Protein AF-W2Z400-F1 (afdb_monomer_lite)

Radius of gyration: 35.28 Å; chains: 1; bounding box: 108×139×96 Å

Foldseek 3Di:
DDDPLEAELEEAAALELLSLLLCLLCLFLVNNVCQLAVPVPHDCVLCVLSVVVNHDYFHYEYFHQAALLCGQHHCQLQFQAFDLAQLVLLCCLRADFAVVAFVGTHNPPHLCVVLCPDVLNVVSVVSPRHTHGSNSVSVSSSSSRVSVQVCCVVPRVVGYYYHHSKHFFFWAQEQSQKIWTWIFRNPPPRDIDIHIYQAYEYAPFFADDDDDDPDPVLVVQEAALSQCRGPNSVVVLLVLLVVDDLQQSFEEEEALALSSLRSVLCLFPVRFDVVLVVVVVVPDDDDDDDDDDDDDDYDDDDDDDDDDDDDDDDDDDDDDDDDDDDDDDDDDDDDDDDDDDDDDDDDDDDDDDDDCDGDRSFDFQRYEYEYADDAAAKAQAPVVCVVVVHDQPFADPRRIACPARHHHDSSNVSVVCVVVCNRRRYDYDHDHPPPCVVVVVVSSVSHSHYYYDHFTAAPDHWYYYPVRHTWDFDDDPRAFDADQLQATHTDDDDNHDDHNYGYIAHSSWHFDPTPSPVDTRTHHDSSCSSQVRSLSSVCSSRNCCSLRVDRDSVVSVVVRVVSVVVVVVVVVVVVVVVVVVVVPPDDDDDDDDDDDDDDDDDDDDDDDDDDDDDDDDDDDDDDDDDDDDDDDDDDDDPDPDDDDDDDDDDDDDDDDDDDDDDDDDDDDDDDDDDDDDD

pLDDT: mean 75.66, std 28.9, range [19.23, 98.88]

Structure (mmCIF, N/CA/C/O backbone):
data_AF-W2Z400-F1
#
_entry.id   AF-W2Z400-F1
#
loop_
_atom_site.group_PDB
_atom_site.id
_atom_site.type_symbol
_atom_site.label_atom_id
_atom_site.label_alt_id
_atom_site.label_comp_id
_atom_site.label_asym_id
_atom_site.label_entity_id
_atom_site.label_seq_id
_atom_site.pdbx_PDB_ins_code
_atom_site.Cartn_x
_atom_site.Cartn_y
_atom_site.Cartn_z
_atom_site.occupancy
_atom_site.B_iso_or_equiv
_atom_site.auth_seq_id
_atom_site.auth_comp_id
_atom_site.auth_asym_id
_atom_site.auth_atom_id
_atom_site.pdbx_PDB_model_num
ATOM 1 N N . MET A 1 1 ? -21.297 -25.000 18.483 1.00 39.84 1 MET A N 1
ATOM 2 C CA . MET A 1 1 ? -20.105 -24.656 19.294 1.00 39.84 1 MET A CA 1
ATOM 3 C C . MET A 1 1 ? -20.447 -23.420 20.100 1.00 39.84 1 MET A C 1
ATOM 5 O O . MET A 1 1 ? -21.149 -22.577 19.553 1.00 39.84 1 MET A O 1
ATOM 9 N N . ALA A 1 2 ? -19.995 -23.307 21.350 1.00 41.03 2 ALA A N 1
ATOM 10 C CA . ALA A 1 2 ? -20.105 -22.039 22.068 1.00 41.03 2 ALA A CA 1
ATOM 11 C C . ALA A 1 2 ? -19.306 -20.960 21.317 1.00 41.03 2 ALA A C 1
ATOM 13 O O . ALA A 1 2 ? -18.220 -21.235 20.801 1.00 41.03 2 ALA A O 1
ATOM 14 N N . ILE A 1 3 ? -19.862 -19.755 21.223 1.00 54.03 3 ILE A N 1
ATOM 15 C CA . ILE A 1 3 ? -19.099 -18.576 20.811 1.00 54.03 3 ILE A CA 1
ATOM 16 C C . ILE A 1 3 ? -18.229 -18.208 22.020 1.00 54.03 3 ILE A C 1
ATOM 18 O O . ILE A 1 3 ? -18.732 -18.228 23.141 1.00 54.03 3 ILE A O 1
ATOM 22 N N . ASN A 1 4 ? -16.937 -17.918 21.818 1.00 61.91 4 ASN A N 1
ATOM 23 C CA . ASN A 1 4 ? -16.107 -17.376 22.901 1.00 61.91 4 ASN A CA 1
ATOM 24 C C . ASN A 1 4 ? -16.801 -16.139 23.480 1.00 61.91 4 ASN A C 1
ATOM 26 O O . ASN A 1 4 ? -17.269 -15.300 22.716 1.00 61.91 4 ASN A O 1
ATOM 30 N N . GLU A 1 5 ? -16.774 -15.972 24.798 1.00 84.19 5 GLU A N 1
ATOM 31 C CA . GLU A 1 5 ? -17.396 -14.835 25.499 1.00 84.19 5 GLU A CA 1
ATOM 32 C C . GLU A 1 5 ? -16.766 -13.467 25.144 1.00 84.19 5 GLU A C 1
ATOM 34 O O . GLU A 1 5 ? -17.169 -12.439 25.676 1.00 84.19 5 GLU A O 1
ATOM 39 N N . GLU A 1 6 ? -15.790 -13.440 24.232 1.00 94.62 6 GLU A N 1
ATOM 40 C CA . GLU A 1 6 ? -14.961 -12.304 23.842 1.00 94.62 6 GLU A CA 1
ATOM 41 C C . GLU A 1 6 ? -15.170 -11.921 22.364 1.00 94.62 6 GLU A C 1
ATOM 43 O O . GLU A 1 6 ? -14.931 -12.729 21.458 1.00 94.62 6 GLU A O 1
ATOM 48 N N . VAL A 1 7 ? -15.532 -10.658 22.111 1.00 97.12 7 VAL A N 1
ATOM 49 C CA . VAL A 1 7 ? -15.642 -10.069 20.763 1.00 97.12 7 VAL A CA 1
ATOM 50 C C . VAL A 1 7 ? -14.639 -8.930 20.609 1.00 97.12 7 VAL A C 1
ATOM 52 O O . VAL A 1 7 ? -14.633 -7.978 21.382 1.00 97.12 7 VAL A O 1
ATOM 55 N N . TYR A 1 8 ? -13.796 -8.996 19.580 1.00 98.44 8 TYR A N 1
ATOM 56 C CA . TYR A 1 8 ? -12.835 -7.939 19.262 1.00 98.44 8 TYR A CA 1
ATOM 57 C C . TYR A 1 8 ? -13.493 -6.783 18.515 1.00 98.44 8 TYR A C 1
ATOM 59 O O . TYR A 1 8 ? -14.222 -7.003 17.546 1.00 98.44 8 TYR A O 1
ATOM 67 N N . LYS A 1 9 ? -13.172 -5.539 18.881 1.00 98.44 9 LYS A N 1
ATOM 68 C CA . LYS A 1 9 ? -13.613 -4.361 18.127 1.00 98.44 9 LYS A CA 1
ATOM 69 C C . LYS A 1 9 ? -13.119 -4.443 16.689 1.00 98.44 9 LYS A C 1
ATOM 71 O O . LYS A 1 9 ? -13.889 -4.184 15.774 1.00 98.44 9 LYS A O 1
ATOM 76 N N . ALA A 1 10 ? -11.884 -4.901 16.471 1.00 98.75 10 ALA A N 1
ATOM 77 C CA . ALA A 1 10 ? -11.403 -5.193 15.124 1.00 98.75 10 ALA A CA 1
ATOM 78 C C . ALA A 1 10 ? -10.470 -6.409 15.016 1.00 98.75 10 ALA A C 1
ATOM 80 O O . ALA A 1 10 ? -9.695 -6.716 15.923 1.00 98.75 10 ALA A O 1
ATOM 81 N N . VAL A 1 11 ? -10.470 -7.038 13.838 1.00 98.88 11 VAL A N 1
ATOM 82 C CA . VAL A 1 11 ? -9.413 -7.958 13.390 1.00 98.88 11 VAL A CA 1
ATOM 83 C C . VAL A 1 11 ? -8.748 -7.379 12.144 1.00 98.88 11 VAL A C 1
ATOM 85 O O . VAL A 1 11 ? -9.384 -7.210 11.105 1.00 98.88 11 VAL A O 1
ATOM 88 N N . VAL A 1 12 ? -7.450 -7.088 12.244 1.00 98.88 12 VAL A N 1
ATOM 89 C CA . VAL A 1 12 ? -6.612 -6.595 11.143 1.00 98.88 12 VAL A CA 1
ATOM 90 C C . VAL A 1 12 ? -5.879 -7.770 10.507 1.00 98.88 12 VAL A C 1
ATOM 92 O O . VAL A 1 12 ? -4.995 -8.365 11.120 1.00 98.88 12 VAL A O 1
ATOM 95 N N . VAL A 1 13 ? -6.213 -8.097 9.261 1.00 98.62 13 VAL A N 1
ATOM 96 C CA . VAL A 1 13 ? -5.570 -9.175 8.502 1.00 98.62 13 VAL A CA 1
ATOM 97 C C . VAL A 1 13 ? -4.459 -8.598 7.631 1.00 98.62 13 VAL A C 1
ATOM 99 O O . VAL A 1 13 ? -4.729 -8.015 6.583 1.00 98.62 13 VAL A O 1
ATOM 102 N N . GLY A 1 14 ? -3.206 -8.779 8.050 1.00 97.81 14 GLY A N 1
ATOM 103 C CA . GLY A 1 14 ? -2.016 -8.305 7.344 1.00 97.81 14 GLY A CA 1
ATOM 104 C C . GLY A 1 14 ? -1.283 -7.201 8.105 1.00 97.81 14 GLY A C 1
ATOM 105 O O . GLY A 1 14 ? -1.497 -6.013 7.866 1.00 97.81 14 GLY A O 1
ATOM 106 N N . GLY A 1 15 ? -0.341 -7.592 8.966 1.00 97.06 15 GLY A N 1
ATOM 107 C CA . GLY A 1 15 ? 0.552 -6.699 9.721 1.00 97.06 15 GLY A CA 1
ATOM 108 C C . GLY A 1 15 ? 1.591 -5.927 8.891 1.00 97.06 15 GLY A C 1
ATOM 109 O O . GLY A 1 15 ? 2.656 -5.603 9.404 1.00 97.06 15 GLY A O 1
ATOM 110 N N . GLY A 1 16 ? 1.329 -5.650 7.610 1.00 97.44 16 GLY A N 1
ATOM 111 C CA . GLY A 1 16 ? 2.193 -4.839 6.744 1.00 97.44 16 GLY A CA 1
ATOM 112 C C . GLY A 1 16 ? 1.982 -3.323 6.913 1.00 97.44 16 GLY A C 1
ATOM 113 O O . GLY A 1 16 ? 1.225 -2.897 7.791 1.00 97.44 16 GLY A O 1
ATOM 114 N N . PRO A 1 17 ? 2.570 -2.486 6.030 1.00 97.25 17 PRO A N 1
ATOM 115 C CA . PRO A 1 17 ? 2.527 -1.023 6.147 1.00 97.25 17 PRO A CA 1
ATOM 116 C C . PRO A 1 17 ? 1.113 -0.440 6.195 1.00 97.25 17 PRO A C 1
ATOM 118 O O . PRO A 1 17 ? 0.901 0.609 6.794 1.00 97.25 17 PRO A O 1
ATOM 121 N N . ALA A 1 18 ? 0.152 -1.118 5.564 1.00 97.31 18 ALA A N 1
ATOM 122 C CA . ALA A 1 18 ? -1.261 -0.773 5.604 1.00 97.31 18 ALA A CA 1
ATOM 123 C C . ALA A 1 18 ? -1.891 -1.061 6.980 1.00 97.31 18 ALA A C 1
ATOM 125 O O . ALA A 1 18 ? -2.442 -0.148 7.592 1.00 97.31 18 ALA A O 1
ATOM 126 N N . GLY A 1 19 ? -1.746 -2.288 7.498 1.00 97.94 19 GLY A N 1
ATOM 127 C CA . GLY A 1 19 ? -2.321 -2.710 8.780 1.00 97.94 19 GLY A CA 1
ATOM 128 C C . GLY A 1 19 ? -1.792 -1.910 9.971 1.00 97.94 19 GLY A C 1
ATOM 129 O O . GLY A 1 19 ? -2.583 -1.397 10.761 1.00 97.94 19 GLY A O 1
ATOM 130 N N . ILE A 1 20 ? -0.471 -1.685 10.056 1.00 98.38 20 ILE A N 1
ATOM 131 C CA . ILE A 1 20 ? 0.093 -0.821 11.112 1.00 98.38 20 ILE A CA 1
ATOM 132 C C . ILE A 1 20 ? -0.326 0.652 10.969 1.00 98.38 20 ILE A C 1
ATOM 134 O O . ILE A 1 20 ? -0.271 1.404 11.940 1.00 98.38 20 ILE A O 1
ATOM 138 N N . GLY A 1 21 ? -0.792 1.071 9.787 1.00 98.19 21 GLY A N 1
ATOM 139 C CA . GLY A 1 21 ? -1.273 2.428 9.530 1.00 98.19 21 GLY A CA 1
ATOM 140 C C . GLY A 1 21 ? -2.466 2.829 10.396 1.00 98.19 21 GLY A C 1
ATOM 141 O O . GLY A 1 21 ? -2.548 3.988 10.800 1.00 98.19 21 GLY A O 1
ATOM 142 N N . VAL A 1 22 ? -3.342 1.875 10.739 1.00 98.56 22 VAL A N 1
ATOM 143 C CA . VAL A 1 22 ? -4.477 2.089 11.657 1.00 98.56 22 VAL A CA 1
ATOM 144 C C . VAL A 1 22 ? -3.969 2.526 13.033 1.00 98.56 22 VAL A C 1
ATOM 146 O O . VAL A 1 22 ? -4.407 3.543 13.564 1.00 98.56 22 VAL A O 1
ATOM 149 N N . PHE A 1 23 ? -2.968 1.822 13.562 1.00 98.75 23 PHE A N 1
ATOM 150 C CA . PHE A 1 23 ? -2.354 2.104 14.860 1.00 98.75 23 PHE A CA 1
ATOM 151 C C . PHE A 1 23 ? -1.518 3.385 14.853 1.00 98.75 23 PHE A C 1
ATOM 153 O O . PHE A 1 23 ? -1.585 4.157 15.805 1.00 98.75 23 PHE A O 1
ATOM 160 N N . VAL A 1 24 ? -0.782 3.661 13.768 1.00 98.56 24 VAL A N 1
ATOM 161 C CA . VAL A 1 24 ? -0.071 4.940 13.586 1.00 98.56 24 VAL A CA 1
ATOM 162 C C . VAL A 1 24 ? -1.060 6.108 13.603 1.00 98.56 24 VAL A C 1
ATOM 164 O O . VAL A 1 24 ? -0.820 7.095 14.296 1.00 98.56 24 VAL A O 1
ATOM 167 N N . ARG A 1 25 ? -2.194 6.009 12.897 1.00 98.06 25 ARG A N 1
ATOM 168 C CA . ARG A 1 25 ? -3.229 7.056 12.904 1.00 98.06 25 ARG A CA 1
ATOM 169 C C . ARG A 1 25 ? -3.903 7.182 14.272 1.00 98.06 25 ARG A C 1
ATOM 171 O O . ARG A 1 25 ? -4.083 8.306 14.733 1.00 98.06 25 ARG A O 1
ATOM 178 N N . ALA A 1 26 ? -4.224 6.063 14.922 1.00 98.44 26 ALA A N 1
ATOM 179 C CA . ALA A 1 26 ? -4.849 6.048 16.242 1.00 98.44 26 ALA A CA 1
ATOM 180 C C . ALA A 1 26 ? -3.938 6.669 17.312 1.00 98.44 26 ALA A C 1
ATOM 182 O O . ALA A 1 26 ? -4.395 7.512 18.076 1.00 98.44 26 ALA A O 1
ATOM 183 N N . ALA A 1 27 ? -2.645 6.329 17.320 1.00 98.25 27 ALA A N 1
ATOM 184 C CA . ALA A 1 27 ? -1.650 6.943 18.201 1.00 98.25 27 ALA A CA 1
ATOM 185 C C . ALA A 1 27 ? -1.571 8.454 17.969 1.00 98.25 27 ALA A C 1
ATOM 187 O O . ALA A 1 27 ? -1.742 9.235 18.901 1.00 98.25 27 ALA A O 1
ATOM 188 N N . ARG A 1 28 ? -1.400 8.864 16.703 1.00 97.50 28 ARG A N 1
ATOM 189 C CA . ARG A 1 28 ? -1.283 10.277 16.325 1.00 97.50 28 ARG A CA 1
ATOM 190 C C . ARG A 1 28 ? -2.499 11.115 16.716 1.00 97.50 28 ARG A C 1
ATOM 192 O O . ARG A 1 28 ? -2.320 12.280 17.040 1.00 97.50 28 ARG A O 1
ATOM 199 N N . GLY A 1 29 ? -3.704 10.547 16.653 1.00 96.25 29 GLY A N 1
ATOM 200 C CA . GLY A 1 29 ? -4.964 11.215 17.001 1.00 96.25 29 GLY A CA 1
ATOM 201 C C . GLY A 1 29 ? -5.458 10.977 18.433 1.00 96.25 29 GLY A C 1
ATOM 202 O O . GLY A 1 29 ? -6.613 11.276 18.709 1.00 96.25 29 GLY A O 1
ATOM 203 N N . GLY A 1 30 ? -4.653 10.385 19.326 1.00 96.44 30 GLY A N 1
ATOM 204 C CA . GLY A 1 30 ? -5.046 10.111 20.719 1.00 96.44 30 GLY A CA 1
ATOM 205 C C . GLY A 1 30 ? -6.044 8.957 20.924 1.00 96.44 30 GLY A C 1
ATOM 206 O O . GLY A 1 30 ? -6.423 8.670 22.055 1.00 96.44 30 GLY A O 1
ATOM 207 N N . LEU A 1 31 ? -6.440 8.256 19.858 1.00 97.56 31 LEU A N 1
ATOM 208 C CA . LEU A 1 31 ? -7.427 7.167 19.863 1.00 97.56 31 LEU A CA 1
ATOM 209 C C . LEU A 1 31 ? -6.833 5.788 20.208 1.00 97.56 31 LEU A C 1
ATOM 211 O O . LEU A 1 31 ? -7.581 4.822 20.342 1.00 97.56 31 LEU A O 1
ATOM 215 N N . LEU A 1 32 ? -5.506 5.653 20.336 1.00 98.31 32 LEU A N 1
ATOM 216 C CA . LEU A 1 32 ? -4.870 4.350 20.576 1.00 98.31 32 LEU A CA 1
ATOM 217 C C . LEU A 1 32 ? -5.364 3.640 21.855 1.00 98.31 32 LEU A C 1
ATOM 219 O O . LEU A 1 32 ? -5.680 2.458 21.743 1.00 98.31 32 LEU A O 1
ATOM 223 N N . PRO A 1 33 ? -5.514 4.290 23.030 1.00 97.88 33 PRO A N 1
ATOM 224 C CA . PRO A 1 33 ? -6.030 3.611 24.224 1.00 97.88 33 PRO A CA 1
ATOM 225 C C . PRO A 1 33 ? -7.443 3.045 24.019 1.00 97.88 33 PRO A C 1
ATOM 227 O O . PRO A 1 33 ? -7.706 1.910 24.406 1.00 97.88 33 PRO A O 1
ATOM 230 N N . ARG A 1 34 ? -8.315 3.794 23.326 1.00 97.56 34 ARG A N 1
ATOM 231 C CA . ARG A 1 34 ? -9.681 3.391 22.942 1.00 97.56 34 ARG A CA 1
ATOM 232 C C . ARG A 1 34 ? -9.706 2.242 21.929 1.00 97.56 34 ARG A C 1
ATOM 234 O O . ARG A 1 34 ? -10.611 1.420 21.970 1.00 97.56 34 ARG A O 1
ATOM 241 N N . LEU A 1 35 ? -8.706 2.150 21.050 1.00 98.44 35 LEU A N 1
ATOM 242 C CA . LEU A 1 35 ? -8.539 1.025 20.122 1.00 98.44 35 LEU A CA 1
ATOM 243 C C . LEU A 1 35 ? -8.012 -0.242 20.807 1.00 98.44 35 LEU A C 1
ATOM 245 O O . LEU A 1 35 ? -8.422 -1.343 20.442 1.00 98.44 35 LEU A O 1
ATOM 249 N N . LEU A 1 36 ? -7.106 -0.097 21.776 1.00 98.56 36 LEU A N 1
ATOM 250 C CA . LEU A 1 36 ? -6.505 -1.238 22.465 1.00 98.56 36 LEU A CA 1
ATOM 251 C C . LEU A 1 36 ? -7.397 -1.803 23.581 1.00 98.56 36 LEU A C 1
ATOM 253 O O . LEU A 1 36 ? -7.411 -3.017 23.772 1.00 98.56 36 LEU A O 1
ATOM 257 N N . ASN A 1 37 ? -8.164 -0.953 24.270 1.00 97.94 37 ASN A N 1
ATOM 258 C CA . ASN A 1 37 ? -9.140 -1.351 25.284 1.00 97.94 37 ASN A CA 1
ATOM 259 C C . ASN A 1 37 ? -10.389 -0.429 25.223 1.00 97.94 37 ASN A C 1
ATOM 261 O O . ASN A 1 37 ? -10.442 0.592 25.917 1.00 97.94 37 ASN A O 1
ATOM 265 N N . PRO A 1 38 ? -11.392 -0.760 24.379 1.00 97.00 38 PRO A N 1
ATOM 266 C CA . PRO A 1 38 ? -12.605 0.045 24.206 1.00 97.00 38 PRO A CA 1
ATOM 267 C C . PRO A 1 38 ? -13.519 0.052 25.436 1.00 97.00 38 PRO A C 1
ATOM 269 O O . PRO A 1 38 ? -14.234 1.023 25.643 1.00 97.00 38 PRO A O 1
ATOM 272 N N . ASP A 1 39 ? -13.478 -0.996 26.259 1.00 94.88 39 ASP A N 1
ATOM 273 C CA . ASP A 1 39 ? -14.250 -1.100 27.504 1.00 94.88 39 ASP A CA 1
ATOM 274 C C . ASP A 1 39 ? -13.805 -0.037 28.529 1.00 94.88 39 ASP A C 1
ATOM 276 O O . ASP A 1 39 ? -14.611 0.710 29.078 1.00 94.88 39 ASP A O 1
ATOM 280 N N . LYS A 1 40 ? -12.486 0.117 28.698 1.00 96.62 40 LYS A N 1
ATOM 281 C CA . LYS A 1 40 ? -11.867 1.056 29.647 1.00 96.62 40 LYS A CA 1
ATOM 282 C C . LYS A 1 40 ? -11.729 2.493 29.129 1.00 96.62 40 LYS A C 1
ATOM 284 O O . LYS A 1 40 ? -11.629 3.426 29.927 1.00 96.62 40 LYS A O 1
ATOM 289 N N . HIS A 1 41 ? -11.626 2.679 27.811 1.00 96.81 41 HIS A N 1
ATOM 290 C CA . HIS A 1 41 ? -11.253 3.963 27.193 1.00 96.81 41 HIS A CA 1
ATOM 291 C C . HIS A 1 41 ? -12.189 4.432 26.067 1.00 96.81 41 HIS A C 1
ATOM 293 O O . HIS A 1 41 ? -11.906 5.444 25.421 1.00 96.81 41 HIS A O 1
ATOM 299 N N . GLY A 1 42 ? -13.273 3.706 25.805 1.00 95.12 42 GLY A N 1
ATOM 300 C CA . GLY A 1 42 ? -14.288 4.071 24.827 1.00 95.12 42 GLY A CA 1
ATOM 301 C C . GLY A 1 42 ? -15.506 4.770 25.422 1.00 95.12 42 GLY A C 1
ATOM 302 O O . GLY A 1 42 ? -15.507 5.313 26.525 1.00 95.12 42 GLY A O 1
ATOM 303 N N . THR A 1 43 ? -16.552 4.764 24.615 1.00 96.12 43 THR A N 1
ATOM 304 C CA . THR A 1 43 ? -17.896 5.271 24.866 1.00 96.12 43 THR A CA 1
ATOM 305 C C . THR A 1 43 ? -18.876 4.099 24.869 1.00 96.12 43 THR A C 1
ATOM 307 O O . THR A 1 43 ? -18.581 3.032 24.332 1.00 96.12 43 THR A O 1
ATOM 310 N N . THR A 1 44 ? -20.095 4.303 25.371 1.00 94.81 44 THR A N 1
ATOM 311 C CA . THR A 1 44 ? -21.154 3.275 25.336 1.00 94.81 44 THR A CA 1
ATOM 312 C C . THR A 1 44 ? -21.511 2.790 23.925 1.00 94.81 44 THR A C 1
ATOM 314 O O . THR A 1 44 ? -22.013 1.683 23.784 1.00 94.81 44 THR A O 1
ATOM 317 N N . LYS A 1 45 ? -21.220 3.575 22.876 1.00 95.19 45 LYS A N 1
ATOM 318 C CA . LYS A 1 45 ? -21.383 3.168 21.467 1.00 95.19 45 LYS A CA 1
ATOM 319 C C . LYS A 1 45 ? -20.301 2.196 20.996 1.00 95.19 45 LYS A C 1
ATOM 321 O O . LYS A 1 45 ? -20.516 1.438 20.055 1.00 95.19 45 LYS A O 1
ATOM 326 N N . ASP A 1 46 ? -19.124 2.223 21.618 1.00 95.94 46 ASP A N 1
ATOM 327 C CA . ASP A 1 46 ? -18.011 1.363 21.214 1.00 95.94 46 ASP A CA 1
ATOM 328 C C . ASP A 1 46 ? -18.190 -0.074 21.709 1.00 95.94 46 ASP A C 1
ATOM 330 O O . ASP A 1 46 ? -17.633 -0.977 21.090 1.00 95.94 46 ASP A O 1
ATOM 334 N N . THR A 1 47 ? -18.980 -0.267 22.771 1.00 96.12 47 THR A N 1
ATOM 335 C CA . THR A 1 47 ? -19.326 -1.561 23.384 1.00 96.12 47 THR A CA 1
ATOM 336 C C . THR A 1 47 ? -20.790 -1.971 23.138 1.00 96.12 47 THR A C 1
ATOM 338 O O . THR A 1 47 ? -21.232 -3.001 23.645 1.00 96.12 47 THR A O 1
ATOM 341 N N . GLU A 1 48 ? -21.575 -1.180 22.394 1.00 95.31 48 GLU A N 1
ATOM 342 C CA . GLU A 1 48 ? -23.039 -1.333 22.278 1.00 95.31 48 GLU A CA 1
ATOM 343 C C . GLU A 1 48 ? -23.450 -2.715 21.747 1.00 95.31 48 GLU A C 1
ATOM 345 O O . GLU A 1 48 ? -24.308 -3.377 22.330 1.00 95.31 48 GLU A O 1
ATOM 350 N N . LEU A 1 49 ? -22.808 -3.178 20.669 1.00 93.31 49 LEU A N 1
ATOM 351 C CA . LEU A 1 49 ? -23.147 -4.441 20.014 1.00 93.31 49 LEU A CA 1
ATOM 352 C C . LEU A 1 49 ? -22.684 -5.658 20.825 1.00 93.31 49 LEU A C 1
ATOM 354 O O . LEU A 1 49 ? -23.447 -6.615 20.954 1.00 93.31 49 LEU A O 1
ATOM 358 N N . SER A 1 50 ? -21.479 -5.633 21.403 1.00 94.38 50 SER A N 1
ATOM 359 C CA . SER A 1 50 ? -21.027 -6.706 22.294 1.00 94.38 50 SER A CA 1
ATOM 360 C C . SER A 1 50 ? -21.919 -6.801 23.539 1.00 94.38 50 SER A C 1
ATOM 362 O O . SER A 1 50 ? -22.385 -7.889 23.866 1.00 94.38 50 SER A O 1
ATOM 364 N N . THR A 1 51 ? -22.260 -5.664 24.159 1.00 94.88 51 THR A N 1
ATOM 365 C CA . THR A 1 51 ? -23.159 -5.586 25.325 1.00 94.88 51 THR A CA 1
ATOM 366 C C . THR A 1 51 ? -24.553 -6.118 24.989 1.00 94.88 51 THR A C 1
ATOM 368 O O . THR A 1 51 ? -25.084 -6.942 25.730 1.00 94.88 51 THR A O 1
ATOM 371 N N . GLN A 1 52 ? -25.133 -5.714 23.850 1.00 95.06 52 GLN A N 1
ATOM 372 C CA . GLN A 1 52 ? -26.439 -6.198 23.385 1.00 95.06 52 GLN A CA 1
ATOM 373 C C . GLN A 1 52 ? -26.464 -7.722 23.175 1.00 95.06 52 GLN A C 1
ATOM 375 O O . GLN A 1 52 ? -27.496 -8.357 23.385 1.00 95.06 52 GLN A O 1
ATOM 380 N N . LEU A 1 53 ? -25.342 -8.305 22.744 1.00 93.75 53 LEU A N 1
ATOM 381 C CA . LEU A 1 53 ? -25.208 -9.733 22.453 1.00 93.75 53 LEU A CA 1
ATOM 382 C C . LEU A 1 53 ? -24.670 -10.564 23.635 1.00 93.75 53 LEU A C 1
ATOM 384 O O . LEU A 1 53 ? -24.530 -11.776 23.495 1.00 93.75 53 LEU A O 1
ATOM 388 N N . GLY A 1 54 ? -24.384 -9.945 24.786 1.00 94.31 54 GLY A N 1
ATOM 389 C CA . GLY A 1 54 ? -23.860 -10.630 25.974 1.00 94.31 54 GLY A CA 1
ATOM 390 C C . GLY A 1 54 ? -22.373 -11.005 25.908 1.00 94.31 54 GLY A C 1
ATOM 391 O O . GLY A 1 54 ? -21.942 -11.891 26.640 1.00 94.31 54 GLY A O 1
ATOM 392 N N . PHE A 1 55 ? -21.584 -10.349 25.051 1.00 95.19 55 PHE A N 1
ATOM 393 C CA . PHE A 1 55 ? -20.141 -10.571 24.914 1.00 95.19 55 PHE A CA 1
ATOM 394 C C . PHE A 1 55 ? -19.310 -9.478 25.598 1.00 95.19 55 PHE A C 1
ATOM 396 O O . PHE A 1 55 ? -19.609 -8.284 25.511 1.00 95.19 55 PHE A O 1
ATOM 403 N N . LYS A 1 56 ? -18.186 -9.885 26.194 1.00 95.69 56 LYS A N 1
ATOM 404 C CA . LYS A 1 56 ? -17.117 -9.003 26.668 1.00 95.69 56 LYS A CA 1
ATOM 405 C C . LYS A 1 56 ? -16.456 -8.303 25.477 1.00 95.69 56 LYS A C 1
ATOM 407 O O . LYS A 1 56 ? -15.985 -8.962 24.542 1.00 95.69 56 LYS A O 1
ATOM 412 N N . GLN A 1 57 ? -16.375 -6.973 25.531 1.00 97.19 57 GLN A N 1
ATOM 413 C CA . GLN A 1 57 ? -15.664 -6.195 24.521 1.00 97.19 57 GLN A CA 1
ATOM 414 C C . GLN A 1 57 ? -14.149 -6.353 24.683 1.00 97.19 57 GLN A C 1
ATOM 416 O O . GLN A 1 57 ? -13.584 -6.124 25.750 1.00 97.19 57 GLN A O 1
ATOM 421 N N . MET A 1 58 ? -13.479 -6.670 23.581 1.00 98.12 58 MET A N 1
ATOM 422 C CA . MET A 1 58 ? -12.024 -6.682 23.456 1.00 98.12 58 MET A CA 1
ATOM 423 C C . MET A 1 58 ? -11.573 -5.610 22.458 1.00 98.12 58 MET A C 1
ATOM 425 O O . MET A 1 58 ? -12.370 -5.126 21.651 1.00 98.12 58 MET A O 1
ATOM 429 N N . GLY A 1 59 ? -10.291 -5.250 22.476 1.00 98.44 59 GLY A N 1
ATOM 430 C CA . GLY A 1 59 ? -9.698 -4.298 21.538 1.00 98.44 59 GLY A CA 1
ATOM 431 C C . GLY A 1 59 ? -9.484 -4.896 20.154 1.00 98.44 59 GLY A C 1
ATOM 432 O O . GLY A 1 59 ? -10.432 -5.127 19.403 1.00 98.44 59 GLY A O 1
ATOM 433 N N . VAL A 1 60 ? -8.229 -5.141 19.785 1.00 98.62 60 VAL A N 1
ATOM 434 C CA . VAL A 1 60 ? -7.860 -5.490 18.409 1.00 98.62 60 VAL A CA 1
ATOM 435 C C . VAL A 1 60 ? -6.893 -6.668 18.332 1.00 98.62 60 VAL A C 1
ATOM 437 O O . VAL A 1 60 ? -5.916 -6.751 19.080 1.00 98.62 60 VAL A O 1
ATOM 440 N N . VAL A 1 61 ? -7.137 -7.569 17.375 1.00 98.69 61 VAL A N 1
ATOM 441 C CA . VAL A 1 61 ? -6.159 -8.590 16.968 1.00 98.69 61 VAL A CA 1
ATOM 442 C C . VAL A 1 61 ? -5.543 -8.222 15.627 1.00 98.69 61 VAL A C 1
ATOM 444 O O . VAL A 1 61 ? -6.260 -7.941 14.669 1.00 98.69 61 VAL A O 1
ATOM 447 N N . VAL A 1 62 ? -4.216 -8.288 15.525 1.00 98.75 62 VAL A N 1
ATOM 448 C CA . VAL A 1 62 ? -3.508 -8.239 14.239 1.00 98.75 62 VAL A CA 1
ATOM 449 C C . VAL A 1 62 ? -3.041 -9.640 13.867 1.00 98.75 62 VAL A C 1
ATOM 451 O O . VAL A 1 62 ? -2.267 -10.248 14.603 1.00 98.75 62 VAL A O 1
ATOM 454 N N . LEU A 1 63 ? -3.487 -10.144 12.718 1.00 98.56 63 LEU A N 1
ATOM 455 C CA . LEU A 1 63 ? -3.016 -11.393 12.123 1.00 98.56 63 LEU A CA 1
ATOM 456 C C . LEU A 1 63 ? -1.889 -11.089 11.129 1.00 98.56 63 LEU A C 1
ATOM 458 O O . LEU A 1 63 ? -2.069 -10.293 10.201 1.00 98.56 63 LEU A O 1
ATOM 462 N N . HIS A 1 64 ? -0.732 -11.727 11.298 1.00 97.62 64 HIS A N 1
ATOM 463 C CA . HIS A 1 64 ? 0.407 -11.593 10.390 1.00 97.62 64 HIS A CA 1
ATOM 464 C C . HIS A 1 64 ? 1.026 -12.962 10.106 1.00 97.62 64 HIS A C 1
ATOM 466 O O . HIS A 1 64 ? 1.411 -13.685 11.019 1.00 97.62 64 HIS A O 1
ATOM 472 N N . SER A 1 65 ? 1.127 -13.328 8.827 1.00 95.56 65 SER A N 1
ATOM 473 C CA . SER A 1 65 ? 1.575 -14.658 8.391 1.00 95.56 65 SER A CA 1
ATOM 474 C C . SER A 1 65 ? 3.088 -14.882 8.502 1.00 95.56 65 SER A C 1
ATOM 476 O O . SER A 1 65 ? 3.520 -16.036 8.527 1.00 95.56 65 SER A O 1
ATOM 478 N N . GLY A 1 66 ? 3.876 -13.804 8.571 1.00 94.56 66 GLY A N 1
ATOM 479 C CA . GLY A 1 66 ? 5.317 -13.821 8.844 1.00 94.56 66 GLY A CA 1
ATOM 480 C C . GLY A 1 66 ? 5.647 -13.586 10.323 1.00 94.56 66 GLY A C 1
ATOM 481 O O . GLY A 1 66 ? 4.748 -13.529 11.166 1.00 94.56 66 GLY A O 1
ATOM 482 N N . GLY A 1 67 ? 6.933 -13.451 10.645 1.00 95.50 67 GLY A N 1
ATOM 483 C CA . GLY A 1 67 ? 7.401 -13.166 12.000 1.00 95.50 67 GLY A CA 1
ATOM 484 C C . GLY A 1 67 ? 7.506 -11.671 12.314 1.00 95.50 67 GLY A C 1
ATOM 485 O O . GLY A 1 67 ? 6.970 -10.808 11.610 1.00 95.50 67 GLY A O 1
ATOM 486 N N . ALA A 1 68 ? 8.198 -11.353 13.409 1.00 95.88 68 ALA A N 1
ATOM 487 C CA . ALA A 1 68 ? 8.388 -9.978 13.875 1.00 95.88 68 ALA A CA 1
ATOM 488 C C . ALA A 1 68 ? 9.264 -9.153 12.912 1.00 95.88 68 ALA A C 1
ATOM 490 O O . ALA A 1 68 ? 9.059 -7.953 12.750 1.00 95.88 68 ALA A O 1
ATOM 491 N N . GLU A 1 69 ? 10.203 -9.807 12.226 1.00 94.38 69 GLU A N 1
ATOM 492 C CA . GLU A 1 69 ? 11.107 -9.225 11.229 1.00 94.38 69 GLU A CA 1
ATOM 493 C C . GLU A 1 69 ? 10.387 -8.707 9.974 1.00 94.38 69 GLU A C 1
ATOM 495 O O . GLU A 1 69 ? 10.840 -7.751 9.346 1.00 94.38 69 GLU A O 1
ATOM 500 N N . THR A 1 70 ? 9.244 -9.296 9.615 1.00 95.25 70 THR A N 1
ATOM 501 C CA . THR A 1 70 ? 8.404 -8.844 8.495 1.00 95.25 70 THR A CA 1
ATOM 502 C C . THR A 1 70 ? 7.263 -7.924 8.933 1.00 95.25 70 THR A C 1
ATOM 504 O O . THR A 1 70 ? 6.687 -7.239 8.085 1.00 95.25 70 THR A O 1
ATOM 507 N N . PHE A 1 71 ? 6.943 -7.857 10.227 1.00 97.94 71 PHE A N 1
ATOM 508 C CA . PHE A 1 71 ? 5.873 -7.010 10.756 1.00 97.94 71 PHE A CA 1
ATOM 509 C C . PHE A 1 71 ? 6.168 -5.511 10.543 1.00 97.94 71 PHE A C 1
ATOM 511 O O . PHE A 1 71 ? 7.313 -5.060 10.537 1.00 97.94 71 PHE A O 1
ATOM 518 N N . GLY A 1 72 ? 5.125 -4.722 10.291 1.00 97.56 72 GLY A N 1
ATOM 519 C CA . GLY A 1 72 ? 5.185 -3.299 9.947 1.00 97.56 72 GLY A CA 1
ATOM 520 C C . GLY A 1 72 ? 5.712 -2.989 8.541 1.00 97.56 72 GLY A C 1
ATOM 521 O O . GLY A 1 72 ? 5.086 -2.223 7.810 1.00 97.56 72 GLY A O 1
ATOM 522 N N . GLY A 1 73 ? 6.830 -3.589 8.124 1.00 94.50 73 GLY A N 1
ATOM 523 C CA . GLY A 1 73 ? 7.423 -3.369 6.798 1.00 94.50 73 GLY A CA 1
ATOM 524 C C . GLY A 1 73 ? 6.804 -4.203 5.670 1.00 94.50 73 GLY A C 1
ATOM 525 O O . GLY A 1 73 ? 6.742 -3.744 4.528 1.00 94.50 73 GLY A O 1
ATOM 526 N N . GLY A 1 74 ? 6.344 -5.423 5.962 1.00 92.12 74 GLY A N 1
ATOM 527 C CA . GLY A 1 74 ? 5.984 -6.416 4.945 1.00 92.12 74 GLY A CA 1
ATOM 528 C C . GLY A 1 74 ? 7.112 -6.624 3.925 1.00 92.12 74 GLY A C 1
ATOM 529 O O . GLY A 1 74 ? 8.295 -6.486 4.251 1.00 92.12 74 GLY A O 1
ATOM 530 N N . ASN A 1 75 ? 6.736 -6.867 2.667 1.00 91.69 75 ASN A N 1
ATOM 531 C CA . ASN A 1 75 ? 7.672 -6.998 1.543 1.00 91.69 75 ASN A CA 1
ATOM 532 C C . ASN A 1 75 ? 8.298 -5.658 1.105 1.00 91.69 75 ASN A C 1
ATOM 534 O O . ASN A 1 75 ? 9.170 -5.657 0.242 1.00 91.69 75 ASN A O 1
ATOM 538 N N . LEU A 1 76 ? 7.874 -4.507 1.654 1.00 91.75 76 LEU A N 1
ATOM 539 C CA . LEU A 1 76 ? 8.307 -3.197 1.150 1.00 91.75 76 LEU A CA 1
ATOM 540 C C . LEU A 1 76 ? 9.820 -2.976 1.306 1.00 91.75 76 LEU A C 1
ATOM 542 O O . LEU A 1 76 ? 10.412 -2.302 0.472 1.00 91.75 76 LEU A O 1
ATOM 546 N N . GLY A 1 77 ? 10.440 -3.578 2.326 1.00 91.88 77 GLY A N 1
ATOM 547 C CA . GLY A 1 77 ? 11.890 -3.527 2.535 1.00 91.88 77 GLY A CA 1
ATOM 548 C C . GLY A 1 77 ? 12.725 -4.339 1.540 1.00 91.88 77 GLY A C 1
ATOM 549 O O . GLY A 1 77 ? 13.925 -4.102 1.427 1.00 91.88 77 GLY A O 1
ATOM 550 N N . GLU A 1 78 ? 12.105 -5.265 0.809 1.00 94.50 78 GLU A N 1
ATOM 551 C CA . GLU A 1 78 ? 12.815 -6.240 -0.029 1.00 94.50 78 GLU A CA 1
ATOM 552 C C . GLU A 1 78 ? 13.055 -5.733 -1.457 1.00 94.50 78 GLU A C 1
ATOM 554 O O . GLU A 1 78 ? 13.833 -6.322 -2.208 1.00 94.50 78 GLU A O 1
ATOM 559 N N . TYR A 1 79 ? 12.399 -4.636 -1.849 1.00 95.44 79 TYR A N 1
ATOM 560 C CA . TYR A 1 79 ? 12.558 -4.051 -3.176 1.00 95.44 79 TYR A CA 1
ATOM 561 C C . TYR A 1 79 ? 13.851 -3.230 -3.273 1.00 95.44 79 TYR A C 1
ATOM 563 O O . TYR A 1 79 ? 13.999 -2.201 -2.616 1.00 95.44 79 TYR A O 1
ATOM 571 N N . ILE A 1 80 ? 14.758 -3.618 -4.170 1.00 95.69 80 ILE A N 1
ATOM 572 C CA . ILE A 1 80 ? 16.097 -3.020 -4.332 1.00 95.69 80 ILE A CA 1
ATOM 573 C C . ILE A 1 80 ? 16.100 -1.706 -5.145 1.00 95.69 80 ILE A C 1
ATOM 575 O O . ILE A 1 80 ? 17.034 -1.417 -5.899 1.00 95.69 80 ILE A O 1
ATOM 579 N N . ILE A 1 81 ? 15.047 -0.895 -4.999 1.00 94.56 81 ILE A N 1
ATOM 580 C CA . ILE A 1 81 ? 14.815 0.353 -5.745 1.00 94.56 81 ILE A CA 1
ATOM 581 C C . ILE A 1 81 ? 14.504 1.540 -4.825 1.00 94.56 81 ILE A C 1
ATOM 583 O O . ILE A 1 81 ? 14.232 1.398 -3.632 1.00 94.56 81 ILE A O 1
ATOM 587 N N . ASN A 1 82 ? 14.529 2.740 -5.403 1.00 92.75 82 ASN A N 1
ATOM 588 C CA . ASN A 1 82 ? 14.130 3.963 -4.718 1.00 92.75 82 ASN A CA 1
ATOM 589 C C . ASN A 1 82 ? 12.604 4.110 -4.673 1.00 92.75 82 ASN A C 1
ATOM 591 O O . ASN A 1 82 ? 11.891 3.747 -5.611 1.00 92.75 82 ASN A O 1
ATOM 595 N N . SER A 1 83 ? 12.113 4.677 -3.575 1.00 88.88 83 SER A N 1
ATOM 596 C CA . SER A 1 83 ? 10.702 4.977 -3.358 1.00 88.88 83 SER A CA 1
ATOM 597 C C . SER A 1 83 ? 10.161 5.985 -4.371 1.00 88.88 83 SER A C 1
ATOM 599 O O . SER A 1 83 ? 10.863 6.882 -4.837 1.00 88.88 83 SER A O 1
ATOM 601 N N . ASN A 1 84 ? 8.859 5.899 -4.640 1.00 85.75 84 ASN A N 1
ATOM 602 C CA . ASN A 1 84 ? 8.117 6.937 -5.353 1.00 85.75 84 ASN A CA 1
ATOM 603 C C . ASN A 1 84 ? 7.779 8.155 -4.453 1.00 85.75 84 ASN A C 1
ATOM 605 O O . ASN A 1 84 ? 7.158 9.107 -4.917 1.00 85.75 84 ASN A O 1
ATOM 609 N N . THR A 1 85 ? 8.166 8.126 -3.175 1.00 83.06 85 THR A N 1
ATOM 610 C CA . THR A 1 85 ? 7.870 9.137 -2.149 1.00 83.06 85 THR A CA 1
ATOM 611 C C . THR A 1 85 ? 9.158 9.550 -1.428 1.00 83.06 85 THR A C 1
ATOM 613 O O . THR A 1 85 ? 9.981 8.696 -1.096 1.00 83.06 85 THR A O 1
ATOM 616 N N . PHE A 1 86 ? 9.337 10.849 -1.164 1.00 87.44 86 PHE A N 1
ATOM 617 C CA . PHE A 1 86 ? 10.507 11.366 -0.439 1.00 87.44 86 PHE A CA 1
ATOM 618 C C . PHE A 1 86 ? 10.569 10.847 1.005 1.00 87.44 86 PHE A C 1
ATOM 620 O O . PHE A 1 86 ? 9.530 10.643 1.639 1.00 87.44 86 PHE A O 1
ATOM 627 N N . ALA A 1 87 ? 11.781 10.669 1.536 1.00 89.31 87 ALA A N 1
ATOM 628 C CA . ALA A 1 87 ? 12.004 10.096 2.864 1.00 89.31 87 ALA A CA 1
ATOM 629 C C . ALA A 1 87 ? 11.338 10.927 3.978 1.00 89.31 87 ALA A C 1
ATOM 631 O O . ALA A 1 87 ? 10.577 10.383 4.785 1.00 89.31 87 ALA A O 1
ATOM 632 N N . CYS A 1 88 ? 11.497 12.255 3.945 1.00 88.62 88 CYS A N 1
ATOM 633 C CA . CYS A 1 88 ? 10.807 13.168 4.859 1.00 88.62 88 CYS A CA 1
ATOM 634 C C . CYS A 1 88 ? 9.275 13.094 4.740 1.00 88.62 88 CYS A C 1
ATOM 636 O O . CYS A 1 88 ? 8.577 13.236 5.738 1.00 88.62 88 CYS A O 1
ATOM 638 N N . GLY A 1 89 ? 8.734 12.814 3.548 1.00 88.56 89 GLY A N 1
ATOM 639 C CA . GLY A 1 89 ? 7.292 12.689 3.318 1.00 88.56 89 GLY A CA 1
ATOM 640 C C . GLY A 1 89 ? 6.675 11.462 3.994 1.00 88.56 89 GLY A C 1
ATOM 641 O O . GLY A 1 89 ? 5.531 11.527 4.448 1.00 88.56 89 GLY A O 1
ATOM 642 N N . LEU A 1 90 ? 7.438 10.367 4.107 1.00 90.88 90 LEU A N 1
ATOM 643 C CA . LEU A 1 90 ? 7.046 9.193 4.890 1.00 90.88 90 LEU A CA 1
ATOM 644 C C . LEU A 1 90 ? 7.192 9.450 6.396 1.00 90.88 90 LEU A C 1
ATOM 646 O O . LEU A 1 90 ? 6.267 9.165 7.156 1.00 90.88 90 LEU A O 1
ATOM 650 N N . LEU A 1 91 ? 8.319 10.023 6.836 1.00 93.62 91 LEU A N 1
ATOM 651 C CA . LEU A 1 91 ? 8.502 10.398 8.244 1.00 93.62 91 LEU A CA 1
ATOM 652 C C . LEU A 1 91 ? 7.366 11.317 8.719 1.00 93.62 91 LEU A C 1
ATOM 654 O O . LEU A 1 91 ? 6.761 11.056 9.756 1.00 93.62 91 LEU A O 1
ATOM 658 N N . ALA A 1 92 ? 6.978 12.301 7.907 1.00 91.88 92 ALA A N 1
ATOM 659 C CA . ALA A 1 92 ? 5.893 13.241 8.181 1.00 91.88 92 ALA A CA 1
ATOM 660 C C . ALA A 1 92 ? 4.476 12.625 8.212 1.00 91.88 92 ALA A C 1
ATOM 662 O O . ALA A 1 92 ? 3.512 13.266 8.661 1.00 91.88 92 ALA A O 1
ATOM 663 N N . SER A 1 93 ? 4.287 11.393 7.719 1.00 91.94 93 SER A N 1
ATOM 664 C CA . SER A 1 93 ? 3.043 10.637 7.938 1.00 91.94 93 SER A CA 1
ATOM 665 C C . SER A 1 93 ? 3.038 9.831 9.238 1.00 91.94 93 SER A C 1
ATOM 667 O O . SER A 1 93 ? 1.953 9.490 9.696 1.00 91.94 93 SER A O 1
ATOM 669 N N . VAL A 1 94 ? 4.201 9.583 9.853 1.00 96.69 94 VAL A N 1
ATOM 670 C CA . VAL A 1 94 ? 4.335 8.759 11.068 1.00 96.69 94 VAL A CA 1
ATOM 671 C C . VAL A 1 94 ? 4.685 9.590 12.309 1.00 96.69 94 VAL A C 1
ATOM 673 O O . VAL A 1 94 ? 4.004 9.466 13.323 1.00 96.69 94 VAL A O 1
ATOM 676 N N . LEU A 1 95 ? 5.689 10.472 12.249 1.00 96.81 95 LEU A N 1
ATOM 677 C CA . LEU A 1 95 ? 6.342 11.066 13.429 1.00 96.81 95 LEU A CA 1
ATOM 678 C C . LEU A 1 95 ? 6.100 12.566 13.674 1.00 96.81 95 LEU A C 1
ATOM 680 O O . LEU A 1 95 ? 6.421 13.040 14.761 1.00 96.81 95 LEU A O 1
ATOM 684 N N . ASP A 1 96 ? 5.586 13.333 12.710 1.00 94.56 96 ASP A N 1
ATOM 685 C CA . ASP A 1 96 ? 5.412 14.793 12.867 1.00 94.56 96 ASP A CA 1
ATOM 686 C C . ASP A 1 96 ? 4.469 15.170 14.016 1.00 94.56 96 ASP A C 1
ATOM 688 O O . ASP A 1 96 ? 3.379 14.612 14.119 1.00 94.56 96 ASP A O 1
ATOM 692 N N . GLU A 1 97 ? 4.818 16.192 14.793 1.00 95.25 97 GLU A N 1
ATOM 693 C CA . GLU A 1 97 ? 3.871 16.915 15.652 1.00 95.25 97 GLU A CA 1
ATOM 694 C C . GLU A 1 97 ? 3.054 17.897 14.797 1.00 95.25 97 GLU A C 1
ATOM 696 O O . GLU A 1 97 ? 3.624 18.634 13.992 1.00 95.25 97 GLU A O 1
ATOM 701 N N . LYS A 1 98 ? 1.728 17.933 14.966 1.00 94.62 98 LYS A N 1
ATOM 702 C CA . LYS A 1 98 ? 0.832 18.922 14.342 1.00 94.62 98 LYS A CA 1
ATOM 703 C C . LYS A 1 98 ? -0.292 19.352 15.316 1.00 94.62 98 LYS A C 1
ATOM 705 O O . LYS A 1 98 ? -1.466 19.085 15.048 1.00 94.62 98 LYS A O 1
ATOM 710 N N . PRO A 1 99 ? 0.037 20.024 16.437 1.00 94.56 99 PRO A N 1
ATOM 711 C CA . PRO A 1 99 ? -0.953 20.479 17.422 1.00 94.56 99 PRO A CA 1
ATOM 712 C C . PRO A 1 99 ? -1.899 21.564 16.882 1.00 94.56 99 PRO A C 1
ATOM 714 O O . PRO A 1 99 ? -2.976 21.760 17.430 1.00 94.56 99 PRO A O 1
ATOM 717 N N . ASP A 1 100 ? -1.524 22.249 15.796 1.00 92.62 100 ASP A N 1
ATOM 718 C CA . ASP A 1 100 ? -2.347 23.284 15.157 1.00 92.62 100 ASP A CA 1
ATOM 719 C C . ASP A 1 100 ? -3.537 22.725 14.350 1.00 92.62 100 ASP A C 1
ATOM 721 O O . ASP A 1 100 ? -4.361 23.511 13.871 1.00 92.62 100 ASP A O 1
ATOM 725 N N . LEU A 1 101 ? -3.628 21.406 14.142 1.00 93.69 101 LEU A N 1
ATOM 726 C CA . LEU A 1 101 ? -4.718 20.791 13.378 1.00 93.69 101 LEU A CA 1
ATOM 727 C C . LEU A 1 101 ? -5.985 20.580 14.215 1.00 93.69 101 LEU A C 1
ATOM 729 O O . LEU A 1 101 ? -5.950 20.566 15.441 1.00 93.69 101 LEU A O 1
ATOM 733 N N . ASP A 1 102 ? -7.099 20.372 13.518 1.00 94.00 102 ASP A N 1
ATOM 734 C CA . ASP A 1 102 ? -8.316 19.772 14.066 1.00 94.00 102 ASP A CA 1
ATOM 735 C C . ASP A 1 102 ? -8.589 18.418 13.369 1.00 94.00 102 ASP A C 1
ATOM 737 O O . ASP A 1 102 ? -8.752 18.413 12.143 1.00 94.00 102 ASP A O 1
ATOM 741 N N . PRO A 1 103 ? -8.594 17.276 14.087 1.00 94.75 103 PRO A N 1
ATOM 742 C CA . PRO A 1 103 ? -8.109 17.116 15.458 1.00 94.75 103 PRO A CA 1
ATOM 743 C C . PRO A 1 103 ? -6.572 17.273 15.514 1.00 94.75 103 PRO A C 1
ATOM 745 O O . PRO A 1 103 ? -5.894 17.045 14.504 1.00 94.75 103 PRO A O 1
ATOM 748 N N . PRO A 1 104 ? -5.992 17.647 16.668 1.00 95.50 104 PRO A N 1
ATOM 749 C CA . PRO A 1 104 ? -4.545 17.808 16.807 1.00 95.50 104 PRO A CA 1
ATOM 750 C C . PRO A 1 104 ? -3.819 16.464 16.649 1.00 95.50 104 PRO A C 1
ATOM 752 O O . PRO A 1 104 ? -4.274 15.442 17.159 1.00 95.50 104 PRO A O 1
ATOM 755 N N . GLU A 1 105 ? -2.663 16.459 15.974 1.00 95.69 105 GLU A N 1
ATOM 756 C CA . GLU A 1 105 ? -1.822 15.258 15.847 1.00 95.69 105 GLU A CA 1
ATOM 757 C C . GLU A 1 105 ? -0.561 15.365 16.724 1.00 95.69 105 GLU A C 1
ATOM 759 O O . GLU A 1 105 ? 0.181 16.341 16.610 1.00 95.69 105 GLU A O 1
ATOM 764 N N . SER A 1 106 ? -0.255 14.354 17.542 1.00 96.31 106 SER A N 1
ATOM 765 C CA . SER A 1 106 ? 0.967 14.294 18.369 1.00 96.31 106 SER A CA 1
ATOM 766 C C . SER A 1 106 ? 1.452 12.852 18.546 1.00 96.31 106 SER A C 1
ATOM 768 O O . SER A 1 106 ? 0.654 11.922 18.482 1.00 96.31 106 SER A O 1
ATOM 770 N N . ILE A 1 107 ? 2.752 12.642 18.760 1.00 96.88 107 ILE A N 1
ATOM 771 C CA . ILE A 1 107 ? 3.321 11.337 19.132 1.00 96.88 107 ILE A CA 1
ATOM 772 C C . ILE A 1 107 ? 3.637 11.213 20.629 1.00 96.88 107 ILE A C 1
ATOM 774 O O . ILE A 1 107 ? 4.041 10.136 21.058 1.00 96.88 107 ILE A O 1
ATOM 778 N N . LYS A 1 108 ? 3.455 12.274 21.424 1.00 95.31 108 LYS A N 1
ATOM 779 C CA . LYS A 1 108 ? 3.810 12.303 22.853 1.00 95.31 108 LYS A CA 1
ATOM 780 C C . LYS A 1 108 ? 3.086 11.228 23.666 1.00 95.31 108 LYS A C 1
ATOM 782 O O . LYS A 1 108 ? 1.876 11.061 23.533 1.00 95.31 108 LYS A O 1
ATOM 787 N N . ASN A 1 109 ? 3.819 10.556 24.552 1.00 93.44 109 ASN A N 1
ATOM 788 C CA . ASN A 1 109 ? 3.382 9.424 25.377 1.00 93.44 109 ASN A CA 1
ATOM 789 C C . ASN A 1 109 ? 2.956 8.164 24.584 1.00 93.44 109 ASN A C 1
ATOM 791 O O . ASN A 1 109 ? 2.412 7.224 25.169 1.00 93.44 109 ASN A O 1
ATOM 795 N N . MET A 1 110 ? 3.216 8.113 23.271 1.00 96.38 110 MET A N 1
ATOM 796 C CA . MET A 1 110 ? 2.899 6.975 22.397 1.00 96.38 110 MET A CA 1
ATOM 797 C C . MET A 1 110 ? 4.167 6.199 22.018 1.00 96.38 110 MET A C 1
ATOM 799 O O . MET A 1 110 ? 5.269 6.747 21.965 1.00 96.38 110 MET A O 1
ATOM 803 N N . PHE A 1 111 ? 4.010 4.934 21.616 1.00 97.06 111 PHE A N 1
ATOM 804 C CA . PHE A 1 111 ? 5.110 4.080 21.131 1.00 97.06 111 PHE A CA 1
ATOM 805 C C . PHE A 1 111 ? 5.966 4.685 19.999 1.00 97.06 111 PHE A C 1
ATOM 807 O O . PHE A 1 111 ? 7.102 4.268 19.770 1.00 97.06 111 PHE A O 1
ATOM 814 N N . LEU A 1 112 ? 5.438 5.683 19.288 1.00 98.00 112 LEU A N 1
ATOM 815 C CA . LEU A 1 112 ? 6.115 6.402 18.212 1.00 98.00 112 LEU A CA 1
ATOM 816 C C . LEU A 1 112 ? 7.306 7.258 18.697 1.00 98.00 112 LEU A C 1
ATOM 818 O O . LEU A 1 112 ? 8.210 7.525 17.904 1.00 98.00 112 LEU A O 1
ATOM 822 N N . GLU A 1 113 ? 7.398 7.613 19.984 1.00 96.75 113 GLU A N 1
ATOM 823 C CA . GLU A 1 113 ? 8.592 8.282 20.538 1.00 96.75 113 GLU A CA 1
ATOM 824 C C . GLU A 1 113 ? 9.815 7.351 20.529 1.00 96.75 113 GLU A C 1
ATOM 826 O O . GLU A 1 113 ? 10.891 7.752 20.074 1.00 96.75 113 GLU A O 1
ATOM 831 N N . LYS A 1 114 ? 9.626 6.066 20.886 1.00 96.12 114 LYS A N 1
ATOM 832 C CA . LYS A 1 114 ? 10.648 5.003 20.756 1.00 96.12 114 LYS A CA 1
ATOM 833 C C . LYS A 1 114 ? 11.131 4.832 19.304 1.00 96.12 114 LYS A C 1
ATOM 835 O O . LYS A 1 114 ? 12.237 4.340 19.075 1.00 96.12 114 LYS A O 1
ATOM 840 N N . VAL A 1 115 ? 10.309 5.211 18.317 1.00 97.50 115 VAL A N 1
ATOM 841 C CA . VAL A 1 115 ? 10.660 5.177 16.886 1.00 97.50 115 VAL A CA 1
ATOM 842 C C . VAL A 1 115 ? 11.449 6.425 16.480 1.00 97.50 115 VAL A C 1
ATOM 844 O O . VAL A 1 115 ? 12.455 6.291 15.785 1.00 97.50 115 VAL A O 1
ATOM 847 N N . ARG A 1 116 ? 11.047 7.629 16.922 1.00 96.69 116 ARG A N 1
ATOM 848 C CA . ARG A 1 116 ? 11.698 8.903 16.547 1.00 96.69 116 ARG A CA 1
ATOM 849 C C . ARG A 1 116 ? 13.191 8.945 16.888 1.00 96.69 116 ARG A C 1
ATOM 851 O O . ARG A 1 116 ? 13.964 9.528 16.136 1.00 96.69 116 ARG A O 1
ATOM 858 N N . VAL A 1 117 ? 13.613 8.314 17.984 1.00 95.69 117 VAL A N 1
ATOM 859 C CA . VAL A 1 117 ? 15.027 8.290 18.408 1.00 95.69 117 VAL A CA 1
ATOM 860 C C . VAL A 1 117 ? 15.884 7.209 17.724 1.00 95.69 117 VAL A C 1
ATOM 862 O O . VAL A 1 117 ? 17.113 7.236 17.852 1.00 95.69 117 VAL A O 1
ATOM 865 N N . HIS A 1 118 ? 15.271 6.273 16.992 1.00 97.62 118 HIS A N 1
ATOM 866 C CA . HIS A 1 118 ? 15.941 5.118 16.383 1.00 97.62 118 HIS A CA 1
ATOM 867 C C . HIS A 1 118 ? 16.755 5.491 15.128 1.00 97.62 118 HIS A C 1
ATOM 869 O O . HIS A 1 118 ? 16.390 6.413 14.397 1.00 97.62 118 HIS A O 1
ATOM 875 N N . GLU A 1 119 ? 17.836 4.754 14.830 1.00 97.06 119 GLU A N 1
ATOM 876 C CA . GLU A 1 119 ? 18.716 5.071 13.688 1.00 97.06 119 GLU A CA 1
ATOM 877 C C . GLU A 1 119 ? 17.949 5.096 12.358 1.00 97.06 119 GLU A C 1
ATOM 879 O O . GLU A 1 119 ? 18.097 6.032 11.581 1.00 97.06 119 GLU A O 1
ATOM 884 N N . SER A 1 120 ? 17.045 4.140 12.120 1.00 95.75 120 SER A N 1
ATOM 885 C CA . SER A 1 120 ? 16.252 4.092 10.880 1.00 95.75 120 SER A CA 1
ATOM 886 C C . SER A 1 120 ? 15.361 5.322 10.652 1.00 95.75 120 SER A C 1
ATOM 888 O O . SER A 1 120 ? 15.008 5.602 9.511 1.00 95.75 120 SER A O 1
ATOM 890 N N . ALA A 1 121 ? 14.971 6.048 11.707 1.00 96.75 121 ALA A N 1
ATOM 891 C CA . ALA A 1 121 ? 14.267 7.322 11.562 1.00 96.75 121 ALA A CA 1
ATOM 892 C C . ALA A 1 121 ? 15.255 8.432 11.168 1.00 96.75 121 ALA A C 1
ATOM 894 O O . ALA A 1 121 ? 15.034 9.121 10.174 1.00 96.75 121 ALA A O 1
ATOM 895 N N . LYS A 1 122 ? 16.391 8.517 11.875 1.00 95.94 122 LYS A N 1
ATOM 896 C CA . LYS A 1 122 ? 17.484 9.464 11.597 1.00 95.94 122 LYS A CA 1
ATOM 897 C C . LYS A 1 122 ? 18.026 9.325 10.170 1.00 95.94 122 LYS A C 1
ATOM 899 O O . LYS A 1 122 ? 18.182 10.331 9.494 1.00 95.94 122 LYS A O 1
ATOM 904 N N . ARG A 1 123 ? 18.197 8.103 9.645 1.00 94.31 123 ARG A N 1
ATOM 905 C CA . ARG A 1 123 ? 18.610 7.871 8.244 1.00 94.31 123 ARG A CA 1
ATOM 906 C C . ARG A 1 123 ? 17.628 8.429 7.219 1.00 94.31 123 ARG A C 1
ATOM 908 O O . ARG A 1 123 ? 18.045 8.993 6.215 1.00 94.31 123 ARG A O 1
ATOM 915 N N . LEU A 1 124 ? 16.323 8.303 7.453 1.00 94.69 124 LEU A N 1
ATOM 916 C CA . LEU A 1 124 ? 15.325 8.902 6.562 1.00 94.69 124 LEU A CA 1
ATOM 917 C C . LEU A 1 124 ? 15.262 10.436 6.712 1.00 94.69 124 LEU A C 1
ATOM 919 O O . LEU A 1 124 ? 14.878 11.122 5.766 1.00 94.69 124 LEU A O 1
ATOM 923 N N . GLU A 1 125 ? 15.663 10.977 7.865 1.00 94.69 125 GLU A N 1
ATOM 924 C CA . GLU A 1 125 ? 15.752 12.419 8.129 1.00 94.69 125 GLU A CA 1
ATOM 925 C C . GLU A 1 125 ? 17.000 13.027 7.457 1.00 94.69 125 GLU A C 1
ATOM 927 O O . GLU A 1 125 ? 16.884 14.047 6.781 1.00 94.69 125 GLU A O 1
ATOM 932 N N . GLU A 1 126 ? 18.144 12.329 7.508 1.00 94.75 126 GLU A N 1
ATOM 933 C CA . GLU A 1 126 ? 19.380 12.613 6.753 1.00 94.75 126 GLU A CA 1
ATOM 934 C C . GLU A 1 126 ? 19.142 12.652 5.229 1.00 94.75 126 GLU A C 1
ATOM 936 O O . GLU A 1 126 ? 19.673 13.521 4.538 1.00 94.75 126 GLU A O 1
ATOM 941 N N . ILE A 1 127 ? 18.321 11.738 4.693 1.00 93.38 127 ILE A N 1
ATOM 942 C CA . ILE A 1 127 ? 17.928 11.716 3.267 1.00 93.38 127 ILE A CA 1
ATOM 943 C C . ILE A 1 127 ? 16.966 12.872 2.930 1.00 93.38 127 ILE A C 1
ATOM 945 O O . ILE A 1 127 ? 16.957 13.379 1.803 1.00 93.38 127 ILE A O 1
ATOM 949 N N . GLY A 1 128 ? 16.155 13.311 3.895 1.00 91.75 128 GLY A N 1
ATOM 950 C CA . GLY A 1 128 ? 15.319 14.504 3.792 1.00 91.75 128 GLY A CA 1
ATOM 951 C C . GLY A 1 128 ? 14.384 14.500 2.577 1.00 91.75 128 GLY A C 1
ATOM 952 O O . GLY A 1 128 ? 13.562 13.599 2.397 1.00 91.75 128 GLY A O 1
ATOM 953 N N . ALA A 1 129 ? 14.495 15.538 1.744 1.00 89.56 129 ALA A N 1
ATOM 954 C CA . ALA A 1 129 ? 13.657 15.747 0.559 1.00 89.56 129 ALA A CA 1
ATOM 955 C C . ALA A 1 129 ? 14.037 14.879 -0.661 1.00 89.56 129 ALA A C 1
ATOM 957 O O . ALA A 1 129 ? 13.458 15.054 -1.732 1.00 89.56 129 ALA A O 1
ATOM 958 N N . ALA A 1 130 ? 14.992 13.954 -0.527 1.00 88.56 130 ALA A N 1
ATOM 959 C CA . ALA A 1 130 ? 15.322 12.989 -1.570 1.00 88.56 130 ALA A CA 1
ATOM 960 C C . ALA A 1 130 ? 14.460 11.705 -1.469 1.00 88.56 130 ALA A C 1
ATOM 962 O O . ALA A 1 130 ? 13.834 11.435 -0.436 1.00 88.56 130 ALA A O 1
ATOM 963 N N . PRO A 1 131 ? 14.402 10.881 -2.532 1.00 85.62 131 PRO A N 1
ATOM 964 C CA . PRO A 1 131 ? 13.725 9.587 -2.499 1.00 85.62 131 PRO A CA 1
ATOM 965 C C . PRO A 1 131 ? 14.456 8.623 -1.559 1.00 85.62 131 PRO A C 1
ATOM 967 O O . PRO A 1 131 ? 15.634 8.333 -1.757 1.00 85.62 131 PRO A O 1
ATOM 970 N N . GLY A 1 132 ? 13.759 8.101 -0.548 1.00 87.19 132 GLY A N 1
ATOM 971 C CA . GLY A 1 132 ? 14.315 7.050 0.306 1.00 87.19 132 GLY A CA 1
ATOM 972 C C . GLY A 1 132 ? 14.435 5.732 -0.459 1.00 87.19 132 GLY A C 1
ATOM 973 O O . GLY A 1 132 ? 13.539 5.380 -1.229 1.00 87.19 132 GLY A O 1
ATOM 974 N N . ASN A 1 133 ? 15.511 4.978 -0.242 1.00 92.00 133 ASN A N 1
ATOM 975 C CA . ASN A 1 133 ? 15.579 3.599 -0.720 1.00 92.00 133 ASN A CA 1
ATOM 976 C C . ASN A 1 133 ? 14.519 2.745 0.006 1.00 92.00 133 ASN A C 1
ATOM 978 O O . ASN A 1 133 ? 14.298 2.923 1.209 1.00 92.00 133 ASN A O 1
ATOM 982 N N . LEU A 1 134 ? 13.846 1.837 -0.710 1.00 94.88 134 LEU A N 1
ATOM 983 C CA . LEU A 1 134 ? 12.742 1.068 -0.131 1.00 94.88 134 LEU A CA 1
ATOM 984 C C . LEU A 1 134 ? 13.187 0.130 1.004 1.00 94.88 134 LEU A C 1
ATOM 986 O O . LEU A 1 134 ? 12.418 -0.060 1.944 1.00 94.88 134 LEU A O 1
ATOM 990 N N . THR A 1 135 ? 14.438 -0.342 1.019 1.00 94.44 135 THR A N 1
ATOM 991 C CA . THR A 1 135 ? 14.992 -1.110 2.145 1.00 94.44 135 THR A CA 1
ATOM 992 C C . THR A 1 135 ? 15.127 -0.277 3.423 1.00 94.44 135 THR A C 1
ATOM 994 O O . THR A 1 135 ? 14.756 -0.758 4.493 1.00 94.44 135 THR A O 1
ATOM 997 N N . GLU A 1 136 ? 15.559 0.988 3.346 1.00 94.50 136 GLU A N 1
ATOM 998 C CA . GLU A 1 136 ? 15.612 1.876 4.527 1.00 94.50 136 GLU A CA 1
ATOM 999 C C . GLU A 1 136 ? 14.209 2.190 5.061 1.00 94.50 136 GLU A C 1
ATOM 1001 O O . GLU A 1 136 ? 13.953 2.145 6.266 1.00 94.50 136 GLU A O 1
ATOM 1006 N N . ILE A 1 137 ? 13.266 2.424 4.146 1.00 95.44 137 ILE A N 1
ATOM 1007 C CA . ILE A 1 137 ? 11.841 2.594 4.453 1.00 95.44 137 ILE A CA 1
ATOM 1008 C C . ILE A 1 137 ? 11.265 1.332 5.113 1.00 95.44 137 ILE A C 1
ATOM 1010 O O . ILE A 1 137 ? 10.526 1.431 6.093 1.00 95.44 137 ILE A O 1
ATOM 1014 N N . GLY A 1 138 ? 11.648 0.146 4.636 1.00 96.12 138 GLY A N 1
ATOM 1015 C CA . GLY A 1 138 ? 11.299 -1.136 5.240 1.00 96.12 138 GLY A CA 1
ATOM 1016 C C . GLY A 1 138 ? 11.837 -1.286 6.662 1.00 96.12 138 GLY A C 1
ATOM 1017 O O . GLY A 1 138 ? 11.070 -1.635 7.555 1.00 96.12 138 GLY A O 1
ATOM 1018 N N . ARG A 1 139 ? 13.116 -0.963 6.908 1.00 96.19 139 ARG A N 1
ATOM 1019 C CA . ARG A 1 139 ? 13.717 -0.972 8.260 1.00 96.19 139 ARG A CA 1
ATOM 1020 C C . ARG A 1 139 ? 13.006 -0.007 9.209 1.00 96.19 139 ARG A C 1
ATOM 1022 O O . ARG A 1 139 ? 12.712 -0.372 10.345 1.00 96.19 139 ARG A O 1
ATOM 1029 N N . PHE A 1 140 ? 12.676 1.197 8.742 1.00 97.88 140 PHE A N 1
ATOM 1030 C CA . PHE A 1 140 ? 11.907 2.169 9.518 1.00 97.88 140 PHE A CA 1
ATOM 1031 C C . PHE A 1 140 ? 10.515 1.642 9.893 1.00 97.88 140 PHE A C 1
ATOM 1033 O O . PHE A 1 140 ? 10.151 1.656 11.068 1.00 97.88 140 PHE A O 1
ATOM 1040 N N . LEU A 1 141 ? 9.761 1.109 8.928 1.00 98.12 141 LEU A N 1
ATOM 1041 C CA . LEU A 1 141 ? 8.427 0.553 9.176 1.00 98.12 141 LEU A CA 1
ATOM 1042 C C . LEU A 1 141 ? 8.469 -0.727 10.028 1.00 98.12 141 LEU A C 1
ATOM 1044 O O . LEU A 1 141 ? 7.556 -0.949 10.820 1.00 98.12 141 LEU A O 1
ATOM 1048 N N . ARG A 1 142 ? 9.549 -1.517 9.953 1.00 98.12 142 ARG A N 1
ATOM 1049 C CA . ARG A 1 142 ? 9.827 -2.634 10.874 1.00 98.12 142 ARG A CA 1
ATOM 1050 C C . ARG A 1 142 ? 10.049 -2.150 12.308 1.00 98.12 142 ARG A C 1
ATOM 1052 O O . ARG A 1 142 ? 9.492 -2.748 13.221 1.00 98.12 142 ARG A O 1
ATOM 1059 N N . ARG A 1 143 ? 10.749 -1.027 12.538 1.00 98.25 143 ARG A N 1
ATOM 1060 C CA . ARG A 1 143 ? 10.841 -0.438 13.892 1.00 98.25 143 ARG A CA 1
ATOM 1061 C C . ARG A 1 143 ? 9.489 0.079 14.394 1.00 98.25 143 ARG A C 1
ATOM 1063 O O . ARG A 1 143 ? 9.186 -0.129 15.563 1.00 98.25 143 ARG A O 1
ATOM 1070 N N . VAL A 1 144 ? 8.663 0.688 13.533 1.00 98.62 144 VAL A N 1
ATOM 1071 C CA . VAL A 1 144 ? 7.273 1.057 13.888 1.00 98.62 144 VAL A CA 1
ATOM 1072 C C . VAL A 1 144 ? 6.474 -0.185 14.298 1.00 98.62 144 VAL A C 1
ATOM 1074 O O . VAL A 1 144 ? 5.793 -0.157 15.319 1.00 98.62 144 VAL A O 1
ATOM 1077 N N . GLY A 1 145 ? 6.599 -1.281 13.543 1.00 98.50 145 GLY A N 1
ATOM 1078 C CA . GLY A 1 145 ? 5.981 -2.568 13.860 1.00 98.50 145 GLY A CA 1
ATOM 1079 C C . GLY A 1 145 ? 6.458 -3.159 15.191 1.00 98.50 145 GLY A C 1
ATOM 1080 O O . GLY A 1 145 ? 5.632 -3.537 16.013 1.00 98.50 145 GLY A O 1
ATOM 1081 N N . ALA A 1 146 ? 7.769 -3.188 15.438 1.00 98.44 146 ALA A N 1
ATOM 1082 C CA . ALA A 1 146 ? 8.343 -3.687 16.688 1.00 98.44 146 ALA A CA 1
ATOM 1083 C C . ALA A 1 146 ? 7.847 -2.891 17.908 1.00 98.44 146 ALA A C 1
ATOM 1085 O O . ALA A 1 146 ? 7.339 -3.484 18.854 1.00 98.44 146 ALA A O 1
ATOM 1086 N N . CYS A 1 147 ? 7.884 -1.554 17.851 1.00 98.56 147 CYS A N 1
ATOM 1087 C CA . CYS A 1 147 ? 7.354 -0.708 18.925 1.00 98.56 147 CYS A CA 1
ATOM 1088 C C . CYS A 1 147 ? 5.840 -0.882 19.142 1.00 98.56 147 CYS A C 1
ATOM 1090 O O . CYS A 1 147 ? 5.368 -0.652 20.249 1.00 98.56 147 CYS A O 1
ATOM 1092 N N . LEU A 1 148 ? 5.075 -1.278 18.117 1.00 98.69 148 LEU A N 1
ATOM 1093 C CA . LEU A 1 148 ? 3.651 -1.596 18.255 1.00 98.69 148 LEU A CA 1
ATOM 1094 C C . LEU A 1 148 ? 3.418 -2.965 18.922 1.00 98.69 148 LEU A C 1
ATOM 1096 O O . LEU A 1 148 ? 2.465 -3.111 19.683 1.00 98.69 148 LEU A O 1
ATOM 1100 N N . ILE A 1 149 ? 4.281 -3.954 18.665 1.00 98.62 149 ILE A N 1
ATOM 1101 C CA . ILE A 1 149 ? 4.256 -5.239 19.384 1.00 98.62 149 ILE A CA 1
ATOM 1102 C C . ILE A 1 149 ? 4.583 -5.010 20.866 1.00 98.62 149 ILE A C 1
ATOM 1104 O O . ILE A 1 149 ? 3.849 -5.512 21.716 1.00 98.62 149 ILE A O 1
ATOM 1108 N N . GLU A 1 150 ? 5.626 -4.221 21.165 1.00 98.19 150 GLU A N 1
ATOM 1109 C CA . GLU A 1 150 ? 5.940 -3.748 22.526 1.00 98.19 150 GLU A CA 1
ATOM 1110 C C . GLU A 1 150 ? 4.700 -3.091 23.169 1.00 98.19 150 GLU A C 1
ATOM 1112 O O . GLU A 1 150 ? 4.209 -3.566 24.183 1.00 98.19 150 GLU A O 1
ATOM 1117 N N . GLU A 1 151 ? 4.117 -2.065 22.537 1.00 98.00 151 GLU A N 1
ATOM 1118 C CA . GLU A 1 151 ? 2.970 -1.305 23.068 1.00 98.00 151 GLU A CA 1
ATOM 1119 C C . GLU A 1 151 ? 1.746 -2.172 23.408 1.00 98.00 151 GLU A C 1
ATOM 1121 O O . GLU A 1 151 ? 1.126 -1.981 24.455 1.00 98.00 151 GLU A O 1
ATOM 1126 N N . ILE A 1 152 ? 1.389 -3.124 22.538 1.00 98.44 152 ILE A N 1
ATOM 1127 C CA . ILE A 1 152 ? 0.252 -4.027 22.767 1.00 98.44 152 ILE A CA 1
ATOM 1128 C C . ILE A 1 152 ? 0.571 -5.012 23.895 1.00 98.44 152 ILE A C 1
ATOM 1130 O O . ILE A 1 152 ? -0.279 -5.249 24.750 1.00 98.44 152 ILE A O 1
ATOM 1134 N N . SER A 1 153 ? 1.793 -5.550 23.930 1.00 97.25 153 SER A N 1
ATOM 1135 C CA . SER A 1 153 ? 2.209 -6.529 24.943 1.00 97.25 153 SER A CA 1
ATOM 1136 C C . SER A 1 153 ? 2.312 -5.899 26.338 1.00 97.25 153 SER A C 1
ATOM 1138 O O . SER A 1 153 ? 1.818 -6.478 27.305 1.00 97.25 153 SER A O 1
ATOM 1140 N N . ASP A 1 154 ? 2.895 -4.699 26.419 1.00 96.06 154 ASP A N 1
ATOM 1141 C CA . ASP A 1 154 ? 3.169 -3.963 27.657 1.00 96.06 154 ASP A CA 1
ATOM 1142 C C . ASP A 1 154 ? 1.897 -3.359 28.285 1.00 96.06 154 ASP A C 1
ATOM 1144 O O . ASP A 1 154 ? 1.804 -3.266 29.509 1.00 96.06 154 ASP A O 1
ATOM 1148 N N . LYS A 1 155 ? 0.932 -2.897 27.468 1.00 95.25 155 LYS A N 1
ATOM 1149 C CA . LYS A 1 155 ? -0.195 -2.059 27.939 1.00 95.25 155 LYS A CA 1
ATOM 1150 C C . LYS A 1 155 ? -1.595 -2.649 27.751 1.00 95.25 155 LYS A C 1
ATOM 1152 O O . LYS A 1 155 ? -2.535 -2.102 28.326 1.00 95.25 155 LYS A O 1
ATOM 1157 N N . ALA A 1 156 ? -1.761 -3.683 26.924 1.00 96.62 156 ALA A N 1
ATOM 1158 C CA . ALA A 1 156 ? -3.082 -4.188 26.531 1.00 96.62 156 ALA A CA 1
ATOM 1159 C C . ALA A 1 156 ? -3.098 -5.690 26.186 1.00 96.62 156 ALA A C 1
ATOM 1161 O O . ALA A 1 156 ? -3.930 -6.129 25.397 1.00 96.62 156 ALA A O 1
ATOM 1162 N N . SER A 1 157 ? -2.189 -6.495 26.740 1.00 96.19 157 SER A N 1
ATOM 1163 C CA . SER A 1 157 ? -2.080 -7.935 26.443 1.00 96.19 157 SER A CA 1
ATOM 1164 C C . SER A 1 157 ? -3.282 -8.764 26.925 1.00 96.19 157 SER A C 1
ATOM 1166 O O . SER A 1 157 ? -3.510 -9.876 26.442 1.00 96.19 157 SER A O 1
ATOM 1168 N N . ASP A 1 158 ? -4.087 -8.198 27.825 1.00 96.31 158 ASP A N 1
ATOM 1169 C CA . ASP A 1 158 ? -5.388 -8.700 28.266 1.00 96.31 158 ASP A CA 1
ATOM 1170 C C . ASP A 1 158 ? -6.486 -8.555 27.194 1.00 96.31 158 ASP A C 1
ATOM 1172 O O . ASP A 1 158 ? -7.371 -9.404 27.098 1.00 96.31 158 ASP A O 1
ATOM 1176 N N . THR A 1 159 ? -6.423 -7.502 26.375 1.00 97.81 159 THR A N 1
ATOM 1177 C CA . THR A 1 159 ? -7.530 -7.010 25.535 1.00 97.81 159 THR A CA 1
ATOM 1178 C C . THR A 1 159 ? -7.206 -6.925 24.043 1.00 97.81 159 THR A C 1
ATOM 1180 O O . THR A 1 159 ? -8.123 -6.950 23.223 1.00 97.81 159 THR A O 1
ATOM 1183 N N . SER A 1 160 ? -5.930 -6.896 23.661 1.00 98.62 160 SER A N 1
ATOM 1184 C CA . SER A 1 160 ? -5.424 -6.778 22.288 1.00 98.62 160 SER A CA 1
ATOM 1185 C C . SER A 1 160 ? -4.217 -7.694 22.057 1.00 98.62 160 SER A C 1
ATOM 1187 O O . SER A 1 160 ? -3.449 -7.974 22.973 1.00 98.62 160 SER A O 1
ATOM 1189 N N . LYS A 1 161 ? -4.049 -8.217 20.833 1.00 98.19 161 LYS A N 1
ATOM 1190 C CA . LYS A 1 161 ? -3.053 -9.272 20.534 1.00 98.19 161 LYS A CA 1
ATOM 1191 C C . LYS A 1 161 ? -2.427 -9.094 19.145 1.00 98.19 161 LYS A C 1
ATOM 1193 O O . LYS A 1 161 ? -3.123 -8.795 18.178 1.00 98.19 161 LYS A O 1
ATOM 1198 N N . VAL A 1 162 ? -1.125 -9.353 19.006 1.00 98.50 162 VAL A N 1
ATOM 1199 C CA . VAL A 1 162 ? -0.471 -9.524 17.693 1.00 98.50 162 VAL A CA 1
ATOM 1200 C C . VAL A 1 162 ? -0.138 -10.999 17.508 1.00 98.50 162 VAL A C 1
ATOM 1202 O O . VAL A 1 162 ? 0.711 -11.545 18.208 1.00 98.50 162 VAL A O 1
ATOM 1205 N N . LEU A 1 163 ? -0.813 -11.655 16.566 1.00 97.62 163 LEU A N 1
ATOM 1206 C CA . LEU A 1 163 ? -0.590 -13.057 16.230 1.00 97.62 163 LEU A CA 1
ATOM 1207 C C . LEU A 1 163 ? 0.326 -13.134 15.005 1.00 97.62 163 LEU A C 1
ATOM 1209 O O . LEU A 1 163 ? -0.121 -13.102 13.856 1.00 97.62 163 LEU A O 1
ATOM 1213 N N . LEU A 1 164 ? 1.627 -13.205 15.286 1.00 97.25 164 LEU A N 1
ATOM 1214 C CA . LEU A 1 164 ? 2.671 -13.529 14.313 1.00 97.25 164 LEU A CA 1
ATOM 1215 C C . LEU A 1 164 ? 2.570 -15.001 13.885 1.00 97.25 164 LEU A C 1
ATOM 1217 O O . LEU A 1 164 ? 1.941 -15.815 14.567 1.00 97.25 164 LEU A O 1
ATOM 1221 N N . HIS A 1 165 ? 3.188 -15.339 12.753 1.00 96.69 165 HIS A N 1
ATOM 1222 C CA . HIS A 1 165 ? 3.105 -16.656 12.116 1.00 96.69 165 HIS A CA 1
ATOM 1223 C C . HIS A 1 165 ? 1.670 -17.211 12.089 1.00 96.69 165 HIS A C 1
ATOM 1225 O O . HIS A 1 165 ? 1.432 -18.371 12.423 1.00 96.69 165 HIS A O 1
ATOM 1231 N N . THR A 1 166 ? 0.694 -16.360 11.767 1.00 97.38 166 THR A N 1
ATOM 1232 C CA . THR A 1 166 ? -0.734 -16.690 11.788 1.00 97.38 166 THR A CA 1
ATOM 1233 C C . THR A 1 166 ? -1.432 -16.048 10.589 1.00 97.38 166 THR A C 1
ATOM 1235 O O . THR A 1 166 ? -1.550 -14.827 10.494 1.00 97.38 166 THR A O 1
ATOM 1238 N N . ALA A 1 167 ? -1.900 -16.870 9.649 1.00 96.62 167 ALA A N 1
ATOM 1239 C CA . ALA A 1 167 ? -2.607 -16.426 8.450 1.00 96.62 167 ALA A CA 1
ATOM 1240 C C . ALA A 1 167 ? -4.123 -16.580 8.625 1.00 96.62 167 ALA A C 1
ATOM 1242 O O . ALA A 1 167 ? -4.585 -17.624 9.079 1.00 96.62 167 ALA A O 1
ATOM 1243 N N . ALA A 1 168 ? -4.916 -15.582 8.227 1.00 97.81 168 ALA A N 1
ATOM 1244 C CA . ALA A 1 168 ? -6.352 -15.792 8.050 1.00 97.81 168 ALA A CA 1
ATOM 1245 C C . ALA A 1 168 ? -6.592 -16.715 6.843 1.00 97.81 168 ALA A C 1
ATOM 1247 O O . ALA A 1 168 ? -5.960 -16.544 5.802 1.00 97.81 168 ALA A O 1
ATOM 1248 N N . VAL A 1 169 ? -7.504 -17.677 6.989 1.00 97.06 169 VAL A N 1
ATOM 1249 C CA . VAL A 1 169 ? -7.828 -18.691 5.968 1.00 97.06 169 VAL A CA 1
ATOM 1250 C C . VAL A 1 169 ? -9.192 -18.417 5.335 1.00 97.06 169 VAL A C 1
ATOM 1252 O O . VAL A 1 169 ? -9.334 -18.505 4.120 1.00 97.06 169 VAL A O 1
ATOM 1255 N N . LYS A 1 170 ? -10.190 -18.056 6.151 1.00 97.88 170 LYS A N 1
ATOM 1256 C CA . LYS A 1 170 ? -11.491 -17.545 5.697 1.00 97.88 170 LYS A CA 1
ATOM 1257 C C . LYS A 1 170 ? -12.165 -16.700 6.779 1.00 97.88 170 LYS A C 1
ATOM 1259 O O . LYS A 1 170 ? -11.756 -16.744 7.941 1.00 97.88 170 LYS A O 1
ATOM 1264 N N . TYR A 1 171 ? -13.235 -16.002 6.421 1.00 98.19 171 TYR A N 1
ATOM 1265 C CA . TYR A 1 171 ? -14.197 -15.452 7.375 1.00 98.19 171 TYR A CA 1
ATOM 1266 C C . TYR A 1 171 ? -15.635 -15.859 7.031 1.00 98.19 171 TYR A C 1
ATOM 1268 O O . TYR A 1 171 ? -15.914 -16.408 5.966 1.00 98.19 171 TYR A O 1
ATOM 1276 N N . GLU A 1 172 ? -16.530 -15.606 7.971 1.00 97.69 172 GLU A N 1
ATOM 1277 C CA . GLU A 1 172 ? -17.947 -15.942 7.948 1.00 97.69 172 GLU A CA 1
ATOM 1278 C C . GLU A 1 172 ? -18.695 -14.753 8.569 1.00 97.69 172 GLU A C 1
ATOM 1280 O O . GLU A 1 172 ? -18.372 -14.326 9.681 1.00 97.69 172 GLU A O 1
ATOM 1285 N N . ALA A 1 173 ? -19.614 -14.149 7.823 1.00 96.44 173 ALA A N 1
ATOM 1286 C CA . ALA A 1 173 ? -20.416 -13.016 8.267 1.00 96.44 173 ALA A CA 1
ATOM 1287 C C . ALA A 1 173 ? -21.704 -13.524 8.922 1.00 96.44 173 ALA A C 1
ATOM 1289 O O . ALA A 1 173 ? -22.469 -14.250 8.290 1.00 96.44 173 ALA A O 1
ATOM 1290 N N . LEU A 1 174 ? -21.918 -13.136 10.178 1.00 94.94 174 LEU A N 1
ATOM 1291 C CA . LEU A 1 174 ? -23.008 -13.621 11.016 1.00 94.94 174 LEU A CA 1
ATOM 1292 C C . LEU A 1 174 ? -24.244 -12.712 10.898 1.00 94.94 174 LEU A C 1
ATOM 1294 O O . LEU A 1 174 ? -24.108 -11.502 10.708 1.00 94.94 174 LEU A O 1
ATOM 1298 N N . GLU A 1 175 ? -25.455 -13.257 11.042 1.00 92.19 175 GLU A N 1
ATOM 1299 C CA . GLU A 1 175 ? -26.710 -12.498 10.868 1.00 92.19 175 GLU A CA 1
ATOM 1300 C C . GLU A 1 175 ? -26.871 -11.384 11.915 1.00 92.19 175 GLU A C 1
ATOM 1302 O O . GLU A 1 175 ? -27.431 -10.319 11.628 1.00 92.19 175 GLU A O 1
ATOM 1307 N N . ASN A 1 176 ? -26.303 -11.593 13.110 1.00 91.56 176 ASN A N 1
ATOM 1308 C CA . ASN A 1 176 ? -26.207 -10.595 14.182 1.00 91.56 176 ASN A CA 1
ATOM 1309 C C . ASN A 1 176 ? -25.236 -9.429 13.865 1.00 91.56 176 ASN A C 1
ATOM 1311 O O . ASN A 1 176 ? -25.167 -8.451 14.612 1.00 91.56 176 ASN A O 1
ATOM 1315 N N . GLY A 1 177 ? -24.513 -9.501 12.742 1.00 92.62 177 GLY A N 1
ATOM 1316 C CA . GLY A 1 177 ? -23.580 -8.487 12.254 1.00 92.62 177 GLY A CA 1
ATOM 1317 C C . GLY A 1 177 ? -22.153 -8.604 12.786 1.00 92.62 177 GLY A C 1
ATOM 1318 O O . GLY A 1 177 ? -21.337 -7.738 12.469 1.00 92.62 177 GLY A O 1
ATOM 1319 N N . LEU A 1 178 ? -21.838 -9.640 13.568 1.00 96.19 178 LEU A N 1
ATOM 1320 C CA . LEU A 1 178 ? -20.457 -10.013 13.874 1.00 96.19 178 LEU A CA 1
ATOM 1321 C C . LEU A 1 178 ? -19.818 -10.756 12.691 1.00 96.19 178 LEU A C 1
ATOM 1323 O O . LEU A 1 178 ? -20.483 -11.239 11.776 1.00 96.19 178 LEU A O 1
ATOM 1327 N N . ILE A 1 179 ? -18.496 -10.874 12.717 1.00 97.75 179 ILE A N 1
ATOM 1328 C CA . ILE A 1 179 ? -17.704 -11.595 11.724 1.00 97.75 179 ILE A CA 1
ATOM 1329 C C . ILE A 1 179 ? -16.840 -12.620 12.455 1.00 97.75 179 ILE A C 1
ATOM 1331 O O . ILE A 1 179 ? -16.035 -12.262 13.318 1.00 97.75 179 ILE A O 1
ATOM 1335 N N . ARG A 1 180 ? -16.981 -13.898 12.099 1.00 97.81 180 ARG A N 1
ATOM 1336 C CA . ARG A 1 180 ? -16.124 -14.985 12.580 1.00 97.81 180 ARG A CA 1
ATOM 1337 C C . ARG A 1 180 ? -14.956 -15.166 11.613 1.00 97.81 180 ARG A C 1
ATOM 1339 O O . ARG A 1 180 ? -15.147 -15.506 10.450 1.00 97.81 180 ARG A O 1
ATOM 1346 N N . VAL A 1 181 ? -13.731 -14.957 12.082 1.00 98.44 181 VAL A N 1
ATOM 1347 C CA . VAL A 1 181 ? -12.498 -15.140 11.303 1.00 98.44 181 VAL A CA 1
ATOM 1348 C C . VAL A 1 181 ? -11.843 -16.456 11.713 1.00 98.44 181 VAL A C 1
ATOM 1350 O O . VAL A 1 181 ? -11.529 -16.649 12.888 1.00 98.44 181 VAL A O 1
ATOM 1353 N N . LYS A 1 182 ? -11.596 -17.351 10.747 1.00 97.81 182 LYS A N 1
ATOM 1354 C CA . LYS A 1 182 ? -10.746 -18.533 10.937 1.00 97.81 182 LYS A CA 1
ATOM 1355 C C . LYS A 1 182 ? -9.331 -18.223 10.465 1.00 97.81 182 LYS A C 1
ATOM 1357 O O . LYS A 1 182 ? -9.115 -17.915 9.292 1.00 97.81 182 LYS A O 1
ATOM 1362 N N . ALA A 1 183 ? -8.368 -18.383 11.362 1.00 97.50 183 ALA A N 1
ATOM 1363 C CA . ALA A 1 183 ? -6.944 -18.264 11.090 1.00 97.50 183 ALA A CA 1
ATOM 1364 C C . ALA A 1 183 ? -6.193 -19.556 11.442 1.00 97.50 183 ALA A C 1
ATOM 1366 O O . ALA A 1 183 ? -6.715 -20.410 12.161 1.00 97.50 183 ALA A O 1
ATOM 1367 N N . GLN A 1 184 ? -4.977 -19.704 10.921 1.00 96.56 184 GLN A N 1
ATOM 1368 C CA . GLN A 1 184 ? -4.124 -20.868 11.132 1.00 96.56 184 GLN A CA 1
ATOM 1369 C C . GLN A 1 184 ? -2.666 -20.466 11.378 1.00 96.56 184 GLN A C 1
ATOM 1371 O O . GLN A 1 184 ? -2.139 -19.568 10.713 1.00 96.56 184 GLN A O 1
ATOM 1376 N N . ARG A 1 185 ? -2.009 -21.155 12.316 1.00 93.81 185 ARG A N 1
ATOM 1377 C CA . ARG A 1 185 ? -0.567 -21.052 12.572 1.00 93.81 185 ARG A CA 1
ATOM 1378 C C . ARG A 1 185 ? 0.256 -21.511 11.358 1.00 93.81 185 ARG A C 1
ATOM 1380 O O . ARG A 1 185 ? 0.137 -22.650 10.914 1.00 93.81 185 ARG A O 1
ATOM 1387 N N . THR A 1 186 ? 1.126 -20.637 10.849 1.00 87.50 186 THR A N 1
ATOM 1388 C CA . THR A 1 186 ? 2.035 -20.884 9.712 1.00 87.50 186 THR A CA 1
ATOM 1389 C C . THR A 1 186 ? 3.406 -21.424 10.132 1.00 87.50 186 THR A C 1
ATOM 1391 O O . THR A 1 186 ? 4.185 -21.825 9.273 1.00 87.50 186 THR A O 1
ATOM 1394 N N . ASN A 1 187 ? 3.706 -21.502 11.434 1.00 78.75 187 ASN A N 1
ATOM 1395 C CA . ASN A 1 187 ? 4.952 -22.068 11.976 1.00 78.75 187 ASN A CA 1
ATOM 1396 C C . ASN A 1 187 ? 4.978 -23.614 12.022 1.00 78.75 187 ASN A C 1
ATOM 1398 O O . ASN A 1 187 ? 5.779 -24.186 12.755 1.00 78.75 187 ASN A O 1
ATOM 1402 N N . GLY A 1 188 ? 4.094 -24.289 11.281 1.00 72.81 188 GLY A N 1
ATOM 1403 C CA . GLY A 1 188 ? 4.076 -25.749 11.133 1.00 72.81 188 GLY A CA 1
ATOM 1404 C C . GLY A 1 188 ? 3.179 -26.527 12.102 1.00 72.81 188 GLY A C 1
ATOM 1405 O O . GLY A 1 188 ? 2.885 -27.679 11.809 1.00 72.81 188 GLY A O 1
ATOM 1406 N N . SER A 1 189 ? 2.679 -25.934 13.196 1.00 75.88 189 SER A N 1
ATOM 1407 C CA . SER A 1 189 ? 1.744 -26.639 14.098 1.00 75.88 189 SER A CA 1
ATOM 1408 C C . SER A 1 189 ? 0.348 -26.826 13.495 1.00 75.88 189 SER A C 1
ATOM 1410 O O . SER A 1 189 ? -0.362 -27.761 13.847 1.00 75.88 189 SER A O 1
ATOM 1412 N N . GLY A 1 190 ? -0.063 -25.941 12.580 1.00 78.06 190 GLY A N 1
ATOM 1413 C CA . GLY A 1 190 ? -1.375 -26.002 11.935 1.00 78.06 190 GLY A CA 1
ATOM 1414 C C . GLY A 1 190 ? -2.554 -25.626 12.841 1.00 78.06 190 GLY A C 1
ATOM 1415 O O . GLY A 1 190 ? -3.699 -25.738 12.392 1.00 78.06 190 GLY A O 1
ATOM 1416 N N . ASP A 1 191 ? -2.300 -25.150 14.067 1.00 90.81 191 ASP A N 1
ATOM 1417 C CA . ASP A 1 191 ? -3.328 -24.760 15.040 1.00 90.81 191 ASP A CA 1
ATOM 1418 C C . ASP A 1 191 ? -4.328 -23.774 14.430 1.00 90.81 191 ASP A C 1
ATOM 1420 O O . ASP A 1 191 ? -3.945 -22.765 13.829 1.00 90.81 191 ASP A O 1
ATOM 1424 N N . THR A 1 192 ? -5.621 -24.043 14.612 1.00 94.00 192 THR A N 1
ATOM 1425 C CA . THR A 1 192 ? -6.695 -23.132 14.202 1.00 94.00 192 THR A CA 1
ATOM 1426 C C . THR A 1 192 ? -7.013 -22.147 15.323 1.00 94.00 192 THR A C 1
ATOM 1428 O O . THR A 1 192 ? -7.320 -22.553 16.439 1.00 94.00 192 THR A O 1
ATOM 1431 N N . VAL A 1 193 ? -7.038 -20.855 14.996 1.00 94.50 193 VAL A N 1
ATOM 1432 C CA . VAL A 1 193 ? -7.568 -19.793 15.861 1.00 94.50 193 VAL A CA 1
ATOM 1433 C C . VAL A 1 193 ? -8.894 -19.311 15.275 1.00 94.50 193 VAL A C 1
ATOM 1435 O O . VAL A 1 193 ? -8.969 -19.003 14.084 1.00 94.50 193 VAL A O 1
ATOM 1438 N N . ILE A 1 194 ? -9.935 -19.233 16.104 1.00 96.50 194 ILE A N 1
ATOM 1439 C CA . ILE A 1 194 ? -11.223 -18.623 15.753 1.00 96.50 194 ILE A CA 1
ATOM 1440 C C . ILE A 1 194 ? -11.358 -17.313 16.528 1.00 96.50 194 ILE A C 1
ATOM 1442 O O . ILE A 1 194 ? -11.197 -17.296 17.746 1.00 96.50 194 ILE A O 1
ATOM 1446 N N . LEU A 1 195 ? -11.658 -16.224 15.824 1.00 97.50 195 LEU A N 1
ATOM 1447 C CA . LEU A 1 195 ? -11.891 -14.896 16.398 1.00 97.50 195 LEU A CA 1
ATOM 1448 C C . LEU A 1 195 ? -13.284 -14.411 15.996 1.00 97.50 195 LEU A C 1
ATOM 1450 O O . LEU A 1 195 ? -13.694 -14.634 14.860 1.00 97.50 195 LEU A O 1
ATOM 1454 N N . HIS A 1 196 ? -13.982 -13.713 16.889 1.00 97.81 196 HIS A N 1
ATOM 1455 C CA . HIS A 1 196 ? -15.216 -12.992 16.567 1.00 97.81 196 HIS A CA 1
ATOM 1456 C C . HIS A 1 196 ? -14.948 -11.488 16.655 1.00 97.81 196 HIS A C 1
ATOM 1458 O O . HIS A 1 196 ? -14.221 -11.041 17.546 1.00 97.81 196 HIS A O 1
ATOM 1464 N N . THR A 1 197 ? -15.479 -10.707 15.714 1.00 98.38 197 THR A N 1
ATOM 1465 C CA . THR A 1 197 ? -15.225 -9.263 15.652 1.00 98.38 197 THR A CA 1
ATOM 1466 C C . THR A 1 197 ? -16.372 -8.463 15.052 1.00 98.38 197 THR A C 1
ATOM 1468 O O . THR A 1 197 ? -17.144 -8.989 14.257 1.00 98.38 197 THR A O 1
ATOM 1471 N N . GLU A 1 198 ? -16.460 -7.181 15.399 1.00 97.81 198 GLU A N 1
ATOM 1472 C CA . GLU A 1 198 ? -17.382 -6.233 14.762 1.00 97.81 198 GLU A CA 1
ATOM 1473 C C . GLU A 1 198 ? -16.860 -5.733 13.402 1.00 97.81 198 GLU A C 1
ATOM 1475 O O . GLU A 1 198 ? -17.638 -5.537 12.466 1.00 97.81 198 GLU A O 1
ATOM 1480 N N . HIS A 1 199 ? -15.538 -5.542 13.281 1.00 98.62 199 HIS A N 1
ATOM 1481 C CA . HIS A 1 199 ? -14.897 -4.917 12.123 1.00 98.62 199 HIS A CA 1
ATOM 1482 C C . HIS A 1 199 ? -13.730 -5.757 11.578 1.00 98.62 199 HIS A C 1
ATOM 1484 O O . HIS A 1 199 ? -12.685 -5.906 12.215 1.00 98.62 199 HIS A O 1
ATOM 1490 N N . LEU A 1 200 ? -13.866 -6.258 10.348 1.00 98.81 200 LEU A N 1
ATOM 1491 C CA . LEU A 1 200 ? -12.806 -6.983 9.644 1.00 98.81 200 LEU A CA 1
ATOM 1492 C C . LEU A 1 200 ? -12.037 -6.030 8.722 1.00 98.81 200 LEU A C 1
ATOM 1494 O O . LEU A 1 200 ? -12.588 -5.530 7.744 1.00 98.81 200 LEU A O 1
ATOM 1498 N N . ILE A 1 201 ? -10.754 -5.802 9.005 1.00 98.81 201 ILE A N 1
ATOM 1499 C CA . ILE A 1 201 ? -9.879 -4.910 8.231 1.00 98.81 201 ILE A CA 1
ATOM 1500 C C . ILE A 1 201 ? -8.917 -5.757 7.392 1.00 98.81 201 ILE A C 1
ATOM 1502 O O . ILE A 1 201 ? -7.977 -6.359 7.910 1.00 98.81 201 ILE A O 1
ATOM 1506 N N . LEU A 1 202 ? -9.132 -5.790 6.079 1.00 98.56 202 LEU A N 1
ATOM 1507 C CA . LEU A 1 202 ? -8.307 -6.519 5.120 1.00 98.56 202 LEU A CA 1
ATOM 1508 C C . LEU A 1 202 ? -7.149 -5.635 4.632 1.00 98.56 202 LEU A C 1
ATOM 1510 O O . LEU A 1 202 ? -7.324 -4.737 3.808 1.00 98.56 202 LEU A O 1
ATOM 1514 N N . ALA A 1 203 ? -5.950 -5.923 5.140 1.00 97.56 203 ALA A N 1
ATOM 1515 C CA . ALA A 1 203 ? -4.685 -5.261 4.816 1.00 97.56 203 ALA A CA 1
ATOM 1516 C C . ALA A 1 203 ? -3.673 -6.219 4.146 1.00 97.56 203 ALA A C 1
ATOM 1518 O O . ALA A 1 203 ? -2.455 -6.060 4.256 1.00 97.56 203 ALA A O 1
ATOM 1519 N N . MET A 1 204 ? -4.191 -7.225 3.434 1.00 94.88 204 MET A N 1
ATOM 1520 C CA . MET A 1 204 ? -3.459 -8.391 2.907 1.00 94.88 204 MET A CA 1
ATOM 1521 C C . MET A 1 204 ? -2.545 -8.117 1.701 1.00 94.88 204 MET A C 1
ATOM 1523 O O . MET A 1 204 ? -1.867 -9.032 1.224 1.00 94.88 204 MET A O 1
ATOM 1527 N N . GLY A 1 205 ? -2.514 -6.877 1.212 1.00 93.50 205 GLY A N 1
ATOM 1528 C CA . GLY A 1 205 ? -1.732 -6.476 0.047 1.00 93.50 205 GLY A CA 1
ATOM 1529 C C . GLY A 1 205 ? -2.306 -6.966 -1.287 1.00 93.50 205 GLY A C 1
ATOM 1530 O O . GLY A 1 205 ? -3.419 -7.492 -1.378 1.00 93.50 205 GLY A O 1
ATOM 1531 N N . GLY A 1 206 ? -1.520 -6.765 -2.343 1.00 92.62 206 GLY A N 1
ATOM 1532 C CA . GLY A 1 206 ? -1.829 -7.251 -3.681 1.00 92.62 206 GLY A CA 1
ATOM 1533 C C . GLY A 1 206 ? -0.845 -8.326 -4.127 1.00 92.62 206 GLY A C 1
ATOM 1534 O O . GLY A 1 206 ? 0.314 -8.309 -3.721 1.00 92.62 206 GLY A O 1
ATOM 1535 N N . THR A 1 207 ? -1.299 -9.231 -4.990 1.00 91.81 207 THR A N 1
ATOM 1536 C CA . THR A 1 207 ? -0.463 -10.253 -5.638 1.00 91.81 207 THR A CA 1
ATOM 1537 C C . THR A 1 207 ? -0.332 -9.973 -7.134 1.00 91.81 207 THR A C 1
ATOM 1539 O O . THR A 1 207 ? -1.254 -9.429 -7.748 1.00 91.81 207 THR A O 1
ATOM 1542 N N . GLN A 1 208 ? 0.807 -10.315 -7.737 1.00 91.25 208 GLN A N 1
ATOM 1543 C CA . GLN A 1 208 ? 1.001 -10.240 -9.184 1.00 91.25 208 GLN A CA 1
ATOM 1544 C C . GLN A 1 208 ? 0.959 -11.645 -9.787 1.00 91.25 208 GLN A C 1
ATOM 1546 O O . GLN A 1 208 ? 1.946 -12.375 -9.772 1.00 91.25 208 GLN A O 1
ATOM 1551 N N . GLU A 1 209 ? -0.188 -12.001 -10.360 1.00 89.06 209 GLU A N 1
ATOM 1552 C CA . GLU A 1 209 ? -0.311 -13.205 -11.179 1.00 89.06 209 GLU A CA 1
ATOM 1553 C C . GLU A 1 209 ? 0.411 -13.042 -12.523 1.00 89.06 209 GLU A C 1
ATOM 1555 O O . GLU A 1 209 ? 0.357 -11.983 -13.161 1.00 89.06 209 GLU A O 1
ATOM 1560 N N . LEU A 1 210 ? 1.045 -14.125 -12.972 1.00 92.38 210 LEU A N 1
ATOM 1561 C CA . LEU A 1 210 ? 1.518 -14.260 -14.344 1.00 92.38 210 LEU A CA 1
ATOM 1562 C C . LEU A 1 210 ? 0.348 -14.648 -15.262 1.00 92.38 210 LEU A C 1
ATOM 1564 O O . LEU A 1 210 ? -0.505 -15.440 -14.858 1.00 92.38 210 LEU A O 1
ATOM 1568 N N . PRO A 1 211 ? 0.288 -14.123 -16.496 1.00 91.06 211 PRO A N 1
ATOM 1569 C CA . PRO A 1 211 ? -0.694 -14.559 -17.475 1.00 91.06 211 PRO A CA 1
ATOM 1570 C C . PRO A 1 211 ? -0.373 -15.982 -17.939 1.00 91.06 211 PRO A C 1
ATOM 1572 O O . PRO A 1 211 ? 0.796 -16.341 -18.091 1.00 91.06 211 PRO A O 1
ATOM 1575 N N . SER A 1 212 ? -1.410 -16.748 -18.272 1.00 89.94 212 SER A N 1
ATOM 1576 C CA . SER A 1 212 ? -1.234 -17.823 -19.245 1.00 89.94 212 SER A CA 1
ATOM 1577 C C . SER A 1 212 ? -1.067 -17.186 -20.628 1.00 89.94 212 SER A C 1
ATOM 1579 O O . SER A 1 212 ? -1.829 -16.285 -20.984 1.00 89.94 212 SER A O 1
ATOM 1581 N N . LEU A 1 213 ? -0.037 -17.596 -21.368 1.00 88.81 213 LEU A N 1
ATOM 1582 C CA . LEU A 1 213 ? 0.273 -17.100 -22.713 1.00 88.81 213 LEU A CA 1
ATOM 1583 C C . LEU A 1 213 ? -0.001 -18.187 -23.758 1.00 88.81 213 LEU A C 1
ATOM 1585 O O . LEU A 1 213 ? 0.333 -19.349 -23.532 1.00 88.81 213 LEU A O 1
ATOM 1589 N N . ASP A 1 214 ? -0.528 -17.798 -24.924 1.00 86.69 214 ASP A N 1
ATOM 1590 C CA . ASP A 1 214 ? -0.981 -18.724 -25.982 1.00 86.69 214 ASP A CA 1
ATOM 1591 C C . ASP A 1 214 ? 0.105 -19.698 -26.477 1.00 86.69 214 ASP A C 1
ATOM 1593 O O . ASP A 1 214 ? -0.199 -20.779 -26.974 1.00 86.69 214 ASP A O 1
ATOM 1597 N N . ASN A 1 215 ? 1.383 -19.330 -26.322 1.00 88.75 215 ASN A N 1
ATOM 1598 C CA . ASN A 1 215 ? 2.519 -20.221 -26.528 1.00 88.75 215 ASN A CA 1
ATOM 1599 C C . ASN A 1 215 ? 3.081 -20.698 -25.169 1.00 88.75 215 ASN A C 1
ATOM 1601 O O . ASN A 1 215 ? 3.728 -19.906 -24.469 1.00 88.75 215 ASN A O 1
ATOM 1605 N N . PRO A 1 216 ? 2.932 -21.991 -24.812 1.00 89.25 216 PRO A N 1
ATOM 1606 C CA . PRO A 1 216 ? 3.491 -22.562 -23.589 1.00 89.25 216 PRO A CA 1
ATOM 1607 C C . PRO A 1 216 ? 4.991 -22.295 -23.398 1.00 89.25 216 PRO A C 1
ATOM 1609 O O . PRO A 1 216 ? 5.412 -22.017 -22.275 1.00 89.25 216 PRO A O 1
ATOM 1612 N N . ALA A 1 217 ? 5.781 -22.265 -24.477 1.00 89.44 217 ALA A N 1
ATOM 1613 C CA . ALA A 1 217 ? 7.229 -22.040 -24.433 1.00 89.44 217 ALA A CA 1
ATOM 1614 C C . ALA A 1 217 ? 7.644 -20.624 -23.976 1.00 89.44 217 ALA A C 1
ATOM 1616 O O . ALA A 1 217 ? 8.831 -20.354 -23.808 1.00 89.44 217 ALA A O 1
ATOM 1617 N N . TYR A 1 218 ? 6.698 -19.701 -23.766 1.00 93.81 218 TYR A N 1
ATOM 1618 C CA . TYR A 1 218 ? 6.990 -18.395 -23.172 1.00 93.81 218 TYR A CA 1
ATOM 1619 C C . TYR A 1 218 ? 7.020 -18.422 -21.635 1.00 93.81 218 TYR A C 1
ATOM 1621 O O . TYR A 1 218 ? 7.666 -17.559 -21.043 1.00 93.81 218 TYR A O 1
ATOM 1629 N N . HIS A 1 219 ? 6.396 -19.407 -20.976 1.00 92.12 219 HIS A N 1
ATOM 1630 C CA . HIS A 1 219 ? 6.314 -19.455 -19.507 1.00 92.12 219 HIS A CA 1
ATOM 1631 C C . HIS A 1 219 ? 7.674 -19.735 -18.844 1.00 92.12 219 HIS A C 1
ATOM 1633 O O . HIS A 1 219 ? 7.957 -19.184 -17.785 1.00 92.12 219 HIS A O 1
ATOM 1639 N N . SER A 1 220 ? 8.558 -20.504 -19.491 1.00 93.81 220 SER A N 1
ATOM 1640 C CA . SER A 1 220 ? 9.929 -20.776 -19.014 1.00 93.81 220 SER A CA 1
ATOM 1641 C C . SER A 1 220 ? 10.840 -19.541 -18.982 1.00 93.81 220 SER A C 1
ATOM 1643 O O . SER A 1 220 ? 11.922 -19.590 -18.406 1.00 93.81 220 SER A O 1
ATOM 1645 N N . LYS A 1 221 ? 10.409 -18.432 -19.593 1.00 95.75 221 LYS A N 1
ATOM 1646 C CA . LYS A 1 221 ? 11.109 -17.142 -19.608 1.00 95.75 221 LYS A CA 1
ATOM 1647 C C . LYS A 1 221 ? 10.247 -15.989 -19.086 1.00 95.75 221 LYS A C 1
ATOM 1649 O O . LYS A 1 221 ? 10.547 -14.831 -19.376 1.00 95.75 221 LYS A O 1
ATOM 1654 N N . LEU A 1 222 ? 9.171 -16.291 -18.355 1.00 97.19 222 LEU A N 1
ATOM 1655 C CA . LEU A 1 222 ? 8.191 -15.326 -17.859 1.00 97.19 222 LEU A CA 1
ATOM 1656 C C . LEU A 1 222 ? 8.404 -15.043 -16.365 1.00 97.19 222 LEU A C 1
ATOM 1658 O O . LEU A 1 222 ? 8.319 -15.939 -15.531 1.00 97.19 222 LEU A O 1
ATOM 1662 N N . PHE A 1 223 ? 8.635 -13.777 -16.024 1.00 98.00 223 PHE A N 1
ATOM 1663 C CA . PHE A 1 223 ? 8.919 -13.321 -14.664 1.00 98.00 223 PHE A CA 1
ATOM 1664 C C . PHE A 1 223 ? 7.924 -12.241 -14.220 1.00 98.00 223 PHE A C 1
ATOM 1666 O O . PHE A 1 223 ? 7.471 -11.436 -15.033 1.00 98.00 223 PHE A O 1
ATOM 1673 N N . ALA A 1 224 ? 7.609 -12.168 -12.925 1.00 97.38 224 ALA A N 1
ATOM 1674 C CA . ALA A 1 224 ? 6.791 -11.088 -12.369 1.00 97.38 224 ALA A CA 1
ATOM 1675 C C . ALA A 1 224 ? 7.661 -9.860 -12.056 1.00 97.38 224 ALA A C 1
ATOM 1677 O O . ALA A 1 224 ? 8.748 -10.000 -11.497 1.00 97.38 224 ALA A O 1
ATOM 1678 N N . SER A 1 225 ? 7.181 -8.648 -12.347 1.00 97.19 225 SER A N 1
ATOM 1679 C CA . SER A 1 225 ? 7.869 -7.408 -11.961 1.00 97.19 225 SER A CA 1
ATOM 1680 C C . SER A 1 225 ? 8.059 -7.296 -10.445 1.00 97.19 225 SER A C 1
ATOM 1682 O O . SER A 1 225 ? 9.123 -6.877 -10.012 1.00 97.19 225 SER A O 1
ATOM 1684 N N . ASP A 1 226 ? 7.085 -7.745 -9.646 1.00 95.25 226 ASP A N 1
ATOM 1685 C CA . ASP A 1 226 ? 7.187 -7.851 -8.180 1.00 95.25 226 ASP A CA 1
ATOM 1686 C C . ASP A 1 226 ? 8.425 -8.652 -7.733 1.00 95.25 226 ASP A C 1
ATOM 1688 O O . ASP A 1 226 ? 9.145 -8.257 -6.815 1.00 95.25 226 ASP A O 1
ATOM 1692 N N . PHE A 1 227 ? 8.699 -9.754 -8.432 1.00 96.50 227 PHE A N 1
ATOM 1693 C CA . PHE A 1 227 ? 9.824 -10.641 -8.164 1.00 96.50 227 PHE A CA 1
ATOM 1694 C C . PHE A 1 227 ? 11.142 -10.033 -8.665 1.00 96.50 227 PHE A C 1
ATOM 1696 O O . PHE A 1 227 ? 12.107 -9.933 -7.915 1.00 96.50 227 PHE A O 1
ATOM 1703 N N . CYS A 1 228 ? 11.175 -9.531 -9.904 1.00 97.56 228 CYS A N 1
ATOM 1704 C CA . CYS A 1 228 ? 12.362 -8.907 -10.504 1.00 97.56 228 CYS A CA 1
ATOM 1705 C C . CYS A 1 228 ? 12.807 -7.589 -9.847 1.00 97.56 228 CYS A C 1
ATOM 1707 O O . CYS A 1 228 ? 13.864 -7.071 -10.206 1.00 97.56 228 CYS A O 1
ATOM 1709 N N . LEU A 1 229 ? 12.012 -7.028 -8.932 1.00 97.12 229 LEU A N 1
ATOM 1710 C CA . LEU A 1 229 ? 12.364 -5.852 -8.135 1.00 97.12 229 LEU A CA 1
ATOM 1711 C C . LEU A 1 229 ? 12.982 -6.194 -6.772 1.00 97.12 229 LEU A C 1
ATOM 1713 O O . LEU A 1 229 ? 13.393 -5.272 -6.070 1.00 97.12 229 LEU A O 1
ATOM 1717 N N . ARG A 1 230 ? 13.063 -7.477 -6.401 1.00 96.62 230 ARG A N 1
ATOM 1718 C CA . ARG A 1 230 ? 13.709 -7.985 -5.178 1.00 96.62 230 ARG A CA 1
ATOM 1719 C C . ARG A 1 230 ? 15.051 -8.636 -5.528 1.00 96.62 230 ARG A C 1
ATOM 1721 O O . ARG A 1 230 ? 15.246 -9.038 -6.674 1.00 96.62 230 ARG A O 1
ATOM 1728 N N . GLU A 1 231 ? 16.004 -8.712 -4.594 1.00 94.75 231 GLU A N 1
ATOM 1729 C CA . GLU A 1 231 ? 17.363 -9.189 -4.930 1.00 94.75 231 GLU A CA 1
ATOM 1730 C C . GLU A 1 231 ? 17.371 -10.646 -5.420 1.00 94.75 231 GLU A C 1
ATOM 1732 O O . GLU A 1 231 ? 18.098 -10.962 -6.356 1.00 94.75 231 GLU A O 1
ATOM 1737 N N . ASP A 1 232 ? 16.521 -11.516 -4.867 1.00 95.62 232 ASP A N 1
ATOM 1738 C CA . ASP A 1 232 ? 16.410 -12.925 -5.260 1.00 95.62 232 ASP A CA 1
ATOM 1739 C C . ASP A 1 232 ? 15.846 -13.099 -6.682 1.00 95.62 232 ASP A C 1
ATOM 1741 O O . ASP A 1 232 ? 16.416 -13.818 -7.507 1.00 95.62 232 ASP A O 1
ATOM 1745 N N . GLY A 1 233 ? 14.758 -12.400 -7.011 1.00 96.94 233 GLY A N 1
ATOM 1746 C CA . GLY A 1 233 ? 14.169 -12.449 -8.347 1.00 96.94 233 GLY A CA 1
ATOM 1747 C C . GLY A 1 233 ? 14.967 -11.675 -9.393 1.00 96.94 233 GLY A C 1
ATOM 1748 O O . GLY A 1 233 ? 15.012 -12.080 -10.558 1.00 96.94 233 GLY A O 1
ATOM 1749 N N . PHE A 1 234 ? 15.673 -10.612 -8.997 1.00 97.56 234 PHE A N 1
ATOM 1750 C CA . PHE A 1 234 ? 16.648 -9.957 -9.864 1.00 97.56 234 PHE A CA 1
ATOM 1751 C C . PHE A 1 234 ? 17.893 -10.833 -10.073 1.00 97.56 234 PHE A C 1
ATOM 1753 O O . PHE A 1 234 ? 18.430 -10.854 -11.179 1.00 97.56 234 PHE A O 1
ATOM 1760 N N . ALA A 1 235 ? 18.337 -11.605 -9.073 1.00 96.56 235 ALA A N 1
ATOM 1761 C CA . ALA A 1 235 ? 19.398 -12.603 -9.225 1.00 96.56 235 ALA A CA 1
ATOM 1762 C C . ALA A 1 235 ? 19.036 -13.667 -10.265 1.00 96.56 235 ALA A C 1
ATOM 1764 O O . ALA A 1 235 ? 19.789 -13.831 -11.225 1.00 96.56 235 ALA A O 1
ATOM 1765 N N . LYS A 1 236 ? 17.852 -14.284 -10.163 1.00 97.38 236 LYS A N 1
ATOM 1766 C CA . LYS A 1 236 ? 17.391 -15.272 -11.155 1.00 97.38 236 LYS A CA 1
ATOM 1767 C C . LYS A 1 236 ? 17.202 -14.674 -12.553 1.00 97.38 236 LYS A C 1
ATOM 1769 O O . LYS A 1 236 ? 17.522 -15.328 -13.540 1.00 97.38 236 LYS A O 1
ATOM 1774 N N . LEU A 1 237 ? 16.755 -13.417 -12.669 1.00 97.31 237 LEU A N 1
ATOM 1775 C CA . LEU A 1 237 ? 16.682 -12.730 -13.967 1.00 97.31 237 LEU A CA 1
ATOM 1776 C C . LEU A 1 237 ? 18.079 -12.472 -14.569 1.00 97.31 237 LEU A C 1
ATOM 1778 O O . LEU A 1 237 ? 18.266 -12.665 -15.770 1.00 97.31 237 LEU A O 1
ATOM 1782 N N . LYS A 1 238 ? 19.066 -12.066 -13.752 1.00 95.94 238 LYS A N 1
ATOM 1783 C CA . LYS A 1 238 ? 20.476 -11.919 -14.171 1.00 95.94 238 LYS A CA 1
ATOM 1784 C C . LYS A 1 238 ? 21.045 -13.265 -14.641 1.00 95.94 238 LYS A C 1
ATOM 1786 O O . LYS A 1 238 ? 21.647 -13.323 -15.707 1.00 95.94 238 LYS A O 1
ATOM 1791 N N . GLU A 1 239 ? 20.833 -14.332 -13.874 1.00 95.88 239 GLU A N 1
ATOM 1792 C CA . GLU A 1 239 ? 21.272 -15.704 -14.169 1.00 95.88 239 GLU A CA 1
ATOM 1793 C C . GLU A 1 239 ? 20.695 -16.217 -15.498 1.00 95.88 239 GLU A C 1
ATOM 1795 O O . GLU A 1 239 ? 21.453 -16.555 -16.409 1.00 95.88 239 GLU A O 1
ATOM 1800 N N . HIS A 1 240 ? 19.368 -16.157 -15.655 1.00 96.62 240 HIS A N 1
ATOM 1801 C CA . HIS A 1 240 ? 18.654 -16.535 -16.879 1.00 96.62 240 HIS A CA 1
ATOM 1802 C C . HIS A 1 240 ? 19.174 -15.783 -18.111 1.00 96.62 240 HIS A C 1
ATOM 1804 O O . HIS A 1 240 ? 19.420 -16.381 -19.154 1.00 96.62 240 HIS A O 1
ATOM 1810 N N . LEU A 1 241 ? 19.403 -14.469 -17.996 1.00 95.94 241 LEU A N 1
ATOM 1811 C CA . LEU A 1 241 ? 19.945 -13.665 -19.096 1.00 95.94 241 LEU A CA 1
ATOM 1812 C C . LEU A 1 241 ? 21.435 -13.929 -19.371 1.00 95.94 241 LEU A C 1
ATOM 1814 O O . LEU A 1 241 ? 21.868 -13.747 -20.507 1.00 95.94 241 LEU A O 1
ATOM 1818 N N . LEU A 1 242 ? 22.230 -14.353 -18.383 1.00 94.38 242 LEU A N 1
ATOM 1819 C CA . LEU A 1 242 ? 23.635 -14.727 -18.590 1.00 94.38 242 LEU A CA 1
ATOM 1820 C C . LEU A 1 242 ? 23.788 -16.100 -19.254 1.00 94.38 242 LEU A C 1
ATOM 1822 O O . LEU A 1 242 ? 24.716 -16.267 -20.046 1.00 94.38 242 LEU A O 1
ATOM 1826 N N . ALA A 1 243 ? 22.877 -17.040 -18.984 1.00 94.56 243 ALA A N 1
ATOM 1827 C CA . ALA A 1 243 ? 22.839 -18.349 -19.639 1.00 94.56 243 ALA A CA 1
ATOM 1828 C C . ALA A 1 243 ? 22.577 -18.256 -21.157 1.00 94.56 243 ALA A C 1
ATOM 1830 O O . ALA A 1 243 ? 23.011 -19.122 -21.914 1.00 94.56 243 ALA A O 1
ATOM 1831 N N . LEU A 1 244 ? 21.912 -17.190 -21.617 1.00 93.81 244 LEU A N 1
ATOM 1832 C CA . LEU A 1 244 ? 21.655 -16.949 -23.038 1.00 93.81 244 LEU A CA 1
ATOM 1833 C C . LEU A 1 244 ? 22.896 -16.422 -23.791 1.00 93.81 244 LEU A C 1
ATOM 1835 O O . LEU A 1 244 ? 23.674 -15.636 -23.224 1.00 93.81 244 LEU A O 1
ATOM 1839 N N . PRO A 1 245 ? 23.050 -16.756 -25.091 1.00 91.56 245 PRO A N 1
ATOM 1840 C CA . PRO A 1 245 ? 24.045 -16.148 -25.975 1.00 91.56 245 PRO A CA 1
ATOM 1841 C C . PRO A 1 245 ? 23.951 -14.618 -25.989 1.00 91.56 245 PRO A C 1
ATOM 1843 O O . PRO A 1 245 ? 22.864 -14.048 -25.927 1.00 91.56 245 PRO A O 1
ATOM 1846 N N . THR A 1 246 ? 25.085 -13.921 -26.118 1.00 84.81 246 THR A N 1
ATOM 1847 C CA . THR A 1 246 ? 25.158 -12.451 -25.978 1.00 84.81 246 THR A CA 1
ATOM 1848 C C . THR A 1 246 ? 24.190 -11.686 -26.895 1.00 84.81 246 THR A C 1
ATOM 1850 O O . THR A 1 246 ? 23.659 -10.658 -26.488 1.00 84.81 246 THR A O 1
ATOM 1853 N N . GLY A 1 247 ? 23.914 -12.192 -28.103 1.00 84.69 247 GLY A N 1
ATOM 1854 C CA . GLY A 1 247 ? 22.965 -11.588 -29.051 1.00 84.69 247 GLY A CA 1
ATOM 1855 C C . GLY A 1 247 ? 21.479 -11.840 -28.749 1.00 84.69 247 GLY A C 1
ATOM 1856 O O . GLY A 1 247 ? 20.618 -11.275 -29.425 1.00 84.69 247 GLY A O 1
ATOM 1857 N N . GLU A 1 248 ? 21.157 -12.667 -27.754 1.00 91.62 248 GLU A N 1
ATOM 1858 C CA . GLU A 1 248 ? 19.797 -13.113 -27.405 1.00 91.62 248 GLU A CA 1
ATOM 1859 C C . GLU A 1 248 ? 19.307 -12.557 -26.058 1.00 91.62 248 GLU A C 1
ATOM 1861 O O . GLU A 1 248 ? 18.165 -12.789 -25.660 1.00 91.62 248 GLU A O 1
ATOM 1866 N N . ARG A 1 249 ? 20.136 -11.753 -25.376 1.00 94.19 249 ARG A N 1
ATOM 1867 C CA . ARG A 1 249 ? 19.872 -11.141 -24.058 1.00 94.19 249 ARG A CA 1
ATOM 1868 C C . ARG A 1 249 ? 18.880 -9.973 -24.128 1.00 94.19 249 ARG A C 1
ATOM 1870 O O . ARG A 1 249 ? 19.142 -8.877 -23.648 1.00 94.19 249 ARG A O 1
ATOM 1877 N N . LYS A 1 250 ? 17.733 -10.205 -24.762 1.00 96.88 250 LYS A N 1
ATOM 1878 C CA . LYS A 1 250 ? 16.666 -9.229 -25.011 1.00 96.88 250 LYS A CA 1
ATOM 1879 C C . LYS A 1 250 ? 15.563 -9.362 -23.971 1.00 96.88 250 LYS A C 1
ATOM 1881 O O . LYS A 1 250 ? 15.222 -10.476 -23.576 1.00 96.88 250 LYS A O 1
ATOM 1886 N N . VAL A 1 251 ? 14.981 -8.243 -23.547 1.00 98.25 251 VAL A N 1
ATOM 1887 C CA . VAL A 1 251 ? 13.956 -8.230 -22.491 1.00 98.25 251 VAL A CA 1
ATOM 1888 C C . VAL A 1 251 ? 12.694 -7.527 -22.970 1.00 98.25 251 VAL A C 1
ATOM 1890 O O . VAL A 1 251 ? 12.745 -6.365 -23.367 1.00 98.25 251 VAL A O 1
ATOM 1893 N N . CYS A 1 252 ? 11.553 -8.210 -22.886 1.00 98.25 252 CYS A N 1
ATOM 1894 C CA . CYS A 1 252 ? 10.236 -7.632 -23.143 1.00 98.25 252 CYS A CA 1
ATOM 1895 C C . CYS A 1 252 ? 9.494 -7.404 -21.819 1.00 98.25 252 CYS A C 1
ATOM 1897 O O . CYS A 1 252 ? 9.035 -8.348 -21.184 1.00 98.25 252 CYS A O 1
ATOM 1899 N N . ILE A 1 253 ? 9.351 -6.150 -21.404 1.00 98.44 253 ILE A N 1
ATOM 1900 C CA . ILE A 1 253 ? 8.608 -5.754 -20.205 1.00 98.44 253 ILE A CA 1
ATOM 1901 C C . ILE A 1 253 ? 7.185 -5.364 -20.619 1.00 98.44 253 ILE A C 1
ATOM 1903 O O . ILE A 1 253 ? 7.005 -4.572 -21.543 1.00 98.44 253 ILE A O 1
ATOM 1907 N N . VAL A 1 254 ? 6.166 -5.893 -19.943 1.00 95.94 254 VAL A N 1
ATOM 1908 C CA . VAL A 1 254 ? 4.753 -5.644 -20.274 1.00 95.94 254 VAL A CA 1
ATOM 1909 C C . VAL A 1 254 ? 4.088 -4.820 -19.177 1.00 95.94 254 VAL A C 1
ATOM 1911 O O . VAL A 1 254 ? 3.609 -5.351 -18.178 1.00 95.94 254 VAL A O 1
ATOM 1914 N N . GLY A 1 255 ? 4.061 -3.505 -19.366 1.00 94.12 255 GLY A N 1
ATOM 1915 C CA . GLY A 1 255 ? 3.452 -2.544 -18.454 1.00 94.12 255 GLY A CA 1
ATOM 1916 C C . GLY A 1 255 ? 4.002 -1.129 -18.650 1.00 94.12 255 GLY A C 1
ATOM 1917 O O . GLY A 1 255 ? 5.166 -0.927 -18.980 1.00 94.12 255 GLY A O 1
ATOM 1918 N N . GLY A 1 256 ? 3.148 -0.123 -18.441 1.00 93.06 256 GLY A N 1
ATOM 1919 C CA . GLY A 1 256 ? 3.533 1.299 -18.437 1.00 93.06 256 GLY A CA 1
ATOM 1920 C C . GLY A 1 256 ? 3.729 1.873 -17.028 1.00 93.06 256 GLY A C 1
ATOM 1921 O O . GLY A 1 256 ? 3.665 3.087 -16.854 1.00 93.06 256 GLY A O 1
ATOM 1922 N N . SER A 1 257 ? 3.859 1.006 -16.022 1.00 91.88 257 SER A N 1
ATOM 1923 C CA . SER A 1 257 ? 3.785 1.326 -14.593 1.00 91.88 257 SER A CA 1
ATOM 1924 C C . SER A 1 257 ? 5.158 1.636 -13.982 1.00 91.88 257 SER A C 1
ATOM 1926 O O . SER A 1 257 ? 6.206 1.376 -14.579 1.00 91.88 257 SER A O 1
ATOM 1928 N N . HIS A 1 258 ? 5.165 2.165 -12.752 1.00 93.00 258 HIS A N 1
ATOM 1929 C CA . HIS A 1 258 ? 6.409 2.453 -12.025 1.00 93.00 258 HIS A CA 1
ATOM 1930 C C . HIS A 1 258 ? 7.262 1.192 -11.801 1.00 93.00 258 HIS A C 1
ATOM 1932 O O . HIS A 1 258 ? 8.479 1.260 -11.968 1.00 93.00 258 HIS A O 1
ATOM 1938 N N . SER A 1 259 ? 6.646 0.023 -11.565 1.00 93.94 259 SER A N 1
ATOM 1939 C CA . SER A 1 259 ? 7.381 -1.247 -11.465 1.00 93.94 259 SER A CA 1
ATOM 1940 C C . SER A 1 259 ? 8.046 -1.645 -12.787 1.00 93.94 259 SER A C 1
ATOM 1942 O O . SER A 1 259 ? 9.214 -2.026 -12.789 1.00 93.94 259 SER A O 1
ATOM 1944 N N . SER A 1 260 ? 7.358 -1.483 -13.926 1.00 96.75 260 SER A N 1
ATOM 1945 C CA . SER A 1 260 ? 7.905 -1.800 -15.256 1.00 96.75 260 SER A CA 1
ATOM 1946 C C . SER A 1 260 ? 9.145 -0.965 -15.594 1.00 96.75 260 SER A C 1
ATOM 1948 O O . SER A 1 260 ? 10.168 -1.505 -16.015 1.00 96.75 260 SER A O 1
ATOM 1950 N N . PHE A 1 261 ? 9.089 0.348 -15.350 1.00 97.56 261 PHE A N 1
ATOM 1951 C CA . PHE A 1 261 ? 10.244 1.231 -15.547 1.00 97.56 261 PHE A CA 1
ATOM 1952 C C . PHE A 1 261 ? 11.345 1.014 -14.501 1.00 97.56 261 PHE A C 1
ATOM 1954 O O . PHE A 1 261 ? 12.519 1.194 -14.818 1.00 97.56 261 PHE A O 1
ATOM 1961 N N . SER A 1 262 ? 11.001 0.580 -13.288 1.00 96.88 262 SER A N 1
ATOM 1962 C CA . SER A 1 262 ? 11.986 0.243 -12.254 1.00 96.88 262 SER A CA 1
ATOM 1963 C C . SER A 1 262 ? 12.771 -1.034 -12.583 1.00 96.88 262 SER A C 1
ATOM 1965 O O . SER A 1 262 ? 13.987 -1.044 -12.409 1.00 96.88 262 SER A O 1
ATOM 1967 N N . VAL A 1 263 ? 12.143 -2.069 -13.162 1.00 97.94 263 VAL A N 1
ATOM 1968 C CA . VAL A 1 263 ? 12.880 -3.247 -13.670 1.00 97.94 263 VAL A CA 1
ATOM 1969 C C . VAL A 1 263 ? 13.799 -2.853 -14.829 1.00 97.94 263 VAL A C 1
ATOM 1971 O O . VAL A 1 263 ? 14.964 -3.248 -14.847 1.00 97.94 263 VAL A O 1
ATOM 1974 N N . ALA A 1 264 ? 13.325 -2.022 -15.765 1.00 97.94 264 ALA A N 1
ATOM 1975 C CA . ALA A 1 264 ? 14.176 -1.494 -16.832 1.00 97.94 264 ALA A CA 1
ATOM 1976 C C . ALA A 1 264 ? 15.384 -0.724 -16.266 1.00 97.94 264 ALA A C 1
ATOM 1978 O O . ALA A 1 264 ? 16.509 -0.911 -16.723 1.00 97.94 264 ALA A O 1
ATOM 1979 N N . TRP A 1 265 ? 15.183 0.093 -15.228 1.00 96.94 265 TRP A N 1
ATOM 1980 C CA . TRP A 1 265 ? 16.267 0.803 -14.550 1.00 96.94 265 TRP A CA 1
ATOM 1981 C C . TRP A 1 265 ? 17.260 -0.151 -13.867 1.00 96.94 265 TRP A C 1
ATOM 1983 O O . TRP A 1 265 ? 18.466 0.049 -14.015 1.00 96.94 265 TRP A O 1
ATOM 1993 N N . LEU A 1 266 ? 16.797 -1.211 -13.190 1.00 96.44 266 LEU A N 1
ATOM 1994 C CA . LEU A 1 266 ? 17.680 -2.233 -12.611 1.00 96.44 266 LEU A CA 1
ATOM 1995 C C . LEU A 1 266 ? 18.527 -2.918 -13.692 1.00 96.44 266 LEU A C 1
ATOM 1997 O O . LEU A 1 266 ? 19.743 -3.014 -13.545 1.00 96.44 266 LEU A O 1
ATOM 2001 N N . LEU A 1 267 ? 17.930 -3.320 -14.816 1.00 96.56 267 LEU A N 1
ATOM 2002 C CA . LEU A 1 267 ? 18.666 -3.924 -15.932 1.00 96.56 267 LEU A CA 1
ATOM 2003 C C . LEU A 1 267 ? 19.735 -2.972 -16.502 1.00 96.56 267 LEU A C 1
ATOM 2005 O O . LEU A 1 267 ? 20.851 -3.398 -16.783 1.00 96.56 267 LEU A O 1
ATOM 2009 N N . LEU A 1 268 ? 19.445 -1.674 -16.610 1.00 95.12 268 LEU A N 1
ATOM 2010 C CA . LEU A 1 268 ? 20.379 -0.685 -17.165 1.00 95.12 268 LEU A CA 1
ATOM 2011 C C . LEU A 1 268 ? 21.497 -0.240 -16.204 1.00 95.12 268 LEU A C 1
ATOM 2013 O O . LEU A 1 268 ? 22.511 0.266 -16.689 1.00 95.12 268 LEU A O 1
ATOM 2017 N N . ASN A 1 269 ? 21.314 -0.379 -14.881 1.00 92.44 269 ASN A N 1
ATOM 2018 C CA . ASN A 1 269 ? 22.203 0.196 -13.851 1.00 92.44 269 ASN A CA 1
ATOM 2019 C C . ASN A 1 269 ? 22.783 -0.826 -12.850 1.00 92.44 269 ASN A C 1
ATOM 2021 O O . ASN A 1 269 ? 23.756 -0.519 -12.164 1.00 92.44 269 ASN A O 1
ATOM 2025 N N . LYS A 1 270 ? 22.200 -2.026 -12.736 1.00 90.81 270 LYS A N 1
ATOM 2026 C CA . LYS A 1 270 ? 22.588 -3.082 -11.778 1.00 90.81 270 LYS A CA 1
ATOM 2027 C C . LYS A 1 270 ? 22.961 -4.416 -12.442 1.00 90.81 270 LYS A C 1
ATOM 2029 O O . LYS A 1 270 ? 23.458 -5.300 -11.749 1.00 90.81 270 LYS A O 1
ATOM 2034 N N . PHE A 1 271 ? 22.768 -4.569 -13.756 1.00 90.75 271 PHE A N 1
ATOM 2035 C CA . PHE A 1 271 ? 23.226 -5.735 -14.521 1.00 90.75 271 PHE A CA 1
ATOM 2036 C C . PHE A 1 271 ? 24.380 -5.337 -15.459 1.00 90.75 271 PHE A C 1
ATOM 2038 O O . PHE A 1 271 ? 24.177 -4.772 -16.532 1.00 90.75 271 PHE A O 1
ATOM 2045 N N . MET A 1 272 ? 25.608 -5.590 -15.002 1.00 81.31 272 MET A N 1
ATOM 2046 C CA . MET A 1 272 ? 26.866 -5.248 -15.681 1.00 81.31 272 MET A CA 1
ATOM 2047 C C . MET A 1 272 ? 27.664 -6.516 -15.987 1.00 81.31 272 MET A C 1
ATOM 2049 O O . MET A 1 272 ? 27.524 -7.509 -15.275 1.00 81.31 272 MET A O 1
ATOM 2053 N N . ASP A 1 273 ? 28.509 -6.487 -17.022 1.00 68.00 273 ASP A N 1
ATOM 2054 C CA . ASP A 1 273 ? 29.327 -7.644 -17.405 1.00 68.00 273 ASP A CA 1
ATOM 2055 C C . ASP A 1 273 ? 30.289 -8.041 -16.257 1.00 68.00 273 ASP A C 1
ATOM 2057 O O . ASP A 1 273 ? 31.108 -7.213 -15.827 1.00 68.00 273 ASP A O 1
ATOM 2061 N N . PRO A 1 274 ? 30.248 -9.295 -15.759 1.00 63.66 274 PRO A N 1
ATOM 2062 C CA . PRO A 1 274 ? 31.206 -9.790 -14.772 1.00 63.66 274 PRO A CA 1
ATOM 2063 C C . PRO A 1 274 ? 32.670 -9.594 -15.194 1.00 63.66 274 PRO A C 1
ATOM 2065 O O . PRO A 1 274 ? 33.513 -9.265 -14.356 1.00 63.66 274 PRO A O 1
ATOM 2068 N N . LYS A 1 275 ? 32.983 -9.701 -16.495 1.00 60.50 275 LYS A N 1
ATOM 2069 C CA . LYS A 1 275 ? 34.341 -9.501 -17.028 1.00 60.50 275 LYS A CA 1
ATOM 2070 C C . LYS A 1 275 ? 34.818 -8.056 -16.881 1.00 60.50 275 LYS A C 1
ATOM 2072 O O . LYS A 1 275 ? 35.988 -7.845 -16.585 1.00 60.50 275 LYS A O 1
ATOM 2077 N N . ALA A 1 276 ? 33.921 -7.072 -16.990 1.00 52.66 276 ALA A N 1
ATOM 2078 C CA . ALA A 1 276 ? 34.234 -5.663 -16.722 1.00 52.66 276 ALA A CA 1
ATOM 2079 C C . ALA A 1 276 ? 34.406 -5.361 -15.218 1.00 52.66 276 ALA A C 1
ATOM 2081 O O . ALA A 1 276 ? 34.983 -4.339 -14.847 1.00 52.66 276 ALA A O 1
ATOM 2082 N N . THR A 1 277 ? 33.926 -6.250 -14.343 1.00 49.66 277 THR A N 1
ATOM 2083 C CA . THR A 1 277 ? 34.083 -6.129 -12.886 1.00 49.66 277 THR A CA 1
ATOM 2084 C C . THR A 1 277 ? 35.410 -6.736 -12.415 1.00 49.66 277 THR A C 1
ATOM 2086 O O . THR A 1 277 ? 36.059 -6.177 -11.530 1.00 49.66 277 THR A O 1
ATOM 2089 N N . ALA A 1 278 ? 35.864 -7.827 -13.045 1.00 47.72 278 ALA A N 1
ATOM 2090 C CA . ALA A 1 278 ? 37.141 -8.480 -12.743 1.00 47.72 278 ALA A CA 1
ATOM 2091 C C . ALA A 1 278 ? 38.354 -7.547 -12.932 1.00 47.72 278 ALA A C 1
ATOM 2093 O O . ALA A 1 278 ? 39.206 -7.466 -12.046 1.00 47.72 278 ALA A O 1
ATOM 2094 N N . THR A 1 279 ? 38.393 -6.766 -14.019 1.00 43.66 279 THR A N 1
ATOM 2095 C CA . THR A 1 279 ? 39.473 -5.799 -14.310 1.00 43.66 279 THR A CA 1
ATOM 2096 C C . THR A 1 279 ? 39.680 -4.780 -13.186 1.00 43.66 279 THR A C 1
ATOM 2098 O O . THR A 1 279 ? 40.782 -4.276 -12.986 1.00 43.66 279 THR A O 1
ATOM 2101 N N . ARG A 1 280 ? 38.629 -4.501 -12.403 1.00 43.09 280 ARG A N 1
ATOM 2102 C CA . ARG A 1 280 ? 38.650 -3.521 -11.313 1.00 43.09 280 ARG A CA 1
ATOM 2103 C C . ARG A 1 280 ? 39.358 -4.015 -10.046 1.00 43.09 280 ARG A C 1
ATOM 2105 O O . ARG A 1 280 ? 39.769 -3.182 -9.248 1.00 43.09 280 ARG A O 1
ATOM 2112 N N . LYS A 1 281 ? 39.526 -5.335 -9.865 1.00 42.31 281 LYS A N 1
ATOM 2113 C CA . LYS A 1 281 ? 40.296 -5.922 -8.747 1.00 42.31 281 LYS A CA 1
ATOM 2114 C C . LYS A 1 281 ? 41.803 -6.017 -9.012 1.00 42.31 281 LYS A C 1
ATOM 2116 O O . LYS A 1 281 ? 42.553 -6.199 -8.064 1.00 42.31 281 LYS A O 1
ATOM 2121 N N . VAL A 1 282 ? 42.239 -5.905 -10.269 1.00 42.59 282 VAL A N 1
ATOM 2122 C CA . VAL A 1 282 ? 43.654 -6.064 -10.666 1.00 42.59 282 VAL A CA 1
ATOM 2123 C C . VAL A 1 282 ? 44.402 -4.721 -10.701 1.00 42.59 282 VAL A C 1
ATOM 2125 O O . VAL A 1 282 ? 45.622 -4.690 -10.634 1.00 42.59 282 VAL A O 1
ATOM 2128 N N . SER A 1 283 ? 43.683 -3.594 -10.762 1.00 34.12 283 SER A N 1
ATOM 2129 C CA . SER A 1 283 ? 44.265 -2.253 -10.938 1.00 34.12 283 SER A CA 1
ATOM 2130 C C . SER A 1 283 ? 44.444 -1.457 -9.629 1.00 34.12 283 SER A C 1
ATOM 2132 O O . SER A 1 283 ? 44.261 -0.238 -9.617 1.00 34.12 283 SER A O 1
ATOM 2134 N N . GLN A 1 284 ? 44.794 -2.124 -8.526 1.00 37.69 284 GLN A N 1
ATOM 2135 C CA . GLN A 1 284 ? 45.292 -1.484 -7.299 1.00 37.69 284 GLN A CA 1
ATOM 2136 C C . GLN A 1 284 ? 46.525 -2.242 -6.781 1.00 37.69 284 GLN A C 1
ATOM 2138 O O . GLN A 1 284 ? 46.537 -3.467 -6.827 1.00 37.69 284 GLN A O 1
ATOM 2143 N N . ILE A 1 285 ? 47.502 -1.491 -6.245 1.00 39.62 285 ILE A N 1
ATOM 2144 C CA . ILE A 1 285 ? 48.887 -1.888 -5.886 1.00 39.62 285 ILE A CA 1
ATOM 2145 C C . ILE A 1 285 ? 49.835 -1.905 -7.102 1.00 39.62 285 ILE A C 1
ATOM 2147 O O . ILE A 1 285 ? 49.649 -2.671 -8.044 1.00 39.62 285 ILE A O 1
ATOM 2151 N N . PRO A 1 286 ? 50.864 -1.036 -7.086 1.00 38.12 286 PRO A N 1
ATOM 2152 C CA . PRO A 1 286 ? 52.234 -1.553 -6.985 1.00 38.12 286 PRO A CA 1
ATOM 2153 C C . PRO A 1 286 ? 53.114 -0.830 -5.944 1.00 38.12 286 PRO A C 1
ATOM 2155 O O . PRO A 1 286 ? 52.954 0.361 -5.688 1.00 38.12 286 PRO A O 1
ATOM 2158 N N . GLY A 1 287 ? 54.111 -1.563 -5.430 1.00 29.06 287 GLY A N 1
ATOM 2159 C CA . GLY A 1 287 ? 55.237 -1.056 -4.631 1.00 29.06 287 GLY A CA 1
ATOM 2160 C C . GLY A 1 287 ? 55.139 -1.343 -3.123 1.00 29.06 287 GLY A C 1
ATOM 2161 O O . GLY A 1 287 ? 54.144 -1.004 -2.497 1.00 29.06 287 GLY A O 1
ATOM 2162 N N . SER A 1 288 ? 56.138 -1.926 -2.452 1.00 31.52 288 SER A N 1
ATOM 2163 C CA . SER A 1 288 ? 57.332 -2.693 -2.888 1.00 31.52 288 SER A CA 1
ATOM 2164 C C . SER A 1 288 ? 57.988 -3.317 -1.633 1.00 31.52 288 SER A C 1
ATOM 2166 O O . SER A 1 288 ? 57.814 -2.764 -0.546 1.00 31.52 288 SER A O 1
ATOM 2168 N N . PRO A 1 289 ? 58.722 -4.442 -1.725 1.00 40.66 289 PRO A N 1
ATOM 2169 C CA . PRO A 1 289 ? 59.120 -5.220 -0.546 1.00 40.66 289 PRO A CA 1
ATOM 2170 C C . PRO A 1 289 ? 60.407 -4.731 0.142 1.00 40.66 289 PRO A C 1
ATOM 2172 O O . PRO A 1 289 ? 61.297 -4.168 -0.494 1.00 40.66 289 PRO A O 1
ATOM 2175 N N . LYS A 1 290 ? 60.555 -5.080 1.428 1.00 27.64 290 LYS A N 1
ATOM 2176 C CA . LYS A 1 290 ? 61.856 -5.267 2.090 1.00 27.64 290 LYS A CA 1
ATOM 2177 C C . LYS A 1 290 ? 61.850 -6.562 2.903 1.00 27.64 290 LYS A C 1
ATOM 2179 O O . LYS A 1 290 ? 60.900 -6.838 3.628 1.00 27.64 290 LYS A O 1
ATOM 2184 N N . THR A 1 291 ? 62.918 -7.336 2.758 1.00 28.34 291 THR A N 1
ATOM 2185 C CA . THR A 1 291 ? 63.105 -8.667 3.352 1.00 28.34 291 THR A CA 1
ATOM 2186 C C . THR A 1 291 ? 64.031 -8.581 4.562 1.00 28.34 291 THR A C 1
ATOM 2188 O O . THR A 1 291 ? 65.052 -7.902 4.471 1.00 28.34 291 THR A O 1
ATOM 2191 N N . GLN A 1 292 ? 63.762 -9.334 5.636 1.00 26.88 292 GLN A N 1
ATOM 2192 C CA . GLN A 1 292 ? 64.797 -9.699 6.615 1.00 26.88 292 GLN A CA 1
ATOM 2193 C C . GLN A 1 292 ? 64.502 -11.052 7.298 1.00 26.88 292 GLN A C 1
ATOM 2195 O O . GLN A 1 292 ? 63.757 -11.147 8.262 1.00 26.88 292 GLN A O 1
ATOM 2200 N N . SER A 1 293 ? 65.069 -12.098 6.686 1.00 26.00 293 SER A N 1
ATOM 2201 C CA . SER A 1 293 ? 65.615 -13.346 7.259 1.00 26.00 293 SER A CA 1
ATOM 2202 C C . SER A 1 293 ? 65.166 -13.891 8.635 1.00 26.00 293 SER A C 1
ATOM 2204 O O . SER A 1 293 ? 65.535 -13.309 9.648 1.00 26.00 293 SER A O 1
ATOM 2206 N N . LEU A 1 294 ? 64.678 -15.149 8.604 1.00 26.06 294 LEU A N 1
ATOM 2207 C CA . LEU A 1 294 ? 65.012 -16.290 9.503 1.00 26.06 294 LEU A CA 1
ATOM 2208 C C . LEU A 1 294 ? 64.606 -16.187 11.005 1.00 26.06 294 LEU A C 1
ATOM 2210 O O . LEU A 1 294 ? 64.596 -15.110 11.578 1.00 26.06 294 LEU A O 1
ATOM 2214 N N . SER A 1 295 ? 64.262 -17.267 11.726 1.00 23.91 295 SER A N 1
ATOM 2215 C CA . SER A 1 295 ? 64.397 -18.719 11.470 1.00 23.91 295 SER A CA 1
ATOM 2216 C C . SER A 1 295 ? 63.277 -19.577 12.104 1.00 23.91 295 SER A C 1
ATOM 2218 O O . SER A 1 295 ? 62.753 -19.243 13.162 1.00 23.91 295 SER A O 1
ATOM 2220 N N . ASP A 1 296 ? 63.008 -20.734 11.493 1.00 26.16 296 ASP A N 1
ATOM 2221 C CA . ASP A 1 296 ? 62.297 -21.920 12.034 1.00 26.16 296 ASP A CA 1
ATOM 2222 C C . ASP A 1 296 ? 63.191 -22.726 13.033 1.00 26.16 296 ASP A C 1
ATOM 2224 O O . ASP A 1 296 ? 64.370 -22.369 13.147 1.00 26.16 296 ASP A O 1
ATOM 2228 N N . PRO A 1 297 ? 62.773 -23.863 13.664 1.00 43.97 297 PRO A N 1
ATOM 2229 C CA . PRO A 1 297 ? 61.431 -24.485 13.757 1.00 43.97 297 PRO A CA 1
ATOM 2230 C C . PRO A 1 297 ? 61.035 -25.067 15.156 1.00 43.97 297 PRO A C 1
ATOM 2232 O O . PRO A 1 297 ? 61.842 -25.112 16.079 1.00 43.97 297 PRO A O 1
ATOM 2235 N N . GLN A 1 298 ? 59.830 -25.673 15.232 1.00 27.34 298 GLN A N 1
ATOM 2236 C CA . GLN A 1 298 ? 59.473 -26.960 15.906 1.00 27.34 298 GLN A CA 1
ATOM 2237 C C . GLN A 1 298 ? 58.323 -27.007 16.954 1.00 27.34 298 GLN A C 1
ATOM 2239 O O . GLN A 1 298 ? 58.357 -26.356 17.989 1.00 27.34 298 GLN A O 1
ATOM 2244 N N . LYS A 1 299 ? 57.470 -28.033 16.736 1.00 25.94 299 LYS A N 1
ATOM 2245 C CA . LYS A 1 299 ? 56.860 -28.998 17.694 1.00 25.94 299 LYS A CA 1
ATOM 2246 C C . LYS A 1 299 ? 55.535 -28.716 18.447 1.00 25.94 299 LYS A C 1
ATOM 2248 O O . LYS A 1 299 ? 55.482 -27.998 19.431 1.00 25.94 299 LYS A O 1
ATOM 2253 N N . ASN A 1 300 ? 54.587 -29.606 18.112 1.00 25.08 300 ASN A N 1
ATOM 2254 C CA . ASN A 1 300 ? 53.827 -30.506 19.004 1.00 25.08 300 ASN A CA 1
ATOM 2255 C C . ASN A 1 300 ? 52.492 -30.080 19.663 1.00 25.08 300 ASN A C 1
ATOM 2257 O O . ASN A 1 300 ? 52.466 -29.491 20.732 1.00 25.08 300 ASN A O 1
ATOM 2261 N N . ASN A 1 301 ? 51.440 -30.724 19.131 1.00 26.27 301 ASN A N 1
ATOM 2262 C CA . ASN A 1 301 ? 50.514 -31.636 19.833 1.00 26.27 301 ASN A CA 1
ATOM 2263 C C . ASN A 1 301 ? 49.316 -31.124 20.660 1.00 26.27 301 ASN A C 1
ATOM 2265 O O . ASN A 1 301 ? 49.487 -30.519 21.710 1.00 26.27 301 ASN A O 1
ATOM 2269 N N . LYS A 1 302 ? 48.163 -31.720 20.290 1.00 25.81 302 LYS A N 1
ATOM 2270 C CA . LYS A 1 302 ? 47.037 -32.183 21.134 1.00 25.81 302 LYS A CA 1
ATOM 2271 C C . LYS A 1 302 ? 46.082 -31.095 21.668 1.00 25.81 302 LYS A C 1
ATOM 2273 O O . LYS A 1 302 ? 46.489 -29.975 21.933 1.00 25.81 302 LYS A O 1
ATOM 2278 N N . ASP A 1 303 ? 44.768 -31.278 21.494 1.00 24.94 303 ASP A N 1
ATOM 2279 C CA . ASP A 1 303 ? 43.797 -32.030 22.336 1.00 24.94 303 ASP A CA 1
ATOM 2280 C C . ASP A 1 303 ? 43.655 -31.369 23.732 1.00 24.94 303 ASP A C 1
ATOM 2282 O O . ASP A 1 303 ? 44.669 -31.099 24.364 1.00 24.94 303 ASP A O 1
ATOM 2286 N N . SER A 1 304 ? 42.472 -31.092 24.301 1.00 24.11 304 SER A N 1
ATOM 2287 C CA . SER A 1 304 ? 41.087 -31.437 23.922 1.00 24.11 304 SER A CA 1
ATOM 2288 C C . SER A 1 304 ? 40.037 -30.559 24.643 1.00 24.11 304 SER A C 1
ATOM 2290 O O . SER A 1 304 ? 40.294 -30.057 25.729 1.00 24.11 304 SER A O 1
ATOM 2292 N N . GLU A 1 305 ? 38.821 -30.519 24.079 1.00 24.91 305 GLU A N 1
ATOM 2293 C CA . GLU A 1 305 ? 37.521 -30.346 24.773 1.00 24.91 305 GLU A CA 1
ATOM 2294 C C . GLU A 1 305 ? 37.176 -29.030 25.525 1.00 24.91 305 GLU A C 1
ATOM 2296 O O . GLU A 1 305 ? 37.944 -28.080 25.631 1.00 24.91 305 GLU A O 1
ATOM 2301 N N . THR A 1 306 ? 35.897 -28.942 25.909 1.00 23.70 306 THR A N 1
ATOM 2302 C CA . THR A 1 306 ? 35.156 -27.784 26.472 1.00 23.70 306 THR A CA 1
ATOM 2303 C C . THR A 1 306 ? 34.761 -28.098 27.945 1.00 23.70 306 THR A C 1
ATOM 2305 O O . THR A 1 306 ? 35.188 -29.160 28.402 1.00 23.70 306 THR A O 1
ATOM 2308 N N . PRO A 1 307 ? 33.948 -27.323 28.724 1.00 35.03 307 PRO A N 1
ATOM 2309 C CA . PRO A 1 307 ? 33.210 -26.071 28.444 1.00 35.03 307 PRO A CA 1
ATOM 2310 C C . PRO A 1 307 ? 33.139 -25.010 29.597 1.00 35.03 307 PRO A C 1
ATOM 2312 O O . PRO A 1 307 ? 33.655 -25.196 30.690 1.00 35.03 307 PRO A O 1
ATOM 2315 N N . PHE A 1 308 ? 32.333 -23.957 29.354 1.00 21.64 308 PHE A N 1
ATOM 2316 C CA . PHE A 1 308 ? 31.541 -23.157 30.323 1.00 21.64 308 PHE A CA 1
ATOM 2317 C C . PHE A 1 308 ? 32.156 -22.026 31.195 1.00 21.64 308 PHE A C 1
ATOM 2319 O O . PHE A 1 308 ? 33.335 -21.985 31.518 1.00 21.64 308 PHE A O 1
ATOM 2326 N N . ALA A 1 309 ? 31.216 -21.164 31.627 1.00 21.14 309 ALA A N 1
ATOM 2327 C CA . ALA A 1 309 ? 31.218 -20.167 32.711 1.00 21.14 309 ALA A CA 1
ATOM 2328 C C . ALA A 1 309 ? 31.608 -18.696 32.412 1.00 21.14 309 ALA A C 1
ATOM 2330 O O . ALA A 1 309 ? 32.624 -18.367 31.811 1.00 21.14 309 ALA A O 1
ATOM 2331 N N . THR A 1 310 ? 30.739 -17.801 32.897 1.00 25.06 310 THR A N 1
ATOM 2332 C CA . THR A 1 310 ? 30.839 -16.328 32.942 1.00 25.06 310 THR A CA 1
ATOM 2333 C C . THR A 1 310 ? 31.461 -15.834 34.252 1.00 25.06 310 THR A C 1
ATOM 2335 O O . THR A 1 310 ? 31.426 -16.561 35.243 1.00 25.06 310 THR A O 1
ATOM 2338 N N . PRO A 1 311 ? 31.803 -14.535 34.338 1.00 25.39 311 PRO A N 1
ATOM 2339 C CA . PRO A 1 311 ? 31.524 -13.798 35.575 1.00 25.39 311 PRO A CA 1
ATOM 2340 C C . PRO A 1 311 ? 30.752 -12.476 35.371 1.00 25.39 311 PRO A C 1
ATOM 2342 O O . PRO A 1 311 ? 31.003 -11.715 34.439 1.00 25.39 311 PRO A O 1
ATOM 2345 N N . GLN A 1 312 ? 29.861 -12.172 36.319 1.00 20.84 312 GLN A N 1
ATOM 2346 C CA . GLN A 1 312 ? 29.423 -10.813 36.667 1.00 20.84 312 GLN A CA 1
ATOM 2347 C C . GLN A 1 312 ? 29.922 -10.481 38.081 1.00 20.84 312 GLN A C 1
ATOM 2349 O O . GLN A 1 312 ? 29.997 -11.390 38.901 1.00 20.84 312 GLN A O 1
ATOM 2354 N N . LEU A 1 313 ? 30.182 -9.197 38.358 1.00 22.31 313 LEU A N 1
ATOM 2355 C CA . LEU A 1 313 ? 29.844 -8.393 39.561 1.00 22.31 313 LEU A CA 1
ATOM 2356 C C . LEU A 1 313 ? 30.526 -7.003 39.352 1.00 22.31 313 LEU A C 1
ATOM 2358 O O . LEU A 1 313 ? 31.606 -6.954 38.774 1.00 22.31 313 LEU A O 1
ATOM 2362 N N . ALA A 1 314 ? 29.879 -5.836 39.514 1.00 21.33 314 ALA A N 1
ATOM 2363 C CA . ALA A 1 314 ? 29.355 -5.187 40.738 1.00 21.33 314 ALA A CA 1
ATOM 2364 C C . ALA A 1 314 ? 30.484 -4.576 41.616 1.00 21.33 314 ALA A C 1
ATOM 2366 O O . ALA A 1 314 ? 31.517 -5.213 41.764 1.00 21.33 314 ALA A O 1
ATOM 2367 N N . SER A 1 315 ? 30.375 -3.404 42.269 1.00 20.69 315 SER A N 1
ATOM 2368 C CA . SER A 1 315 ? 29.368 -2.311 42.302 1.00 20.69 315 SER A CA 1
ATOM 2369 C C . SER A 1 315 ? 29.981 -1.083 43.046 1.00 20.69 315 SER A C 1
ATOM 2371 O O . SER A 1 315 ? 31.200 -1.024 43.176 1.00 20.69 315 SER A O 1
ATOM 2373 N N . ILE A 1 316 ? 29.145 -0.197 43.626 1.00 21.02 316 ILE A N 1
ATOM 2374 C CA . ILE A 1 316 ? 29.442 0.931 44.554 1.00 21.02 316 ILE A CA 1
ATOM 2375 C C . ILE A 1 316 ? 29.902 2.228 43.835 1.00 21.02 316 ILE A C 1
ATOM 2377 O O . ILE A 1 316 ? 30.786 2.180 42.992 1.00 21.02 316 ILE A O 1
ATOM 2381 N N . GLY A 1 317 ? 29.362 3.431 44.109 1.00 19.23 317 GLY A N 1
ATOM 2382 C CA . GLY A 1 317 ? 28.252 3.832 44.998 1.00 19.23 317 GLY A CA 1
ATOM 2383 C C . GLY A 1 317 ? 27.891 5.338 44.875 1.00 19.23 317 GLY A C 1
ATOM 2384 O O . GLY A 1 317 ? 28.656 6.109 44.304 1.00 19.23 317 GLY A O 1
ATOM 2385 N N . ALA A 1 318 ? 26.717 5.746 45.382 1.00 19.34 318 ALA A N 1
ATOM 2386 C CA . ALA A 1 318 ? 26.186 7.137 45.429 1.00 19.34 318 ALA A CA 1
ATOM 2387 C C . ALA A 1 318 ? 26.382 7.755 46.855 1.00 19.34 318 ALA A C 1
ATOM 2389 O O . ALA A 1 318 ? 26.999 7.043 47.653 1.00 19.34 318 ALA A O 1
ATOM 2390 N N . PRO A 1 319 ? 25.883 8.962 47.276 1.00 28.05 319 PRO A N 1
ATOM 2391 C CA . PRO A 1 319 ? 24.921 9.952 46.704 1.00 28.05 319 PRO A CA 1
ATOM 2392 C C . PRO A 1 319 ? 25.499 11.411 46.587 1.00 28.05 319 PRO A C 1
ATOM 2394 O O . PRO A 1 319 ? 26.712 11.556 46.659 1.00 28.05 319 PRO A O 1
ATOM 2397 N N . VAL A 1 320 ? 24.793 12.528 46.277 1.00 20.80 320 VAL A N 1
ATOM 2398 C CA . VAL A 1 320 ? 23.762 13.315 47.038 1.00 20.80 320 VAL A CA 1
ATOM 2399 C C . VAL A 1 320 ? 23.111 14.439 46.151 1.00 20.80 320 VAL A C 1
ATOM 2401 O O . VAL A 1 320 ? 23.620 14.770 45.086 1.00 20.80 320 VAL A O 1
ATOM 2404 N N . THR A 1 321 ? 21.966 14.992 46.598 1.00 20.25 321 THR A N 1
ATOM 2405 C CA . THR A 1 321 ? 21.095 16.124 46.127 1.00 20.25 321 THR A CA 1
ATOM 2406 C C . THR A 1 321 ? 21.764 17.486 45.777 1.00 20.25 321 THR A C 1
ATOM 2408 O O . THR A 1 321 ? 22.861 17.725 46.263 1.00 20.25 321 THR A O 1
ATOM 2411 N N . ALA A 1 322 ? 21.162 18.490 45.083 1.00 21.12 322 ALA A N 1
ATOM 2412 C CA . ALA A 1 322 ? 19.852 18.685 44.393 1.00 21.12 322 ALA A CA 1
ATOM 2413 C C . ALA A 1 322 ? 19.805 19.992 43.515 1.00 21.12 322 ALA A C 1
ATOM 2415 O O . ALA A 1 322 ? 20.751 20.768 43.519 1.00 21.12 322 ALA A O 1
ATOM 2416 N N . ALA A 1 323 ? 18.639 20.251 42.880 1.00 20.64 323 ALA A N 1
ATOM 2417 C CA . ALA A 1 323 ? 18.059 21.550 42.442 1.00 20.64 323 ALA A CA 1
ATOM 2418 C C . ALA A 1 323 ? 18.425 22.204 41.069 1.00 20.64 323 ALA A C 1
ATOM 2420 O O . ALA A 1 323 ? 19.487 22.781 40.894 1.00 20.64 323 ALA A O 1
ATOM 2421 N N . ALA A 1 324 ? 17.436 22.138 40.152 1.00 21.23 324 ALA A N 1
ATOM 2422 C CA . ALA A 1 324 ? 16.892 23.078 39.129 1.00 21.23 324 ALA A CA 1
ATOM 2423 C C . ALA A 1 324 ? 17.605 24.399 38.691 1.00 21.23 324 ALA A C 1
ATOM 2425 O O . ALA A 1 324 ? 18.410 24.940 39.442 1.00 21.23 324 ALA A O 1
ATOM 2426 N N . PRO A 1 325 ? 17.191 25.048 37.563 1.00 24.42 325 PRO A N 1
ATOM 2427 C CA . PRO A 1 325 ? 16.247 24.640 36.500 1.00 24.42 325 PRO A CA 1
ATOM 2428 C C . PRO A 1 325 ? 16.886 24.582 35.084 1.00 24.42 325 PRO A C 1
ATOM 2430 O O . PRO A 1 325 ? 18.034 24.972 34.893 1.00 24.42 325 PRO A O 1
ATOM 2433 N N . VAL A 1 326 ? 16.131 24.147 34.061 1.00 22.89 326 VAL A N 1
ATOM 2434 C CA . VAL A 1 326 ? 16.597 24.096 32.653 1.00 22.89 326 VAL A CA 1
ATOM 2435 C C . VAL A 1 326 ? 15.812 25.073 31.768 1.00 22.89 326 VAL A C 1
ATOM 2437 O O . VAL A 1 326 ? 14.584 25.026 31.724 1.00 22.89 326 VAL A O 1
ATOM 2440 N N . SER A 1 327 ? 16.518 25.940 31.037 1.00 23.45 327 SER A N 1
ATOM 2441 C CA . SER A 1 327 ? 15.923 26.948 30.144 1.00 23.45 327 SER A CA 1
ATOM 2442 C C . SER A 1 327 ? 15.401 26.357 28.821 1.00 23.45 327 SER A C 1
ATOM 2444 O O . SER A 1 327 ? 16.057 25.485 28.244 1.00 23.45 327 SER A O 1
ATOM 2446 N N . PRO A 1 328 ? 14.280 26.858 28.264 1.00 21.86 328 PRO A N 1
ATOM 2447 C CA . PRO A 1 328 ? 13.777 26.420 26.963 1.00 21.86 328 PRO A CA 1
ATOM 2448 C C . PRO A 1 328 ? 14.630 26.980 25.812 1.00 21.86 328 PRO A C 1
ATOM 2450 O O . PRO A 1 328 ? 14.716 28.193 25.621 1.00 21.86 328 PRO A O 1
ATOM 2453 N N . LEU A 1 329 ? 15.238 26.103 25.008 1.00 24.52 329 LEU A N 1
ATOM 2454 C CA . LEU A 1 329 ? 16.009 26.501 23.825 1.00 24.52 329 LEU A CA 1
ATOM 2455 C C . LEU A 1 329 ? 15.114 26.643 22.584 1.00 24.52 329 LEU A C 1
ATOM 2457 O O . LEU A 1 329 ? 14.569 25.671 22.062 1.00 24.52 329 LEU A O 1
ATOM 2461 N N . THR A 1 330 ? 14.988 27.877 22.098 1.00 22.00 330 THR A N 1
ATOM 2462 C CA . THR A 1 330 ? 14.151 28.248 20.948 1.00 22.00 330 THR A CA 1
ATOM 2463 C C . THR A 1 330 ? 14.654 27.644 19.634 1.00 22.00 330 THR A C 1
ATOM 2465 O O . THR A 1 330 ? 15.757 27.943 19.174 1.00 22.00 330 THR A O 1
ATOM 2468 N N . ILE A 1 331 ? 13.802 26.862 18.966 1.00 23.80 331 ILE A N 1
ATOM 2469 C CA . ILE A 1 331 ? 14.078 26.293 17.640 1.00 23.80 331 ILE A CA 1
ATOM 2470 C C . ILE A 1 331 ? 14.095 27.412 16.585 1.00 23.80 331 ILE A C 1
ATOM 2472 O O . ILE A 1 331 ? 13.064 28.026 16.303 1.00 23.80 331 ILE A O 1
ATOM 2476 N N . LYS A 1 332 ? 15.246 27.643 15.939 1.00 21.27 332 LYS A N 1
ATOM 2477 C CA . LYS A 1 332 ? 15.317 28.473 14.726 1.00 21.27 332 LYS A CA 1
ATOM 2478 C C . LYS A 1 332 ? 14.869 27.663 13.507 1.00 21.27 332 LYS A C 1
ATOM 2480 O O . LYS A 1 332 ? 15.499 26.682 13.124 1.00 21.27 332 LYS A O 1
ATOM 2485 N N . LYS A 1 333 ? 13.769 28.102 12.896 1.00 23.48 333 LYS A N 1
ATOM 2486 C CA . LYS A 1 333 ? 13.206 27.564 11.651 1.00 23.48 333 LYS A CA 1
ATOM 2487 C C . LYS A 1 333 ? 14.141 27.852 10.465 1.00 23.48 333 LYS A C 1
ATOM 2489 O O . LYS A 1 333 ? 14.622 28.971 10.324 1.00 23.48 333 LYS A O 1
ATOM 2494 N N . CYS A 1 334 ? 14.337 26.872 9.582 1.00 20.78 334 CYS A N 1
ATOM 2495 C CA . CYS A 1 334 ? 14.968 27.096 8.279 1.00 20.78 334 CYS A CA 1
ATOM 2496 C C . CYS A 1 334 ? 13.9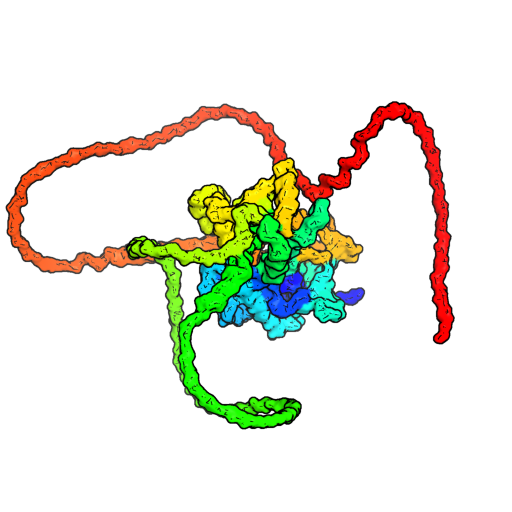40 27.682 7.292 1.00 20.78 334 CYS A C 1
ATOM 2498 O O . CYS A 1 334 ? 12.827 27.161 7.179 1.00 20.78 334 CYS A O 1
ATOM 2500 N N . GLU A 1 335 ? 14.295 28.756 6.583 1.00 22.69 335 GLU A N 1
ATOM 2501 C CA . GLU A 1 335 ? 13.429 29.408 5.593 1.00 22.69 335 GLU A CA 1
ATOM 2502 C C . GLU A 1 335 ? 14.072 29.429 4.201 1.00 22.69 335 GLU A C 1
ATOM 2504 O O . GLU A 1 335 ? 15.292 29.477 4.048 1.00 22.69 335 GLU A O 1
ATOM 2509 N N . THR A 1 336 ? 13.232 29.340 3.169 1.00 25.67 336 THR A N 1
ATOM 2510 C CA . THR A 1 336 ? 13.655 29.139 1.779 1.00 25.67 336 THR A CA 1
ATOM 2511 C C . THR A 1 336 ? 14.180 30.435 1.159 1.00 25.67 336 THR A C 1
ATOM 2513 O O . THR A 1 336 ? 13.420 31.202 0.572 1.00 25.67 336 THR A O 1
ATOM 2516 N N . ALA A 1 337 ? 15.487 30.672 1.265 1.00 23.19 337 ALA A N 1
ATOM 2517 C CA . ALA A 1 337 ? 16.143 31.800 0.609 1.00 23.19 337 ALA A CA 1
ATOM 2518 C C . ALA A 1 337 ? 16.321 31.562 -0.905 1.00 23.19 337 ALA A C 1
ATOM 2520 O O . ALA A 1 337 ? 16.906 30.565 -1.332 1.00 23.19 337 ALA A O 1
ATOM 2521 N N . THR A 1 338 ? 15.845 32.507 -1.718 1.00 25.55 338 THR A N 1
ATOM 2522 C CA . THR A 1 338 ? 16.022 32.522 -3.178 1.00 25.55 338 THR A CA 1
ATOM 2523 C C . THR A 1 338 ? 17.499 32.711 -3.536 1.00 25.55 338 THR A C 1
ATOM 2525 O O . THR A 1 338 ? 18.066 33.772 -3.281 1.00 25.55 338 THR A O 1
ATOM 2528 N N . SER A 1 339 ? 18.141 31.709 -4.141 1.00 25.20 339 SER A N 1
ATOM 2529 C CA . SER A 1 339 ? 19.572 31.763 -4.462 1.00 25.20 339 SER A CA 1
ATOM 2530 C C . SER A 1 339 ? 19.864 32.474 -5.790 1.00 25.20 339 SER A C 1
ATOM 2532 O O . SER A 1 339 ? 19.654 31.946 -6.883 1.00 25.20 339 SER A O 1
ATOM 2534 N N . THR A 1 340 ? 20.403 33.690 -5.691 1.00 21.92 340 THR A N 1
ATOM 2535 C CA . THR A 1 340 ? 20.936 34.469 -6.820 1.00 21.92 340 THR A CA 1
ATOM 2536 C C . THR A 1 340 ? 22.104 33.738 -7.498 1.00 21.92 340 THR A C 1
ATOM 2538 O O . THR A 1 340 ? 22.890 33.053 -6.842 1.00 21.92 340 THR A O 1
ATOM 2541 N N . ILE A 1 341 ? 22.254 33.885 -8.820 1.00 28.61 341 ILE A N 1
ATOM 2542 C CA . ILE A 1 341 ? 23.238 33.124 -9.611 1.00 28.61 341 ILE A CA 1
ATOM 2543 C C . ILE A 1 341 ? 24.677 33.598 -9.326 1.00 28.61 341 ILE A C 1
ATOM 2545 O O . ILE A 1 341 ? 25.174 34.543 -9.940 1.00 28.61 341 ILE A O 1
ATOM 2549 N N . ALA A 1 342 ? 25.381 32.887 -8.442 1.00 22.69 342 ALA A N 1
ATOM 2550 C CA . ALA A 1 342 ? 26.819 33.042 -8.237 1.00 22.69 342 ALA A CA 1
ATOM 2551 C C . ALA A 1 342 ? 27.607 32.397 -9.398 1.00 22.69 342 ALA A C 1
ATOM 2553 O O . ALA A 1 342 ? 27.626 31.177 -9.577 1.00 22.69 342 ALA A O 1
ATOM 2554 N N . LYS A 1 343 ? 28.260 33.228 -10.216 1.00 25.86 343 LYS A N 1
ATOM 2555 C CA . LYS A 1 343 ? 28.880 32.844 -11.497 1.00 25.86 343 LYS A CA 1
ATOM 2556 C C . LYS A 1 343 ? 30.264 32.193 -11.319 1.00 25.86 343 LYS A C 1
ATOM 2558 O O . LYS A 1 343 ? 31.285 32.783 -11.668 1.00 25.86 343 LYS A O 1
ATOM 2563 N N . VAL A 1 344 ? 30.311 30.969 -10.785 1.00 23.31 344 VAL A N 1
ATOM 2564 C CA . VAL A 1 344 ? 31.569 30.219 -10.593 1.00 23.31 344 VAL A CA 1
ATOM 2565 C C . VAL A 1 344 ? 32.205 29.859 -11.943 1.00 23.31 344 VAL A C 1
ATOM 2567 O O . VAL A 1 344 ? 31.707 29.020 -12.696 1.00 23.31 344 VAL A O 1
ATOM 2570 N N . LYS A 1 345 ? 33.340 30.496 -12.241 1.00 22.66 345 LYS A N 1
ATOM 2571 C CA . LYS A 1 345 ? 34.142 30.306 -13.457 1.00 22.66 345 LYS A CA 1
ATOM 2572 C C . LYS A 1 345 ? 34.851 28.945 -13.432 1.00 22.66 345 LYS A C 1
ATOM 2574 O O . LYS A 1 345 ? 35.978 28.848 -12.953 1.00 22.66 345 LYS A O 1
ATOM 2579 N N . ARG A 1 346 ? 34.223 27.894 -13.976 1.00 24.70 346 ARG A N 1
ATOM 2580 C CA . ARG A 1 346 ? 34.938 26.644 -14.299 1.00 24.70 346 ARG A CA 1
ATOM 2581 C C . ARG A 1 346 ? 35.994 26.926 -15.367 1.00 24.70 346 ARG A C 1
ATOM 2583 O O . ARG A 1 346 ? 35.657 27.283 -16.493 1.00 24.70 346 ARG A O 1
ATOM 2590 N N . THR A 1 347 ? 37.260 26.754 -15.010 1.00 24.56 347 THR A N 1
ATOM 2591 C CA . THR A 1 347 ? 38.370 26.685 -15.959 1.00 24.56 347 THR A CA 1
ATOM 2592 C C . THR A 1 347 ? 38.263 25.409 -16.790 1.00 24.56 347 THR A C 1
ATOM 2594 O O . THR A 1 347 ? 37.997 24.325 -16.273 1.00 24.56 347 THR A O 1
ATOM 2597 N N . SER A 1 348 ? 38.452 25.543 -18.099 1.00 28.48 348 SER A N 1
ATOM 2598 C CA . SER A 1 348 ? 38.504 24.424 -19.035 1.00 28.48 348 SER A CA 1
ATOM 2599 C C . SER A 1 348 ? 39.890 23.784 -19.018 1.00 28.48 348 SER A C 1
ATOM 2601 O O . SER A 1 348 ? 40.864 24.433 -19.396 1.00 28.48 348 SER A O 1
ATOM 2603 N N . LEU A 1 349 ? 39.966 22.504 -18.659 1.00 26.34 349 LEU A N 1
ATOM 2604 C CA . LEU A 1 349 ? 41.099 21.643 -18.990 1.00 26.34 349 LEU A CA 1
ATOM 2605 C C . LEU A 1 349 ? 40.627 20.621 -20.024 1.00 26.34 349 LEU A C 1
ATOM 2607 O O . LEU A 1 349 ? 39.859 19.716 -19.708 1.00 26.34 349 LEU A O 1
ATOM 2611 N N . ALA A 1 350 ? 41.063 20.804 -21.268 1.00 30.62 350 ALA A N 1
ATOM 2612 C CA . ALA A 1 350 ? 41.002 19.764 -22.284 1.00 30.62 350 ALA A CA 1
ATOM 2613 C C . ALA A 1 350 ? 42.243 18.876 -22.123 1.00 30.62 350 ALA A C 1
ATOM 2615 O O . ALA A 1 350 ? 43.354 19.396 -22.032 1.00 30.62 350 ALA A O 1
ATOM 2616 N N . GLY A 1 351 ? 42.071 17.554 -22.079 1.00 24.91 351 GLY A N 1
ATOM 2617 C CA . GLY A 1 351 ? 43.193 16.639 -21.891 1.00 24.91 351 GLY A CA 1
ATOM 2618 C C . GLY A 1 351 ? 42.792 15.170 -21.967 1.00 24.91 351 GLY A C 1
ATOM 2619 O O . GLY A 1 351 ? 42.156 14.676 -21.048 1.00 24.91 351 GLY A O 1
ATOM 2620 N N . ALA A 1 352 ? 43.230 14.523 -23.053 1.00 25.20 352 ALA A N 1
ATOM 2621 C CA . ALA A 1 352 ? 43.325 13.078 -23.299 1.00 25.20 352 ALA A CA 1
ATOM 2622 C C . ALA A 1 352 ? 42.072 12.186 -23.128 1.00 25.20 352 ALA A C 1
ATOM 2624 O O . ALA A 1 352 ? 41.374 12.181 -22.118 1.00 25.20 352 ALA A O 1
ATOM 2625 N N . ASN A 1 353 ? 41.864 11.312 -24.116 1.00 37.56 353 ASN A N 1
ATOM 2626 C CA . ASN A 1 353 ? 41.012 10.138 -23.960 1.00 37.56 353 ASN A CA 1
ATOM 2627 C C . ASN A 1 353 ? 41.758 9.086 -23.127 1.00 37.56 353 ASN A C 1
ATOM 2629 O O . ASN A 1 353 ? 42.800 8.624 -23.577 1.00 37.56 353 ASN A O 1
ATOM 2633 N N . ASP A 1 354 ? 41.186 8.640 -22.008 1.00 33.44 354 ASP A N 1
ATOM 2634 C CA . ASP A 1 354 ? 40.800 7.226 -21.898 1.00 33.44 354 ASP A CA 1
ATOM 2635 C C . ASP A 1 354 ? 39.803 7.001 -20.749 1.00 33.44 354 ASP A C 1
ATOM 2637 O O . ASP A 1 354 ? 40.082 7.304 -19.590 1.00 33.44 354 ASP A O 1
ATOM 2641 N N . THR A 1 355 ? 38.611 6.478 -21.053 1.00 31.89 355 THR A N 1
ATOM 2642 C CA . THR A 1 355 ? 37.615 6.092 -20.034 1.00 31.89 355 THR A CA 1
ATOM 2643 C C . THR A 1 355 ? 36.849 4.846 -20.467 1.00 31.89 355 THR A C 1
ATOM 2645 O O . THR A 1 355 ? 35.772 4.902 -21.064 1.00 31.89 355 THR A O 1
ATOM 2648 N N . SER A 1 356 ? 37.387 3.682 -20.107 1.00 36.50 356 SER A N 1
ATOM 2649 C CA . SER A 1 356 ? 36.738 2.378 -20.259 1.00 36.50 356 SER A CA 1
ATOM 2650 C C . SER A 1 356 ? 35.572 2.208 -19.274 1.00 36.50 356 SER A C 1
ATOM 2652 O O . SER A 1 356 ? 35.608 1.418 -18.330 1.00 36.50 356 SER A O 1
ATOM 2654 N N . SER A 1 357 ? 34.491 2.960 -19.510 1.00 43.78 357 SER A N 1
ATOM 2655 C CA . SER A 1 357 ? 33.197 2.706 -18.871 1.00 43.78 357 SER A CA 1
ATOM 2656 C C . SER A 1 357 ? 32.793 1.232 -19.071 1.00 43.78 357 SER A C 1
ATOM 2658 O O . SER A 1 357 ? 33.059 0.664 -20.138 1.00 43.78 357 SER A O 1
ATOM 2660 N N . PRO A 1 358 ? 32.206 0.567 -18.055 1.00 48.56 358 PRO A N 1
ATOM 2661 C CA . PRO A 1 358 ? 31.922 -0.861 -18.132 1.00 48.56 358 PRO A CA 1
ATOM 2662 C C . PRO A 1 358 ? 30.967 -1.138 -19.295 1.00 48.56 358 PRO A C 1
ATOM 2664 O O . PRO A 1 358 ? 29.875 -0.569 -19.358 1.00 48.56 358 PRO A O 1
ATOM 2667 N N . LYS A 1 359 ? 31.389 -2.006 -20.225 1.00 60.31 359 LYS A N 1
ATOM 2668 C CA . LYS A 1 359 ? 30.601 -2.349 -21.416 1.00 60.31 359 LYS A CA 1
ATOM 2669 C C . LYS A 1 359 ? 29.224 -2.856 -20.984 1.00 60.31 359 LYS A C 1
ATOM 2671 O O . LYS A 1 359 ? 29.120 -3.788 -20.186 1.00 60.31 359 LYS A O 1
ATOM 2676 N N . SER A 1 360 ? 28.170 -2.221 -21.493 1.00 69.12 360 SER A N 1
ATOM 2677 C CA . SER A 1 360 ? 26.804 -2.624 -21.166 1.00 69.12 360 SER A CA 1
ATOM 2678 C C . SER A 1 360 ? 26.476 -3.968 -21.812 1.00 69.12 360 SER A C 1
ATOM 2680 O O . SER A 1 360 ? 26.844 -4.208 -22.958 1.00 69.12 360 SER A O 1
ATOM 2682 N N . ILE A 1 361 ? 25.751 -4.820 -21.083 1.00 86.31 361 ILE A N 1
ATOM 2683 C CA . ILE A 1 361 ? 25.268 -6.115 -21.587 1.00 86.31 361 ILE A CA 1
ATOM 2684 C C . ILE A 1 361 ? 24.248 -5.935 -22.726 1.00 86.31 361 ILE A C 1
ATOM 2686 O O . ILE A 1 361 ? 24.155 -6.794 -23.598 1.00 86.31 361 ILE A O 1
ATOM 2690 N N . PHE A 1 362 ? 23.501 -4.826 -22.729 1.00 92.75 362 PHE A N 1
ATOM 2691 C CA . PHE A 1 362 ? 22.446 -4.550 -23.705 1.00 92.75 362 PHE A CA 1
ATOM 2692 C C . PHE A 1 362 ? 22.935 -3.629 -24.821 1.00 92.75 362 PHE A C 1
ATOM 2694 O O . PHE A 1 362 ? 23.429 -2.526 -24.563 1.00 92.75 362 PHE A O 1
ATOM 2701 N N . ASN A 1 363 ? 22.711 -4.048 -26.063 1.00 93.44 363 ASN A N 1
ATOM 2702 C CA . ASN A 1 363 ? 22.898 -3.219 -27.246 1.00 93.44 363 ASN A CA 1
ATOM 2703 C C . ASN A 1 363 ? 21.748 -2.196 -27.350 1.00 93.44 363 ASN A C 1
ATOM 2705 O O . ASN A 1 363 ? 20.730 -2.309 -26.650 1.00 93.44 363 ASN A O 1
ATOM 2709 N N . PRO A 1 364 ? 21.844 -1.191 -28.242 1.00 94.88 364 PRO A N 1
ATOM 2710 C CA . PRO A 1 364 ? 20.685 -0.392 -28.608 1.00 94.88 364 PRO A CA 1
ATOM 2711 C C . PRO A 1 364 ? 19.500 -1.294 -28.976 1.00 94.88 364 PRO A C 1
ATOM 2713 O O . PRO A 1 364 ? 19.659 -2.247 -29.735 1.00 94.88 364 PRO A O 1
ATOM 2716 N N . LYS A 1 365 ? 18.303 -0.942 -28.496 1.00 94.88 365 LYS A N 1
ATOM 2717 C CA . LYS A 1 365 ? 17.012 -1.573 -28.810 1.00 94.88 365 LYS A CA 1
ATOM 2718 C C . LYS A 1 365 ? 16.738 -2.965 -28.198 1.00 94.88 365 LYS A C 1
ATOM 2720 O O . LYS A 1 365 ? 15.647 -3.481 -28.467 1.00 94.88 365 LYS A O 1
ATOM 2725 N N . ASP A 1 366 ? 17.627 -3.537 -27.378 1.00 96.50 366 ASP A N 1
ATOM 2726 C CA . ASP A 1 366 ? 17.461 -4.881 -26.779 1.00 96.50 366 ASP A CA 1
ATOM 2727 C C . ASP A 1 366 ? 16.412 -4.972 -25.651 1.00 96.50 366 ASP A C 1
ATOM 2729 O O . ASP A 1 366 ? 15.872 -6.052 -25.401 1.00 96.50 366 ASP A O 1
ATOM 2733 N N . ILE A 1 367 ? 16.080 -3.861 -24.986 1.00 97.94 367 ILE A N 1
ATOM 2734 C CA . ILE A 1 367 ? 14.971 -3.795 -24.023 1.00 97.94 367 ILE A CA 1
ATOM 2735 C C . ILE A 1 367 ? 13.751 -3.172 -24.714 1.00 97.94 367 ILE A C 1
ATOM 2737 O O . ILE A 1 367 ? 13.832 -2.109 -25.332 1.00 97.94 367 ILE A O 1
ATOM 2741 N N . MET A 1 368 ? 12.593 -3.815 -24.597 1.00 98.00 368 MET A N 1
ATOM 2742 C CA . MET A 1 368 ? 11.310 -3.342 -25.118 1.00 98.00 368 MET A CA 1
ATOM 2743 C C . MET A 1 368 ? 10.299 -3.236 -23.976 1.00 98.00 368 MET A C 1
ATOM 2745 O O . MET A 1 368 ? 10.166 -4.167 -23.191 1.00 98.00 368 MET A O 1
ATOM 2749 N N . ILE A 1 369 ? 9.572 -2.121 -23.893 1.00 97.94 369 ILE A N 1
ATOM 2750 C CA . ILE A 1 369 ? 8.472 -1.922 -22.942 1.00 97.94 369 ILE A CA 1
ATOM 2751 C C . ILE A 1 369 ? 7.167 -1.773 -23.728 1.00 97.94 369 ILE A C 1
ATOM 2753 O O . ILE A 1 369 ? 6.983 -0.787 -24.445 1.00 97.94 369 ILE A O 1
ATOM 2757 N N . LEU A 1 370 ? 6.266 -2.747 -23.593 1.00 96.00 370 LEU A N 1
ATOM 2758 C CA . LEU A 1 370 ? 4.923 -2.726 -24.176 1.00 96.00 370 LEU A CA 1
ATOM 2759 C C . LEU A 1 370 ? 3.938 -2.123 -23.164 1.00 96.00 370 LEU A C 1
ATOM 2761 O O . LEU A 1 370 ? 3.895 -2.561 -22.015 1.00 96.00 370 LEU A O 1
ATOM 2765 N N . HIS A 1 371 ? 3.126 -1.139 -23.559 1.00 93.69 371 HIS A N 1
ATOM 2766 C CA . HIS A 1 371 ? 2.174 -0.484 -22.649 1.00 93.69 371 HIS A CA 1
ATOM 2767 C C . HIS A 1 371 ? 0.824 -0.167 -23.313 1.00 93.69 371 HIS A C 1
ATOM 2769 O O . HIS A 1 371 ? 0.772 0.255 -24.461 1.00 93.69 371 HIS A O 1
ATOM 2775 N N . ARG A 1 372 ? -0.291 -0.331 -22.583 1.00 89.31 372 ARG A N 1
ATOM 2776 C CA . ARG A 1 372 ? -1.660 -0.169 -23.132 1.00 89.31 372 ARG A CA 1
ATOM 2777 C C . ARG A 1 372 ? -2.183 1.274 -23.213 1.00 89.31 372 ARG A C 1
ATOM 2779 O O . ARG A 1 372 ? -3.281 1.515 -23.705 1.00 89.31 372 ARG A O 1
ATOM 2786 N N . SER A 1 373 ? -1.461 2.243 -22.653 1.00 87.25 373 SER A N 1
ATOM 2787 C CA . SER A 1 373 ? -1.916 3.637 -22.512 1.00 87.25 373 SER A CA 1
ATOM 2788 C C . SER A 1 373 ? -0.727 4.603 -22.456 1.00 87.25 373 SER A C 1
ATOM 2790 O O . SER A 1 373 ? 0.376 4.149 -22.137 1.00 87.25 373 SER A O 1
ATOM 2792 N N . PRO A 1 374 ? -0.915 5.914 -22.709 1.00 89.69 374 PRO A N 1
ATOM 2793 C CA . PRO A 1 374 ? 0.163 6.896 -22.621 1.00 89.69 374 PRO A CA 1
ATOM 2794 C C . PRO A 1 374 ? 0.803 6.930 -21.228 1.00 89.69 374 PRO A C 1
ATOM 2796 O O . PRO A 1 374 ? 0.113 7.113 -20.218 1.00 89.69 374 PRO A O 1
ATOM 2799 N N . VAL A 1 375 ? 2.127 6.764 -21.187 1.00 93.06 375 VAL A N 1
ATOM 2800 C CA . VAL A 1 375 ? 2.926 6.828 -19.957 1.00 93.06 375 VAL A CA 1
ATOM 2801 C C . VAL A 1 375 ? 2.969 8.273 -19.459 1.00 93.06 375 VAL A C 1
ATOM 2803 O O . VAL A 1 375 ? 3.317 9.190 -20.203 1.00 93.06 375 VAL A O 1
ATOM 2806 N N . ARG A 1 376 ? 2.598 8.471 -18.191 1.00 92.94 376 ARG A N 1
ATOM 2807 C CA . ARG A 1 376 ? 2.537 9.776 -17.521 1.00 92.94 376 ARG A CA 1
ATOM 2808 C C . ARG A 1 376 ? 3.743 9.978 -16.612 1.00 92.94 376 ARG A C 1
ATOM 2810 O O . ARG A 1 376 ? 4.332 9.020 -16.117 1.00 92.94 376 ARG A O 1
ATOM 2817 N N . CYS A 1 377 ? 4.068 11.231 -16.322 1.00 95.50 377 CYS A N 1
ATOM 2818 C CA . CYS A 1 377 ? 5.026 11.596 -15.280 1.00 95.50 377 CYS A CA 1
ATOM 2819 C C . CYS A 1 377 ? 4.362 12.515 -14.262 1.00 95.50 377 CYS A C 1
ATOM 2821 O O . CYS A 1 377 ? 3.519 13.331 -14.628 1.00 95.50 377 CYS A O 1
ATOM 2823 N N . TYR A 1 378 ? 4.765 12.375 -13.005 1.00 94.38 378 TYR A N 1
ATOM 2824 C CA . TYR A 1 378 ? 4.391 13.273 -11.920 1.00 94.38 378 TYR A CA 1
ATOM 2825 C C . TYR A 1 378 ? 5.116 14.615 -12.054 1.00 94.38 378 TYR A C 1
ATOM 2827 O O . TYR A 1 378 ? 6.288 14.624 -12.436 1.00 94.38 378 TYR A O 1
ATOM 2835 N N . TYR A 1 379 ? 4.481 15.718 -11.662 1.00 94.50 379 TYR A N 1
ATOM 2836 C CA . TYR A 1 379 ? 5.105 17.040 -11.541 1.00 94.50 379 TYR A CA 1
ATOM 2837 C C . TYR A 1 379 ? 4.691 17.714 -10.236 1.00 94.50 379 TYR A C 1
ATOM 2839 O O . TYR A 1 379 ? 3.520 17.648 -9.864 1.00 94.50 379 TYR A O 1
ATOM 2847 N N . GLY A 1 380 ? 5.641 18.380 -9.569 1.00 92.12 380 GLY A N 1
ATOM 2848 C CA . GLY A 1 380 ? 5.390 19.106 -8.319 1.00 92.12 380 GLY A CA 1
ATOM 2849 C C . GLY A 1 380 ? 4.589 20.392 -8.518 1.00 92.12 380 GLY A C 1
ATOM 2850 O O . GLY A 1 380 ? 4.068 20.953 -7.561 1.00 92.12 380 GLY A O 1
ATOM 2851 N N . SER A 1 381 ? 4.463 20.851 -9.763 1.00 93.69 381 SER A N 1
ATOM 2852 C CA . SER A 1 381 ? 3.646 21.998 -10.135 1.00 93.69 381 SER A CA 1
ATOM 2853 C C . SER A 1 381 ? 3.187 21.919 -11.590 1.00 93.69 381 SER A C 1
ATOM 2855 O O . SER A 1 381 ? 3.867 21.352 -12.450 1.00 93.69 381 SER A O 1
ATOM 2857 N N . LYS A 1 382 ? 2.065 22.582 -11.889 1.00 93.88 382 LYS A N 1
ATOM 2858 C CA . LYS A 1 382 ? 1.611 22.886 -13.256 1.00 93.88 382 LYS A CA 1
ATOM 2859 C C . LYS A 1 382 ? 2.733 23.432 -14.157 1.00 93.88 382 LYS A C 1
ATOM 2861 O O . LYS A 1 382 ? 2.924 22.927 -15.259 1.00 93.88 382 LYS A O 1
ATOM 2866 N N . LYS A 1 383 ? 3.532 24.380 -13.655 1.00 94.56 383 LYS A N 1
ATOM 2867 C CA . LYS A 1 383 ? 4.628 25.017 -14.407 1.00 94.56 383 LYS A CA 1
ATOM 2868 C C . LYS A 1 383 ? 5.705 24.022 -14.862 1.00 94.56 383 LYS A C 1
ATOM 2870 O O . LYS A 1 383 ? 6.218 24.144 -15.970 1.00 94.56 383 LYS A O 1
ATOM 2875 N N . GLU A 1 384 ? 6.053 23.031 -14.038 1.00 94.56 384 GLU A N 1
ATOM 2876 C CA . GLU A 1 384 ? 6.997 21.973 -14.438 1.00 94.56 384 GLU A CA 1
ATOM 2877 C C . GLU A 1 384 ? 6.430 21.057 -15.532 1.00 94.56 384 GLU A C 1
ATOM 2879 O O . GLU A 1 384 ? 7.188 20.579 -16.374 1.00 94.56 384 GLU A O 1
ATOM 2884 N N . ALA A 1 385 ? 5.120 20.790 -15.507 1.00 94.25 385 ALA A N 1
ATOM 2885 C CA . ALA A 1 385 ? 4.452 19.969 -16.513 1.00 94.25 385 ALA A CA 1
ATOM 2886 C C . ALA A 1 385 ? 4.376 20.696 -17.866 1.00 94.25 385 ALA A C 1
ATOM 2888 O O . ALA A 1 385 ? 4.681 20.103 -18.900 1.00 94.25 385 ALA A O 1
ATOM 2889 N N . GLU A 1 386 ? 4.054 21.992 -17.854 1.00 93.75 386 GLU A N 1
ATOM 2890 C CA . GLU A 1 386 ? 3.990 22.841 -19.051 1.00 93.75 386 GLU A CA 1
ATOM 2891 C C . GLU A 1 386 ? 5.356 22.966 -19.747 1.00 93.75 386 GLU A C 1
ATOM 2893 O O . GLU A 1 386 ? 5.432 22.842 -20.969 1.00 93.75 386 GLU A O 1
ATOM 2898 N N . VAL A 1 387 ? 6.451 23.104 -18.985 1.00 93.88 387 VAL A N 1
ATOM 2899 C CA . VAL A 1 387 ? 7.836 23.102 -19.512 1.00 93.88 387 VAL A CA 1
ATOM 2900 C C . VAL A 1 387 ? 8.206 21.780 -20.207 1.00 93.88 387 VAL A C 1
ATOM 2902 O O . VAL A 1 387 ? 9.010 21.773 -21.136 1.00 93.88 387 VAL A O 1
ATOM 2905 N N . ASP A 1 388 ? 7.599 20.666 -19.797 1.00 90.38 388 ASP A N 1
ATOM 2906 C CA . ASP A 1 388 ? 7.769 19.339 -20.404 1.00 90.38 388 ASP A CA 1
ATOM 2907 C C . ASP A 1 388 ? 6.775 19.048 -21.554 1.00 90.38 388 ASP A C 1
ATOM 2909 O O . ASP A 1 388 ? 6.813 17.960 -22.145 1.00 90.38 388 ASP A O 1
ATOM 2913 N N . GLY A 1 389 ? 5.873 19.987 -21.866 1.00 90.81 389 GLY A N 1
ATOM 2914 C CA . GLY A 1 389 ? 4.802 19.809 -22.851 1.00 90.81 389 GLY A CA 1
ATOM 2915 C C . GLY A 1 389 ? 3.717 18.816 -22.415 1.00 90.81 389 GLY A C 1
ATOM 2916 O O . GLY A 1 389 ? 3.174 18.094 -23.252 1.00 90.81 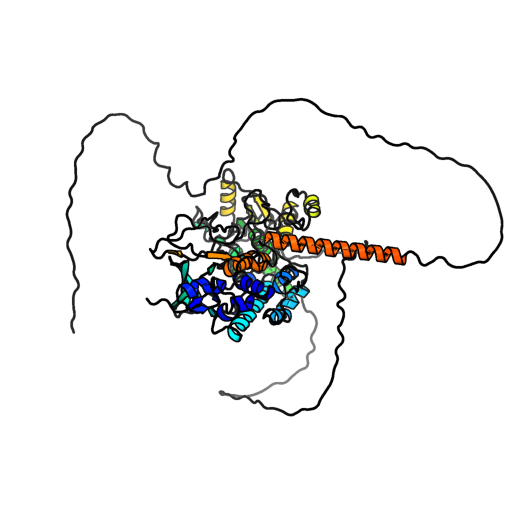389 GLY A O 1
ATOM 2917 N N . VAL A 1 390 ? 3.435 18.722 -21.112 1.00 90.94 390 VAL A N 1
ATOM 2918 C CA . VAL A 1 390 ? 2.391 17.858 -20.538 1.00 90.94 390 VAL A CA 1
ATOM 2919 C C . VAL A 1 390 ? 1.151 18.677 -20.184 1.00 90.94 390 VAL A C 1
ATOM 2921 O O . VAL A 1 390 ? 1.256 19.767 -19.629 1.00 90.94 390 VAL A O 1
ATOM 2924 N N . ASP A 1 391 ? -0.030 18.120 -20.471 1.00 87.00 391 ASP A N 1
ATOM 2925 C CA . ASP A 1 391 ? -1.309 18.705 -20.065 1.00 87.00 391 ASP A CA 1
ATOM 2926 C C . ASP A 1 391 ? -1.389 18.871 -18.536 1.00 87.00 391 ASP A C 1
ATOM 2928 O O . ASP A 1 391 ? -1.311 17.902 -17.779 1.00 87.00 391 ASP A O 1
ATOM 2932 N N . ALA A 1 392 ? -1.568 20.121 -18.112 1.00 87.75 392 ALA A N 1
ATOM 2933 C CA . ALA A 1 392 ? -1.752 20.549 -16.730 1.00 87.75 392 ALA A CA 1
ATOM 2934 C C . ALA A 1 392 ? -3.118 21.242 -16.526 1.00 87.75 392 ALA A C 1
ATOM 2936 O O . ALA A 1 392 ? -3.262 22.164 -15.715 1.00 87.75 392 ALA A O 1
ATOM 2937 N N . SER A 1 393 ? -4.130 20.831 -17.297 1.00 86.25 393 SER A N 1
ATOM 2938 C CA . SER A 1 393 ? -5.543 21.164 -17.071 1.00 86.25 393 SER A CA 1
ATOM 2939 C C . SER A 1 393 ? -6.092 20.520 -15.792 1.00 86.25 393 SER A C 1
ATOM 2941 O O . SER A 1 393 ? -6.962 21.092 -15.138 1.00 86.25 393 SER A O 1
ATOM 2943 N N . ARG A 1 394 ? -5.552 19.354 -15.410 1.00 86.25 394 ARG A N 1
ATOM 2944 C CA . ARG A 1 394 ? -5.908 18.597 -14.203 1.00 86.25 394 ARG A CA 1
ATOM 2945 C C . ARG A 1 394 ? -4.760 18.646 -13.199 1.00 86.25 394 ARG A C 1
ATOM 2947 O O . ARG A 1 394 ? -3.677 18.132 -13.471 1.00 86.25 394 ARG A O 1
ATOM 2954 N N . VAL A 1 395 ? -5.024 19.232 -12.036 1.00 88.38 395 VAL A N 1
ATOM 2955 C CA . VAL A 1 395 ? -4.112 19.270 -10.885 1.00 88.38 395 VAL A CA 1
ATOM 2956 C C . VAL A 1 395 ? -4.808 18.731 -9.637 1.00 88.38 395 VAL A C 1
ATOM 2958 O O . VAL A 1 395 ? -6.037 18.745 -9.556 1.00 88.38 395 VAL A O 1
ATOM 2961 N N . ASP A 1 396 ? -4.032 18.270 -8.659 1.00 86.81 396 ASP A N 1
ATOM 2962 C CA . ASP A 1 396 ? -4.549 17.973 -7.322 1.00 86.81 396 ASP A CA 1
ATOM 2963 C C . ASP A 1 396 ? -4.710 19.241 -6.451 1.00 86.81 396 ASP A C 1
ATOM 2965 O O . ASP A 1 396 ? -4.414 20.361 -6.874 1.00 86.81 396 ASP A O 1
ATOM 2969 N N . ARG A 1 397 ? -5.162 19.068 -5.197 1.00 82.75 397 ARG A N 1
ATOM 2970 C CA . ARG A 1 397 ? -5.344 20.164 -4.218 1.00 82.75 397 ARG A CA 1
ATOM 2971 C C . ARG A 1 397 ? -4.054 20.946 -3.897 1.00 82.75 397 ARG A C 1
ATOM 2973 O O . ARG A 1 397 ? -4.147 22.049 -3.356 1.00 82.75 397 ARG A O 1
ATOM 2980 N N . SER A 1 398 ? -2.881 20.400 -4.227 1.00 83.12 398 SER A N 1
ATOM 2981 C CA . SER A 1 398 ? -1.560 21.018 -4.040 1.00 83.12 398 SER A CA 1
ATOM 2982 C C . SER A 1 398 ? -1.035 21.713 -5.305 1.00 83.12 398 SER A C 1
ATOM 2984 O O . SER A 1 398 ? -0.005 22.379 -5.240 1.00 83.12 398 SER A O 1
ATOM 2986 N N . GLY A 1 399 ? -1.716 21.575 -6.450 1.00 89.06 399 GLY A N 1
ATOM 2987 C CA . GLY A 1 399 ? -1.249 22.077 -7.747 1.00 89.06 399 GLY A CA 1
ATOM 2988 C C . GLY A 1 399 ? -0.323 21.116 -8.506 1.00 89.06 399 GLY A C 1
ATOM 2989 O O . GLY A 1 399 ? 0.258 21.511 -9.523 1.00 89.06 399 GLY A O 1
ATOM 2990 N N . CYS A 1 400 ? -0.183 19.872 -8.036 1.00 91.38 400 CYS A N 1
ATOM 2991 C CA . CYS A 1 400 ? 0.644 18.843 -8.662 1.00 91.38 400 CYS A CA 1
ATOM 2992 C C . CYS A 1 400 ? -0.099 18.143 -9.814 1.00 91.38 400 CYS A C 1
ATOM 2994 O O . CYS A 1 400 ? -1.328 18.066 -9.814 1.00 91.38 400 CYS A O 1
ATOM 2996 N N . VAL A 1 401 ? 0.641 17.604 -10.791 1.00 93.00 401 VAL A N 1
ATOM 2997 C CA . VAL A 1 401 ? 0.087 16.947 -11.996 1.00 93.00 401 VAL A CA 1
ATOM 2998 C C . VAL A 1 401 ? 0.464 15.463 -12.005 1.00 93.00 401 VAL A C 1
ATOM 3000 O O . VAL A 1 401 ? 1.626 15.123 -11.782 1.00 93.00 401 VAL A O 1
ATOM 3003 N N . ASN A 1 402 ? -0.499 14.581 -12.302 1.00 91.31 402 ASN A N 1
ATOM 3004 C CA . ASN A 1 402 ? -0.367 13.113 -12.245 1.00 91.31 402 ASN A CA 1
ATOM 3005 C C . ASN A 1 402 ? 0.209 12.610 -10.898 1.00 91.31 402 ASN A C 1
ATOM 3007 O O . ASN A 1 402 ? 1.170 11.834 -10.871 1.00 91.31 402 ASN A O 1
ATOM 3011 N N . THR A 1 403 ? -0.334 13.088 -9.776 1.00 90.00 403 THR A N 1
ATOM 3012 C CA . THR A 1 403 ? 0.091 12.739 -8.411 1.00 90.00 403 THR A CA 1
ATOM 3013 C C . THR A 1 403 ? 0.045 11.238 -8.147 1.00 90.00 403 THR A C 1
ATOM 3015 O O . THR A 1 403 ? 1.007 10.700 -7.592 1.00 90.00 403 THR A O 1
ATOM 3018 N N . PHE A 1 404 ? -1.012 10.554 -8.574 1.00 87.56 404 PHE A N 1
ATOM 3019 C CA . PHE A 1 404 ? -1.211 9.127 -8.304 1.00 87.56 404 PHE A CA 1
ATOM 3020 C C . PHE A 1 404 ? -0.835 8.230 -9.490 1.00 87.56 404 PHE A C 1
ATOM 3022 O O . PHE A 1 404 ? -0.447 7.081 -9.294 1.00 87.56 404 PHE A O 1
ATOM 3029 N N . THR A 1 405 ? -0.894 8.752 -10.718 1.00 87.94 405 THR A N 1
ATOM 3030 C CA . THR A 1 405 ? -0.679 7.970 -11.953 1.00 87.94 405 THR A CA 1
ATOM 3031 C C . THR A 1 405 ? 0.672 8.199 -12.635 1.00 87.94 405 THR A C 1
ATOM 3033 O O . THR A 1 405 ? 1.028 7.476 -13.569 1.00 87.94 405 THR A O 1
ATOM 3036 N N . GLY A 1 406 ? 1.435 9.207 -12.211 1.00 92.12 406 GLY A N 1
ATOM 3037 C CA . GLY A 1 406 ? 2.678 9.610 -12.857 1.00 92.12 406 GLY A CA 1
ATOM 3038 C C . GLY A 1 406 ? 3.912 8.833 -12.394 1.00 92.12 406 GLY A C 1
ATOM 3039 O O . GLY A 1 406 ? 4.139 8.641 -11.201 1.00 92.12 406 GLY A O 1
ATOM 3040 N N . LEU A 1 407 ? 4.789 8.476 -13.340 1.00 94.44 407 LEU A N 1
ATOM 3041 C CA . LEU A 1 407 ? 6.156 8.053 -13.028 1.00 94.44 407 LEU A CA 1
ATOM 3042 C C . LEU A 1 407 ? 6.905 9.149 -12.256 1.00 94.44 407 LEU A C 1
ATOM 3044 O O . LEU A 1 407 ? 6.773 10.341 -12.551 1.00 94.44 407 LEU A O 1
ATOM 3048 N N . ARG A 1 408 ? 7.740 8.721 -11.307 1.00 92.81 408 ARG A N 1
ATOM 3049 C CA . ARG A 1 408 ? 8.546 9.559 -10.409 1.00 92.81 408 ARG A CA 1
ATOM 3050 C C . ARG A 1 408 ? 10.010 9.124 -10.450 1.00 92.81 408 ARG A C 1
ATOM 3052 O O . ARG A 1 408 ? 10.299 7.987 -10.829 1.00 92.81 408 ARG A O 1
ATOM 3059 N N . GLU A 1 409 ? 10.911 10.022 -10.072 1.00 90.94 409 GLU A N 1
ATOM 3060 C CA . GLU A 1 409 ? 12.332 9.746 -9.818 1.00 90.94 409 GLU A CA 1
ATOM 3061 C C . GLU A 1 409 ? 13.046 8.987 -10.943 1.00 90.94 409 GLU A C 1
ATOM 3063 O O . GLU A 1 409 ? 12.993 9.411 -12.099 1.00 90.94 409 GLU A O 1
ATOM 3068 N N . ASP A 1 410 ? 13.723 7.883 -10.632 1.00 94.06 410 ASP A N 1
ATOM 3069 C CA . ASP A 1 410 ? 14.474 7.069 -11.588 1.00 94.06 410 ASP A CA 1
ATOM 3070 C C . ASP A 1 410 ? 13.625 6.588 -12.775 1.00 94.06 410 ASP A C 1
ATOM 3072 O O . ASP A 1 410 ? 14.081 6.643 -13.919 1.00 94.06 410 ASP A O 1
ATOM 3076 N N . ALA A 1 411 ? 12.356 6.233 -12.544 1.00 95.81 411 ALA A N 1
ATOM 3077 C CA . ALA A 1 411 ? 11.422 5.867 -13.607 1.00 95.81 411 ALA A CA 1
ATOM 3078 C C . ALA A 1 411 ? 11.052 7.070 -14.501 1.00 95.81 411 ALA A C 1
ATOM 3080 O O . ALA A 1 411 ? 11.050 6.947 -15.728 1.00 95.81 411 ALA A O 1
ATOM 3081 N N . LYS A 1 412 ? 10.812 8.257 -13.914 1.00 95.94 412 LYS A N 1
ATOM 3082 C CA . LYS A 1 412 ? 10.587 9.515 -14.665 1.00 95.94 412 LYS A CA 1
ATOM 3083 C C . LYS A 1 412 ? 11.824 9.893 -15.483 1.00 95.94 412 LYS A C 1
ATOM 3085 O O . LYS A 1 412 ? 11.707 10.271 -16.649 1.00 95.94 412 LYS A O 1
ATOM 3090 N N . ARG A 1 413 ? 13.015 9.776 -14.889 1.00 95.94 413 ARG A N 1
ATOM 3091 C CA . ARG A 1 413 ? 14.307 10.088 -15.516 1.00 95.94 413 ARG A CA 1
ATOM 3092 C C . ARG A 1 413 ? 14.602 9.146 -16.683 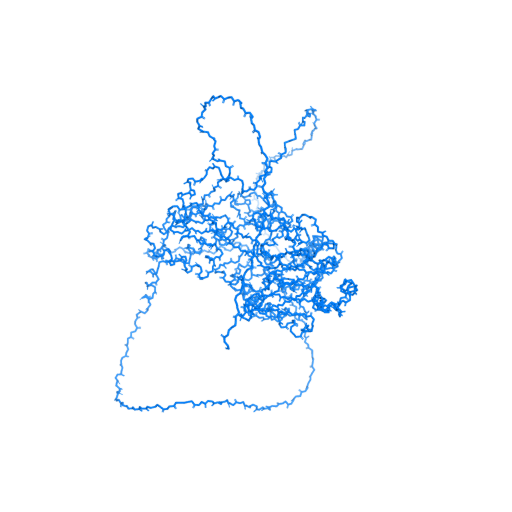1.00 95.94 413 ARG A C 1
ATOM 3094 O O . ARG A 1 413 ? 14.966 9.625 -17.757 1.00 95.94 413 ARG A O 1
ATOM 3101 N N . LEU A 1 414 ? 14.379 7.843 -16.505 1.00 97.38 414 LEU A N 1
ATOM 3102 C CA . LEU A 1 414 ? 14.516 6.842 -17.560 1.00 97.38 414 LEU A CA 1
ATOM 3103 C C . LEU A 1 414 ? 13.537 7.112 -18.709 1.00 97.38 414 LEU A C 1
ATOM 3105 O O . LEU A 1 414 ? 13.979 7.266 -19.845 1.00 97.38 414 LEU A O 1
ATOM 3109 N N . PHE A 1 415 ? 12.239 7.270 -18.424 1.00 97.62 415 PHE A N 1
ATOM 3110 C CA . PHE A 1 415 ? 11.233 7.585 -19.445 1.00 97.62 415 PHE A CA 1
ATOM 3111 C C . PHE A 1 415 ? 11.591 8.845 -20.251 1.00 97.62 415 PHE A C 1
ATOM 3113 O O . PHE A 1 415 ? 11.577 8.809 -21.482 1.00 97.62 415 PHE A O 1
ATOM 3120 N N . LYS A 1 416 ? 12.006 9.935 -19.584 1.00 96.62 416 LYS A N 1
ATOM 3121 C CA . LYS A 1 416 ? 12.525 11.141 -20.257 1.00 96.62 416 LYS A CA 1
ATOM 3122 C C . LYS A 1 416 ? 13.738 10.847 -21.142 1.00 96.62 416 LYS A C 1
ATOM 3124 O O . LYS A 1 416 ? 13.841 11.400 -22.237 1.00 96.62 416 LYS A O 1
ATOM 3129 N N . SER A 1 417 ? 14.679 10.027 -20.676 1.00 97.44 417 SER A N 1
ATOM 3130 C CA . SER A 1 417 ? 15.894 9.695 -21.430 1.00 97.44 417 SER A CA 1
ATOM 3131 C C . SER A 1 417 ? 15.584 8.893 -22.696 1.00 97.44 417 SER A C 1
ATOM 3133 O O . SER A 1 417 ? 16.148 9.181 -23.748 1.00 97.44 417 SER A O 1
ATOM 3135 N N . VAL A 1 418 ? 14.626 7.964 -22.627 1.00 97.44 418 VAL A N 1
ATOM 3136 C CA . VAL A 1 418 ? 14.153 7.195 -23.790 1.00 97.44 418 VAL A CA 1
ATOM 3137 C C . VAL A 1 418 ? 13.351 8.085 -24.748 1.00 97.44 418 VAL A C 1
ATOM 3139 O O . VAL A 1 418 ? 13.642 8.111 -25.940 1.00 97.44 418 VAL A O 1
ATOM 3142 N N . LYS A 1 419 ? 12.409 8.902 -24.242 1.00 95.50 419 LYS A N 1
ATOM 3143 C CA . LYS A 1 419 ? 11.623 9.853 -25.060 1.00 95.50 419 LYS A CA 1
ATOM 3144 C C . LYS A 1 419 ? 12.503 10.886 -25.785 1.00 95.50 419 LYS A C 1
ATOM 3146 O O . LYS A 1 419 ? 12.140 11.335 -26.864 1.00 95.50 419 LYS A O 1
ATOM 3151 N N . SER A 1 420 ? 13.654 11.251 -25.213 1.00 95.56 420 SER A N 1
ATOM 3152 C CA . SER A 1 420 ? 14.640 12.161 -25.827 1.00 95.56 420 SER A CA 1
ATOM 3153 C C . SER A 1 420 ? 15.755 11.454 -26.610 1.00 95.56 420 SER A C 1
ATOM 3155 O O . SER A 1 420 ? 16.738 12.097 -26.967 1.00 95.56 420 SER A O 1
ATOM 3157 N N . GLY A 1 421 ? 15.647 10.143 -26.856 1.00 95.81 421 GLY A N 1
ATOM 3158 C CA . GLY A 1 421 ? 16.620 9.377 -27.645 1.00 95.81 421 GLY A CA 1
ATOM 3159 C C . GLY A 1 421 ? 18.012 9.219 -27.018 1.00 95.81 421 GLY A C 1
ATOM 3160 O O . GLY A 1 421 ? 18.908 8.700 -27.675 1.00 95.81 421 GLY A O 1
ATOM 3161 N N . ARG A 1 422 ? 18.214 9.642 -25.761 1.00 96.62 422 ARG A N 1
ATOM 3162 C CA . ARG A 1 422 ? 19.495 9.511 -25.042 1.00 96.62 422 ARG A CA 1
ATOM 3163 C C . ARG A 1 422 ? 19.718 8.111 -24.485 1.00 96.62 422 ARG A C 1
ATOM 3165 O O . ARG A 1 422 ? 20.850 7.646 -24.452 1.00 96.62 422 ARG A O 1
ATOM 3172 N N . GLU A 1 423 ? 18.654 7.442 -24.045 1.00 97.12 423 GLU A N 1
ATOM 3173 C CA . GLU A 1 423 ? 18.708 6.019 -23.706 1.00 97.12 423 GLU A CA 1
ATOM 3174 C C . GLU A 1 423 ? 18.224 5.194 -24.899 1.00 97.12 423 GLU A C 1
ATOM 3176 O O . GLU A 1 423 ? 17.024 5.064 -25.131 1.00 97.12 423 GLU A O 1
ATOM 3181 N N . VAL A 1 424 ? 19.176 4.656 -25.663 1.00 97.00 424 VAL A N 1
ATOM 3182 C CA . VAL A 1 424 ? 18.916 3.910 -26.904 1.00 97.00 424 VAL A CA 1
ATOM 3183 C C . VAL A 1 424 ? 18.735 2.405 -26.692 1.00 97.00 424 VAL A C 1
ATOM 3185 O O . VAL A 1 424 ? 18.297 1.719 -27.616 1.00 97.00 424 VAL A O 1
ATOM 3188 N N . ARG A 1 425 ? 19.066 1.863 -25.509 1.00 97.19 425 ARG A N 1
ATOM 3189 C CA . ARG A 1 425 ? 18.935 0.424 -25.192 1.00 97.19 425 ARG A CA 1
ATOM 3190 C C . ARG A 1 425 ? 17.477 0.012 -24.976 1.00 97.19 425 ARG A C 1
ATOM 3192 O O . ARG A 1 425 ? 17.126 -1.135 -25.236 1.00 97.19 425 ARG A O 1
ATOM 3199 N N . VAL A 1 426 ? 16.623 0.956 -24.573 1.00 98.00 426 VAL A N 1
ATOM 3200 C CA . VAL A 1 426 ? 15.182 0.756 -24.360 1.00 98.00 426 VAL A CA 1
ATOM 3201 C C . VAL A 1 426 ? 14.369 1.315 -25.529 1.00 98.00 426 VAL A C 1
ATOM 3203 O O . VAL A 1 426 ? 14.638 2.407 -26.022 1.00 98.00 426 VAL A O 1
ATOM 3206 N N . ARG A 1 427 ? 13.312 0.605 -25.928 1.00 96.75 427 ARG A N 1
ATOM 3207 C CA . ARG A 1 427 ? 12.223 1.118 -26.774 1.00 96.75 427 ARG A CA 1
ATOM 3208 C C . ARG A 1 427 ? 10.891 1.041 -26.042 1.00 96.75 427 ARG A C 1
ATOM 3210 O O . ARG A 1 427 ? 10.634 0.069 -25.337 1.00 96.75 427 ARG A O 1
ATOM 3217 N N . LEU A 1 428 ? 10.030 2.029 -26.265 1.00 96.50 428 LEU A N 1
ATOM 3218 C CA . LEU A 1 428 ? 8.644 2.029 -25.794 1.00 96.50 428 LEU A CA 1
ATOM 3219 C C . LEU A 1 428 ? 7.716 1.748 -26.976 1.00 96.50 428 LEU A C 1
ATOM 3221 O O . LEU A 1 428 ? 7.903 2.321 -28.048 1.00 96.50 428 LEU A O 1
ATOM 3225 N N . PHE A 1 429 ? 6.713 0.900 -26.771 1.00 94.81 429 PHE A N 1
ATOM 3226 C CA . PHE A 1 429 ? 5.668 0.627 -27.749 1.00 94.81 429 PHE A CA 1
ATOM 3227 C C . PHE A 1 429 ? 4.302 0.698 -27.073 1.00 94.81 429 PHE A C 1
ATOM 3229 O O . PHE A 1 429 ? 3.986 -0.120 -26.203 1.00 94.81 429 PHE A O 1
ATOM 3236 N N . GLN A 1 430 ? 3.472 1.653 -27.499 1.00 92.56 430 GLN A N 1
ATOM 3237 C CA . GLN A 1 430 ? 2.074 1.658 -27.096 1.00 92.56 430 GLN A CA 1
ATOM 3238 C C . GLN A 1 430 ? 1.318 0.620 -27.927 1.00 92.56 430 GLN A C 1
ATOM 3240 O O . GLN A 1 430 ? 1.217 0.758 -29.144 1.00 92.56 430 GLN A O 1
ATOM 3245 N N . VAL A 1 431 ? 0.796 -0.410 -27.266 1.00 89.06 431 VAL A N 1
ATOM 3246 C CA . VAL A 1 431 ? 0.021 -1.488 -27.891 1.00 89.06 431 VAL A CA 1
ATOM 3247 C C . VAL A 1 431 ? -1.469 -1.276 -27.634 1.00 89.06 431 VAL A C 1
ATOM 3249 O O . VAL A 1 431 ? -1.868 -0.930 -26.522 1.00 89.06 431 VAL A O 1
ATOM 3252 N N . ASN A 1 432 ? -2.303 -1.470 -28.655 1.00 78.06 432 ASN A N 1
ATOM 3253 C CA . ASN A 1 432 ? -3.762 -1.435 -28.528 1.00 78.06 432 ASN A CA 1
ATOM 3254 C C . ASN A 1 432 ? -4.366 -2.838 -28.738 1.00 78.06 432 ASN A C 1
ATOM 3256 O O . ASN A 1 432 ? -3.710 -3.739 -29.256 1.00 78.06 432 ASN A O 1
ATOM 3260 N N . GLN A 1 433 ? -5.620 -3.034 -28.320 1.00 62.53 433 GLN A N 1
ATOM 3261 C CA . GLN A 1 433 ? -6.274 -4.353 -28.340 1.00 62.53 433 GLN A CA 1
ATOM 3262 C C . GLN A 1 433 ? -6.606 -4.888 -29.747 1.00 62.53 433 GLN A C 1
ATOM 3264 O O . GLN A 1 433 ? -6.987 -6.046 -29.862 1.00 62.53 433 GLN A O 1
ATOM 3269 N N . GLN A 1 434 ? -6.505 -4.070 -30.803 1.00 58.91 434 GLN A N 1
ATOM 3270 C CA . GLN A 1 434 ? -7.020 -4.405 -32.143 1.00 58.91 434 GLN A CA 1
ATOM 3271 C C . GLN A 1 434 ? -5.968 -4.370 -33.265 1.00 58.91 434 GLN A C 1
ATOM 3273 O O . GLN A 1 434 ? -6.240 -4.851 -34.359 1.00 58.91 434 GLN A O 1
ATOM 3278 N N . GLY A 1 435 ? -4.774 -3.816 -33.029 1.00 55.59 435 GLY A N 1
ATOM 3279 C CA . GLY A 1 435 ? -3.798 -3.517 -34.084 1.00 55.59 435 GLY A CA 1
ATOM 3280 C C . GLY A 1 435 ? -2.338 -3.628 -33.646 1.00 55.59 435 GLY A C 1
ATOM 3281 O O . GLY A 1 435 ? -1.483 -2.918 -34.167 1.00 55.59 435 GLY A O 1
ATOM 3282 N N . SER A 1 436 ? -2.027 -4.466 -32.652 1.00 77.12 436 SER A N 1
ATOM 3283 C CA . SER A 1 436 ? -0.648 -4.635 -32.155 1.00 77.12 436 SER A CA 1
ATOM 3284 C C . SER A 1 436 ? -0.215 -6.085 -31.910 1.00 77.12 436 SER A C 1
ATOM 3286 O O . SER A 1 436 ? 0.907 -6.294 -31.456 1.00 77.12 436 SER A O 1
ATOM 3288 N N . GLN A 1 437 ? -1.043 -7.087 -32.231 1.00 82.38 437 GLN A N 1
ATOM 3289 C CA . GLN A 1 437 ? -0.756 -8.487 -31.888 1.00 82.38 437 GLN A CA 1
ATOM 3290 C C . GLN A 1 437 ? 0.581 -8.973 -32.473 1.00 82.38 437 GLN A C 1
ATOM 3292 O O . GLN A 1 437 ? 1.469 -9.329 -31.711 1.00 82.38 437 GLN A O 1
ATOM 3297 N N . ALA A 1 438 ? 0.808 -8.812 -33.782 1.00 86.94 438 ALA A N 1
ATOM 3298 C CA . ALA A 1 438 ? 2.065 -9.211 -34.429 1.00 86.94 438 ALA A CA 1
ATOM 3299 C C . ALA A 1 438 ? 3.327 -8.499 -33.879 1.00 86.94 438 ALA A C 1
ATOM 3301 O O . ALA A 1 438 ? 4.439 -9.015 -34.007 1.00 86.94 438 ALA A O 1
ATOM 3302 N N . LEU A 1 439 ? 3.184 -7.320 -33.256 1.00 90.06 439 LEU A N 1
ATOM 3303 C CA . LEU A 1 439 ? 4.280 -6.646 -32.549 1.00 90.06 439 LEU A CA 1
ATOM 3304 C C . LEU A 1 439 ? 4.539 -7.300 -31.185 1.00 90.06 439 LEU A C 1
ATOM 3306 O O . LEU A 1 439 ? 5.697 -7.527 -30.837 1.00 90.06 439 LEU A O 1
ATOM 3310 N N . THR A 1 440 ? 3.478 -7.628 -30.445 1.00 90.38 440 THR A N 1
ATOM 3311 C CA . THR A 1 440 ? 3.532 -8.382 -29.185 1.00 90.38 440 THR A CA 1
ATOM 3312 C C . THR A 1 440 ? 4.120 -9.779 -29.402 1.00 90.38 440 THR A C 1
ATOM 3314 O O . THR A 1 440 ? 5.078 -10.141 -28.724 1.00 90.38 440 THR A O 1
ATOM 3317 N N . ASP A 1 441 ? 3.638 -10.522 -30.401 1.00 89.94 441 ASP A N 1
ATOM 3318 C CA . ASP A 1 441 ? 4.124 -11.863 -30.749 1.00 89.94 441 ASP A CA 1
ATOM 3319 C C . ASP A 1 441 ? 5.619 -11.834 -31.081 1.00 89.94 441 ASP A C 1
ATOM 3321 O O . ASP A 1 441 ? 6.400 -12.621 -30.548 1.00 89.94 441 ASP A O 1
ATOM 3325 N N . LYS A 1 442 ? 6.044 -10.869 -31.908 1.00 92.69 442 LYS A N 1
ATOM 3326 C CA . LYS A 1 442 ? 7.454 -10.667 -32.264 1.00 92.69 442 LYS A CA 1
ATOM 3327 C C . LYS A 1 442 ? 8.304 -10.264 -31.058 1.00 92.69 442 LYS A C 1
ATOM 3329 O O . LYS A 1 442 ? 9.447 -10.711 -30.954 1.00 92.69 442 LYS A O 1
ATOM 3334 N N . ALA A 1 443 ? 7.774 -9.451 -30.144 1.00 94.06 443 ALA A N 1
ATOM 3335 C CA . ALA A 1 443 ? 8.456 -9.086 -28.905 1.00 94.06 443 ALA A CA 1
ATOM 3336 C C . ALA A 1 443 ? 8.643 -10.302 -27.982 1.00 94.06 443 ALA A C 1
ATOM 3338 O O . ALA A 1 443 ? 9.747 -10.529 -27.496 1.00 94.06 443 ALA A O 1
ATOM 3339 N N . TYR A 1 444 ? 7.605 -11.121 -27.787 1.00 95.25 444 TYR A N 1
ATOM 3340 C CA . TYR A 1 444 ? 7.674 -12.325 -26.953 1.00 95.25 444 TYR A CA 1
ATOM 3341 C C . TYR A 1 444 ? 8.542 -13.423 -27.581 1.00 95.25 444 TYR A C 1
ATOM 3343 O O . TYR A 1 444 ? 9.309 -14.076 -26.872 1.00 95.25 444 TYR A O 1
ATOM 3351 N N . ALA A 1 445 ? 8.491 -13.596 -28.904 1.00 94.62 445 ALA A N 1
ATOM 3352 C CA . ALA A 1 445 ? 9.346 -14.536 -29.622 1.00 94.62 445 ALA A CA 1
ATOM 3353 C C . ALA A 1 445 ? 10.834 -14.152 -29.507 1.00 94.62 445 ALA A C 1
ATOM 3355 O O . ALA A 1 445 ? 11.649 -14.993 -29.139 1.00 94.62 445 ALA A O 1
ATOM 3356 N N . THR A 1 446 ? 11.183 -12.881 -29.756 1.00 94.56 446 THR A N 1
ATOM 3357 C CA . THR A 1 446 ? 12.586 -12.408 -29.797 1.00 94.56 446 THR A CA 1
ATOM 3358 C C . THR A 1 446 ? 13.195 -12.022 -28.446 1.00 94.56 446 THR A C 1
ATOM 3360 O O . THR A 1 446 ? 14.400 -11.774 -28.383 1.00 94.56 446 THR A O 1
ATOM 3363 N N . ALA A 1 447 ? 12.409 -11.967 -27.368 1.00 97.25 447 ALA A N 1
ATOM 3364 C CA . ALA A 1 447 ? 12.926 -11.736 -26.023 1.00 97.25 447 ALA A CA 1
ATOM 3365 C C . ALA A 1 447 ? 13.484 -13.022 -25.396 1.00 97.25 447 ALA A C 1
ATOM 3367 O O . ALA A 1 447 ? 12.822 -14.060 -25.392 1.00 97.25 447 ALA A O 1
ATOM 3368 N N . GLY A 1 448 ? 14.664 -12.922 -24.788 1.00 97.06 448 GLY A N 1
ATOM 3369 C CA . GLY A 1 448 ? 15.232 -13.943 -23.910 1.00 97.06 448 GLY A CA 1
ATOM 3370 C C . GLY A 1 448 ? 14.525 -14.025 -22.553 1.00 97.06 448 GLY A C 1
ATOM 3371 O O . GLY A 1 448 ? 14.419 -15.110 -21.989 1.00 97.06 448 GLY A O 1
ATOM 3372 N N . ALA A 1 449 ? 13.975 -12.907 -22.062 1.00 98.06 449 ALA A N 1
ATOM 3373 C CA . ALA A 1 449 ? 13.114 -12.852 -20.877 1.00 98.06 449 ALA A CA 1
ATOM 3374 C C . ALA A 1 449 ? 11.908 -11.916 -21.077 1.00 98.06 449 ALA A C 1
ATOM 3376 O O . ALA A 1 449 ? 12.027 -10.837 -21.662 1.00 98.06 449 ALA A O 1
ATOM 3377 N N . ILE A 1 450 ? 10.749 -12.307 -20.552 1.00 98.38 450 ILE A N 1
ATOM 3378 C CA . ILE A 1 450 ? 9.516 -11.516 -20.525 1.00 98.38 450 ILE A CA 1
ATOM 3379 C C . ILE A 1 450 ? 9.229 -11.144 -19.066 1.00 98.38 450 ILE A C 1
ATOM 3381 O O . ILE A 1 450 ? 9.111 -12.027 -18.222 1.00 98.38 450 ILE A O 1
ATOM 3385 N N . VAL A 1 451 ? 9.095 -9.852 -18.756 1.00 98.31 451 VAL A N 1
ATOM 3386 C CA . VAL A 1 451 ? 8.756 -9.382 -17.401 1.00 98.31 451 VAL A CA 1
ATOM 3387 C C . VAL A 1 451 ? 7.351 -8.790 -17.388 1.00 98.31 451 VAL A C 1
ATOM 3389 O O . VAL A 1 451 ? 7.084 -7.761 -18.010 1.00 98.31 451 VAL A O 1
ATOM 3392 N N . TRP A 1 452 ? 6.444 -9.419 -16.652 1.00 97.00 452 TRP A N 1
ATOM 3393 C CA . TRP A 1 452 ? 5.058 -8.994 -16.523 1.00 97.00 452 TRP A CA 1
ATOM 3394 C C . TRP A 1 452 ? 4.908 -7.893 -15.467 1.00 97.00 452 TRP A C 1
ATOM 3396 O O . TRP A 1 452 ? 5.208 -8.099 -14.295 1.00 97.00 452 TRP A O 1
ATOM 3406 N N . GLY A 1 453 ? 4.441 -6.713 -15.877 1.00 94.69 453 GLY A N 1
ATOM 3407 C CA . GLY A 1 453 ? 4.288 -5.517 -15.040 1.00 94.69 453 GLY A CA 1
ATOM 3408 C C . GLY A 1 453 ? 2.881 -4.911 -15.064 1.00 94.69 453 GLY A C 1
ATOM 3409 O O . GLY A 1 453 ? 2.710 -3.738 -14.724 1.00 94.69 453 GLY A O 1
ATOM 3410 N N . ALA A 1 454 ? 1.877 -5.694 -15.474 1.00 89.06 454 ALA A N 1
ATOM 3411 C CA . ALA A 1 454 ? 0.532 -5.222 -15.817 1.00 89.06 454 ALA A CA 1
ATOM 3412 C C . ALA A 1 454 ? -0.377 -4.848 -14.622 1.00 89.06 454 ALA A C 1
ATOM 3414 O O . ALA A 1 454 ? -1.540 -4.507 -14.832 1.00 89.06 454 ALA A O 1
ATOM 3415 N N . GLY A 1 455 ? 0.142 -4.875 -13.390 1.00 88.06 455 GLY A N 1
ATOM 3416 C CA . GLY A 1 455 ? -0.577 -4.525 -12.160 1.00 88.06 455 GLY A CA 1
ATOM 3417 C C . GLY A 1 455 ? -0.596 -5.648 -11.120 1.00 88.06 455 GLY A C 1
ATOM 3418 O O . GLY A 1 455 ? 0.034 -6.690 -11.311 1.00 88.06 455 GLY A O 1
ATOM 3419 N N . TYR A 1 456 ? -1.321 -5.399 -10.029 1.00 91.12 456 TYR A N 1
ATOM 3420 C CA . TYR A 1 456 ? -1.587 -6.335 -8.933 1.00 91.12 456 TYR A CA 1
ATOM 3421 C C . TYR A 1 456 ? -3.094 -6.600 -8.837 1.00 91.12 456 TYR A C 1
ATOM 3423 O O . TYR A 1 456 ? -3.893 -5.711 -9.132 1.00 91.12 456 TYR A O 1
ATOM 3431 N N . LYS A 1 457 ? -3.470 -7.792 -8.373 1.00 93.25 457 LYS A N 1
ATOM 3432 C CA . LYS A 1 457 ? -4.829 -8.144 -7.940 1.00 93.25 457 LYS A CA 1
ATOM 3433 C C . LYS A 1 457 ? -4.947 -8.089 -6.419 1.00 93.25 457 LYS A C 1
ATOM 3435 O O . LYS A 1 457 ? -3.935 -8.142 -5.722 1.00 93.25 457 LYS A O 1
ATOM 3440 N N . THR A 1 458 ? -6.170 -8.031 -5.898 1.00 94.56 458 THR A N 1
ATOM 3441 C CA . THR A 1 458 ? -6.435 -8.156 -4.456 1.00 94.56 458 THR A CA 1
ATOM 3442 C C . THR A 1 458 ? -6.024 -9.536 -3.942 1.00 94.56 458 THR A C 1
ATOM 3444 O O . THR A 1 458 ? -6.477 -10.548 -4.474 1.00 94.56 458 THR A O 1
ATOM 3447 N N . ASN A 1 459 ? -5.233 -9.593 -2.867 1.00 94.69 459 ASN A N 1
ATOM 3448 C CA . ASN A 1 459 ? -5.056 -10.819 -2.089 1.00 94.69 459 ASN A CA 1
ATOM 3449 C C . ASN A 1 459 ? -6.290 -11.014 -1.185 1.00 94.69 459 ASN A C 1
ATOM 3451 O O . ASN A 1 459 ? -6.304 -10.579 -0.034 1.00 94.69 459 ASN A O 1
ATOM 3455 N N . MET A 1 460 ? -7.377 -11.539 -1.754 1.00 94.38 460 MET A N 1
ATOM 3456 C CA . MET A 1 460 ? -8.693 -11.559 -1.108 1.00 94.38 460 MET A CA 1
ATOM 3457 C C . MET A 1 460 ? -8.853 -12.756 -0.164 1.00 94.38 460 MET A C 1
ATOM 3459 O O . MET A 1 460 ? -8.692 -13.902 -0.578 1.00 94.38 460 MET A O 1
ATOM 3463 N N . LEU A 1 461 ? -9.255 -12.494 1.082 1.00 96.62 461 LEU A N 1
ATOM 3464 C CA . LEU A 1 461 ? -9.669 -13.534 2.025 1.00 96.62 461 LEU A CA 1
ATOM 3465 C C . LEU A 1 461 ? -11.026 -14.126 1.591 1.00 96.62 461 LEU A C 1
ATOM 3467 O O . LEU A 1 461 ? -11.965 -13.351 1.394 1.00 96.62 461 LEU A O 1
ATOM 3471 N N . PRO A 1 462 ? -11.183 -15.457 1.466 1.00 97.00 462 PRO A N 1
ATOM 3472 C CA . PRO A 1 462 ? -12.486 -16.074 1.232 1.00 97.00 462 PRO A CA 1
ATOM 3473 C C . PRO A 1 462 ? -13.483 -15.740 2.349 1.00 97.00 462 PRO A C 1
ATOM 3475 O O . PRO A 1 462 ? -13.134 -15.794 3.530 1.00 97.00 462 PRO A O 1
ATOM 3478 N N . GLY A 1 463 ? -14.722 -15.417 1.975 1.00 96.94 463 GLY A N 1
ATOM 3479 C CA . GLY A 1 463 ? -15.805 -15.077 2.897 1.00 96.94 463 GLY A CA 1
ATOM 3480 C C . GLY A 1 463 ? -17.094 -15.817 2.559 1.00 96.94 463 GLY A C 1
ATOM 3481 O O . GLY A 1 463 ? -17.398 -15.982 1.377 1.00 96.94 463 GLY A O 1
ATOM 3482 N N . SER A 1 464 ? -17.853 -16.222 3.576 1.00 96.81 464 SER A N 1
ATOM 3483 C CA . SER A 1 464 ? -19.229 -16.721 3.431 1.00 96.81 464 SER A CA 1
ATOM 3484 C C . SER A 1 464 ? -20.207 -15.997 4.361 1.00 96.81 464 SER A C 1
ATOM 3486 O O . SER A 1 464 ? -19.777 -15.260 5.247 1.00 96.81 464 SER A O 1
ATOM 3488 N N . ASP A 1 465 ? -21.507 -16.207 4.176 1.00 94.56 465 ASP A N 1
ATOM 3489 C CA . ASP A 1 465 ? -22.509 -16.031 5.239 1.00 94.56 465 ASP A CA 1
ATOM 3490 C C . ASP A 1 465 ? -22.609 -17.297 6.129 1.00 94.56 465 ASP A C 1
ATOM 3492 O O . ASP A 1 465 ? -21.816 -18.235 5.963 1.00 94.56 465 ASP A O 1
ATOM 3496 N N . GLU A 1 466 ? -23.552 -17.313 7.083 1.00 90.88 466 GLU A N 1
ATOM 3497 C CA . GLU A 1 466 ? -23.850 -18.471 7.952 1.00 90.88 466 GLU A CA 1
ATOM 3498 C C . GLU A 1 466 ? -24.439 -19.673 7.192 1.00 90.88 466 GLU A C 1
ATOM 3500 O O . GLU A 1 466 ? -24.231 -20.819 7.586 1.00 90.88 466 GLU A O 1
ATOM 3505 N N . GLU A 1 467 ? -25.148 -19.426 6.087 1.00 90.94 467 GLU A N 1
ATOM 3506 C CA . GLU A 1 467 ? -25.718 -20.465 5.217 1.00 90.94 467 GLU A CA 1
ATOM 3507 C C . GLU A 1 467 ? -24.639 -21.123 4.327 1.00 90.94 467 GLU A C 1
ATOM 3509 O O . GLU A 1 467 ? -24.873 -22.160 3.708 1.00 90.94 467 GLU A O 1
ATOM 3514 N N . GLY A 1 468 ? -23.428 -20.554 4.298 1.00 92.44 468 GLY A N 1
ATOM 3515 C CA . GLY A 1 468 ? -22.274 -21.046 3.547 1.00 92.44 468 GLY A CA 1
ATOM 3516 C C . GLY A 1 468 ? -22.146 -20.467 2.134 1.00 92.44 468 GLY A C 1
ATOM 3517 O O . GLY A 1 468 ? -21.208 -20.827 1.415 1.00 92.44 468 GLY A O 1
ATOM 3518 N N . ASN A 1 469 ? -23.025 -19.545 1.731 1.00 93.75 469 ASN A N 1
ATOM 3519 C CA . ASN A 1 469 ? -22.963 -18.892 0.427 1.00 93.75 469 ASN A CA 1
ATOM 3520 C C . ASN A 1 469 ? -21.715 -18.004 0.345 1.00 93.75 469 ASN A C 1
ATOM 3522 O O . ASN A 1 469 ? -21.399 -17.257 1.271 1.00 93.75 469 ASN A O 1
ATOM 3526 N N . SER A 1 470 ? -20.993 -18.048 -0.778 1.00 95.44 470 SER A N 1
ATOM 3527 C CA . SER A 1 470 ? -19.778 -17.238 -0.962 1.00 95.44 470 SER A CA 1
ATOM 3528 C C . SER A 1 470 ? -20.096 -15.747 -1.114 1.00 95.44 470 SER A C 1
ATOM 3530 O O . SER A 1 470 ? -20.836 -15.355 -2.016 1.00 95.44 470 SER A O 1
ATOM 3532 N N . LEU A 1 471 ? -19.460 -14.900 -0.303 1.00 95.19 471 LEU A N 1
ATOM 3533 C CA . LEU A 1 471 ? -19.575 -13.445 -0.406 1.00 95.19 471 LEU A CA 1
ATOM 3534 C C . LEU A 1 471 ? -18.758 -12.932 -1.598 1.00 95.19 471 LEU A C 1
ATOM 3536 O O . LEU A 1 471 ? -17.525 -12.885 -1.565 1.00 95.19 471 LEU A O 1
ATOM 3540 N N . VAL A 1 472 ? -19.452 -12.540 -2.666 1.00 94.69 472 VAL A N 1
ATOM 3541 C CA . VAL A 1 472 ? -18.841 -11.991 -3.884 1.00 94.69 472 VAL A CA 1
ATOM 3542 C C . VAL A 1 472 ? -18.841 -10.464 -3.817 1.00 94.69 472 VAL A C 1
ATOM 3544 O O . VAL A 1 472 ? -19.823 -9.850 -3.417 1.00 94.69 472 VAL A O 1
ATOM 3547 N N . PHE A 1 473 ? -17.751 -9.828 -4.242 1.00 95.06 473 PHE A N 1
ATOM 3548 C CA . PHE A 1 473 ? -17.593 -8.370 -4.210 1.00 95.06 473 PHE A CA 1
ATOM 3549 C C . PHE A 1 473 ? -17.378 -7.807 -5.614 1.00 95.06 473 PHE A C 1
ATOM 3551 O O . PHE A 1 473 ? -16.802 -8.479 -6.473 1.00 95.06 473 PHE A O 1
ATOM 3558 N N . HIS A 1 474 ? -17.798 -6.562 -5.848 1.00 94.19 474 HIS A N 1
ATOM 3559 C CA . HIS A 1 474 ? -17.497 -5.845 -7.084 1.00 94.19 474 HIS A CA 1
ATOM 3560 C C . HIS A 1 474 ? -15.978 -5.803 -7.301 1.00 94.19 474 HIS A C 1
ATOM 3562 O O . HIS A 1 474 ? -15.232 -5.295 -6.465 1.00 94.19 474 HIS A O 1
ATOM 3568 N N . GLN A 1 475 ? -15.523 -6.306 -8.447 1.00 92.69 475 GLN A N 1
ATOM 3569 C CA . GLN A 1 475 ? -14.119 -6.300 -8.852 1.00 92.69 475 GLN A CA 1
ATOM 3570 C C . GLN A 1 475 ? -13.949 -5.643 -10.218 1.00 92.69 475 GLN A C 1
ATOM 3572 O O . GLN A 1 475 ? -14.839 -5.672 -11.065 1.00 92.69 475 GLN A O 1
ATOM 3577 N N . ASP A 1 476 ? -12.767 -5.082 -10.440 1.00 87.81 476 ASP A N 1
ATOM 3578 C CA . ASP A 1 476 ? -12.367 -4.456 -11.692 1.00 87.81 476 ASP A CA 1
ATOM 3579 C C . ASP A 1 476 ? -10.879 -4.730 -11.941 1.00 87.81 476 ASP A C 1
ATOM 3581 O O . ASP A 1 476 ? -10.033 -4.414 -11.104 1.00 87.81 476 ASP A O 1
ATOM 3585 N N . ASN A 1 477 ? -10.574 -5.375 -13.074 1.00 84.25 477 ASN A N 1
ATOM 3586 C CA . ASN A 1 477 ? -9.248 -5.910 -13.418 1.00 84.25 477 ASN A CA 1
ATOM 3587 C C . ASN A 1 477 ? -8.639 -6.826 -12.318 1.00 84.25 477 ASN A C 1
ATOM 3589 O O . ASN A 1 477 ? -7.422 -6.953 -12.215 1.00 84.25 477 ASN A O 1
ATOM 3593 N N . GLY A 1 478 ? -9.478 -7.487 -11.505 1.00 88.12 478 GLY A N 1
ATOM 3594 C CA . GLY A 1 478 ? -9.047 -8.345 -10.389 1.00 88.12 478 GLY A CA 1
ATOM 3595 C C . GLY A 1 478 ? -8.712 -7.598 -9.090 1.00 88.12 478 GLY A C 1
ATOM 3596 O O . GLY A 1 478 ? -8.133 -8.183 -8.179 1.00 88.12 478 GLY A O 1
ATOM 3597 N N . VAL A 1 479 ? -9.067 -6.314 -8.997 1.00 91.19 479 VAL A N 1
ATOM 3598 C CA . VAL A 1 479 ? -8.990 -5.511 -7.769 1.00 91.19 479 VAL A CA 1
ATOM 3599 C C . VAL A 1 479 ? -10.406 -5.250 -7.253 1.00 91.19 479 VAL A C 1
ATOM 3601 O O . VAL A 1 479 ? -11.261 -4.787 -8.009 1.00 91.19 479 VAL A O 1
ATOM 3604 N N . VAL A 1 480 ? -10.661 -5.552 -5.979 1.00 93.94 480 VAL A N 1
ATOM 3605 C CA . VAL A 1 480 ? -11.938 -5.304 -5.291 1.00 93.94 480 VAL A CA 1
ATOM 3606 C C . VAL A 1 480 ? -12.196 -3.801 -5.172 1.00 93.94 480 VAL A C 1
ATOM 3608 O O . VAL A 1 480 ? -11.311 -3.034 -4.791 1.00 93.94 480 VAL A O 1
ATOM 3611 N N . LYS A 1 481 ? -13.422 -3.369 -5.488 1.00 92.88 481 LYS A N 1
ATOM 3612 C CA . LYS A 1 481 ? -13.849 -1.977 -5.335 1.00 92.88 481 LYS A CA 1
ATOM 3613 C C . LYS A 1 481 ? -14.271 -1.682 -3.901 1.00 92.88 481 LYS A C 1
ATOM 3615 O O . LYS A 1 481 ? -15.074 -2.402 -3.305 1.00 92.88 481 LYS A O 1
ATOM 3620 N N . LEU A 1 482 ? -13.762 -0.564 -3.394 1.00 94.06 482 LEU A N 1
ATOM 3621 C CA . LEU A 1 482 ? -14.170 0.034 -2.130 1.00 94.06 482 LEU A CA 1
ATOM 3622 C C . LEU A 1 482 ? -15.146 1.183 -2.374 1.00 94.06 482 LEU A C 1
ATOM 3624 O O . LEU A 1 482 ? -15.109 1.825 -3.425 1.00 94.06 482 LEU A O 1
ATOM 3628 N N . ASP A 1 483 ? -16.031 1.452 -1.421 1.00 92.00 483 ASP A N 1
ATOM 3629 C CA . ASP A 1 483 ? -16.791 2.702 -1.390 1.00 92.00 483 ASP A CA 1
ATOM 3630 C C . ASP A 1 483 ? -15.960 3.865 -0.806 1.00 92.00 483 ASP A C 1
ATOM 3632 O O . ASP A 1 483 ? -14.791 3.717 -0.437 1.00 92.00 483 ASP A O 1
ATOM 3636 N N . ASN A 1 484 ? -16.566 5.052 -0.709 1.00 90.31 484 ASN A N 1
ATOM 3637 C CA . ASN A 1 484 ? -15.899 6.238 -0.160 1.00 90.31 484 ASN A CA 1
ATOM 3638 C C . ASN A 1 484 ? -15.554 6.121 1.343 1.00 90.31 484 ASN A C 1
ATOM 3640 O O . ASN A 1 484 ? -14.807 6.958 1.837 1.00 90.31 484 ASN A O 1
ATOM 3644 N N . LYS A 1 485 ? -16.061 5.099 2.053 1.00 92.56 485 LYS A N 1
ATOM 3645 C CA . LYS A 1 485 ? -15.769 4.781 3.463 1.00 92.56 485 LYS A CA 1
ATOM 3646 C C . LYS A 1 485 ? -14.854 3.555 3.616 1.00 92.56 485 LYS A C 1
ATOM 3648 O O . LYS A 1 485 ? -14.833 2.926 4.667 1.00 92.56 485 LYS A O 1
ATOM 3653 N N . ALA A 1 486 ? -14.105 3.206 2.565 1.00 95.06 486 ALA A N 1
ATOM 3654 C CA . ALA A 1 486 ? -13.210 2.046 2.516 1.00 95.06 486 ALA A CA 1
ATOM 3655 C C . ALA A 1 486 ? -13.898 0.673 2.708 1.00 95.06 486 ALA A C 1
ATOM 3657 O O . ALA A 1 486 ? -13.214 -0.332 2.902 1.00 95.06 486 ALA A O 1
ATOM 3658 N N . ARG A 1 487 ? -15.235 0.596 2.625 1.00 95.81 487 ARG A N 1
ATOM 3659 C CA . ARG A 1 487 ? -15.989 -0.661 2.758 1.00 95.81 487 ARG A CA 1
ATOM 3660 C C . ARG A 1 487 ? -15.979 -1.425 1.442 1.00 95.81 487 ARG A C 1
ATOM 3662 O O . ARG A 1 487 ? -16.113 -0.818 0.377 1.00 95.81 487 ARG A O 1
ATOM 3669 N N . LEU A 1 488 ? -15.862 -2.748 1.502 1.00 95.62 488 LEU A N 1
ATOM 3670 C CA . LEU A 1 488 ? -15.956 -3.592 0.310 1.00 95.62 488 LEU A CA 1
ATOM 3671 C C . LEU A 1 488 ? -17.388 -3.572 -0.251 1.00 95.62 488 LEU A C 1
ATOM 3673 O O . LEU A 1 488 ? -18.363 -3.738 0.482 1.00 95.62 488 LEU A O 1
ATOM 3677 N N . GLN A 1 489 ? -17.523 -3.395 -1.566 1.00 93.31 489 GLN A N 1
ATOM 3678 C CA . GLN A 1 489 ? -18.829 -3.358 -2.230 1.00 93.31 489 GLN A CA 1
ATOM 3679 C C . GLN A 1 489 ? -19.325 -4.787 -2.524 1.00 93.31 489 GLN A C 1
ATOM 3681 O O . GLN A 1 489 ? -18.909 -5.396 -3.510 1.00 93.31 489 GLN A O 1
ATOM 3686 N N . LEU A 1 490 ? -20.185 -5.334 -1.659 1.00 93.06 490 LEU A N 1
ATOM 3687 C CA . LEU A 1 490 ? -20.794 -6.665 -1.823 1.00 93.06 490 LEU A CA 1
ATOM 3688 C C . LEU A 1 490 ? -21.752 -6.707 -3.031 1.00 93.06 490 LEU A C 1
ATOM 3690 O O . LEU A 1 490 ? -22.499 -5.757 -3.266 1.00 93.06 490 LEU A O 1
ATOM 3694 N N . LEU A 1 491 ? -21.740 -7.816 -3.771 1.00 91.50 491 LEU A N 1
ATOM 3695 C CA . LEU A 1 491 ? -22.689 -8.140 -4.837 1.00 91.50 491 LEU A CA 1
ATOM 3696 C C . LEU A 1 491 ? -23.823 -9.017 -4.290 1.00 91.50 491 LEU A C 1
ATOM 3698 O O . LEU A 1 491 ? -23.565 -10.040 -3.663 1.00 91.50 491 LEU A O 1
ATOM 3702 N N . GLY A 1 492 ? -25.068 -8.656 -4.609 1.00 85.94 492 GLY A N 1
ATOM 3703 C CA . GLY A 1 492 ? -26.261 -9.403 -4.199 1.00 85.94 492 GLY A CA 1
ATOM 3704 C C . GLY A 1 492 ? -26.852 -8.966 -2.848 1.00 85.94 492 GLY A C 1
ATOM 3705 O O . GLY A 1 492 ? -26.391 -7.993 -2.241 1.00 85.94 492 GLY A O 1
ATOM 3706 N N . PRO A 1 493 ? -27.932 -9.631 -2.398 1.00 83.25 493 PRO A N 1
ATOM 3707 C CA . PRO A 1 493 ? -28.491 -9.435 -1.066 1.00 83.25 493 PRO A CA 1
ATOM 3708 C C . PRO A 1 493 ? -27.571 -10.022 0.018 1.00 83.25 493 PRO A C 1
ATOM 3710 O O . PRO A 1 493 ? -26.734 -10.877 -0.250 1.00 83.25 493 PRO A O 1
ATOM 3713 N N . PHE A 1 494 ? -27.766 -9.575 1.257 1.00 87.12 494 PHE A N 1
ATOM 3714 C CA . PHE A 1 494 ? -27.213 -10.197 2.460 1.00 87.12 494 PHE A CA 1
ATOM 3715 C C . PHE A 1 494 ? -28.316 -10.217 3.521 1.00 87.12 494 PHE A C 1
ATOM 3717 O O . PHE A 1 494 ? -29.070 -9.244 3.627 1.00 87.12 494 PHE A O 1
ATOM 3724 N N . LYS A 1 495 ? -28.426 -11.319 4.260 1.00 85.31 495 LYS A N 1
ATOM 3725 C CA . LYS A 1 495 ? -29.461 -11.573 5.268 1.00 85.31 495 LYS A CA 1
ATOM 3726 C C . LYS A 1 495 ? -29.001 -11.047 6.634 1.00 85.31 495 LYS A C 1
ATOM 3728 O O . LYS A 1 495 ? -27.837 -11.180 6.985 1.00 85.31 495 LYS A O 1
ATOM 3733 N N . GLY A 1 496 ? -29.890 -10.410 7.394 1.00 86.31 496 GLY A N 1
ATOM 3734 C CA . GLY A 1 496 ? -29.517 -9.778 8.666 1.00 86.31 496 GLY A CA 1
ATOM 3735 C C . GLY A 1 496 ? -28.657 -8.512 8.505 1.00 86.31 496 GLY A C 1
ATOM 3736 O O . GLY A 1 496 ? -28.778 -7.761 7.530 1.00 86.31 496 GLY A O 1
ATOM 3737 N N . LYS A 1 497 ? -27.811 -8.222 9.500 1.00 87.94 497 LYS A N 1
ATOM 3738 C CA . LYS A 1 497 ? -27.019 -6.982 9.577 1.00 87.94 497 LYS A CA 1
ATOM 3739 C C . LYS A 1 497 ? -25.762 -7.078 8.703 1.00 87.94 497 LYS A C 1
ATOM 3741 O O . LYS A 1 497 ? -24.887 -7.894 8.960 1.00 87.94 497 LYS A O 1
ATOM 3746 N N . ARG A 1 498 ? -25.643 -6.207 7.688 1.00 88.12 498 ARG A N 1
ATOM 3747 C CA . ARG A 1 498 ? -24.485 -6.186 6.766 1.00 88.12 498 ARG A CA 1
ATOM 3748 C C . ARG A 1 498 ? -23.145 -6.121 7.530 1.00 88.12 498 ARG A C 1
ATOM 3750 O O . ARG A 1 498 ? -22.983 -5.207 8.342 1.00 88.12 498 ARG A O 1
ATOM 3757 N N . PRO A 1 499 ? -22.173 -7.003 7.228 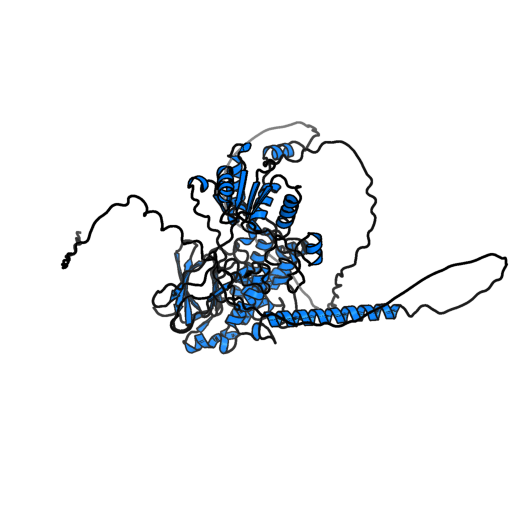1.00 93.06 499 PRO A N 1
ATOM 3758 C CA . PRO A 1 499 ? -20.907 -7.083 7.952 1.00 93.06 499 PRO A CA 1
ATOM 3759 C C . PRO A 1 499 ? -19.998 -5.882 7.658 1.00 93.06 499 PRO A C 1
ATOM 3761 O O . PRO A 1 499 ? -19.930 -5.391 6.526 1.00 93.06 499 PRO A O 1
ATOM 3764 N N . SER A 1 500 ? -19.248 -5.428 8.664 1.00 96.50 500 SER A N 1
ATOM 3765 C CA . SER A 1 500 ? -18.299 -4.318 8.517 1.00 96.50 500 SER A CA 1
ATOM 3766 C C . SER A 1 500 ? -16.943 -4.813 8.003 1.00 96.50 500 SER A C 1
ATOM 3768 O O . SER A 1 500 ? -16.015 -5.072 8.769 1.00 96.50 500 SER A O 1
ATOM 3770 N N . ILE A 1 501 ? -16.844 -4.984 6.680 1.00 97.75 501 ILE A N 1
ATOM 3771 C CA . ILE A 1 501 ? -15.631 -5.451 5.994 1.00 97.75 501 ILE A CA 1
ATOM 3772 C C . ILE A 1 501 ? -14.967 -4.265 5.284 1.00 97.75 501 ILE A C 1
ATOM 3774 O O . ILE A 1 501 ? -15.537 -3.660 4.370 1.00 97.75 501 ILE A O 1
ATOM 3778 N N . LEU A 1 502 ? -13.752 -3.938 5.716 1.00 98.25 502 LEU A N 1
ATOM 3779 C CA . LEU A 1 502 ? -12.978 -2.762 5.325 1.00 98.25 502 LEU A CA 1
ATOM 3780 C C . LEU A 1 502 ? -11.727 -3.190 4.552 1.00 98.25 502 LEU A C 1
ATOM 3782 O O . LEU A 1 502 ? -11.084 -4.173 4.911 1.00 98.25 502 LEU A O 1
ATOM 3786 N N . GLY A 1 503 ? -11.358 -2.451 3.507 1.00 97.38 503 GLY A N 1
ATOM 3787 C CA . GLY A 1 503 ? -10.151 -2.701 2.718 1.00 97.38 503 GLY A CA 1
ATOM 3788 C C . GLY A 1 503 ? -9.125 -1.586 2.886 1.00 97.38 503 GLY A C 1
ATOM 3789 O O . GLY A 1 503 ? -9.473 -0.407 2.832 1.00 97.38 503 GLY A O 1
ATOM 3790 N N . LEU A 1 504 ? -7.851 -1.943 3.069 1.00 95.81 504 LEU A N 1
ATOM 3791 C CA . LEU A 1 504 ? -6.775 -0.970 3.246 1.00 95.81 504 LEU A CA 1
ATOM 3792 C C . LEU A 1 504 ? -5.452 -1.444 2.629 1.00 95.81 504 LEU A C 1
ATOM 3794 O O . LEU A 1 504 ? -4.857 -2.413 3.085 1.00 95.81 504 LEU A O 1
ATOM 3798 N N . GLY A 1 505 ? -4.926 -0.704 1.652 1.00 94.69 505 GLY A N 1
ATOM 3799 C CA . GLY A 1 505 ? -3.580 -0.923 1.111 1.00 94.69 505 GLY A CA 1
ATOM 3800 C C . GLY A 1 505 ? -3.557 -1.279 -0.373 1.00 94.69 505 GLY A C 1
ATOM 3801 O O . GLY A 1 505 ? -4.557 -1.148 -1.071 1.00 94.69 505 GLY A O 1
ATOM 3802 N N . LEU A 1 506 ? -2.405 -1.761 -0.851 1.00 91.50 506 LEU A N 1
ATOM 3803 C CA . LEU A 1 506 ? -2.271 -2.286 -2.213 1.00 91.50 506 LEU A CA 1
ATOM 3804 C C . LEU A 1 506 ? -3.279 -3.425 -2.425 1.00 91.50 506 LEU A C 1
ATOM 3806 O O . LEU A 1 506 ? -3.406 -4.286 -1.561 1.00 91.50 506 LEU A O 1
ATOM 3810 N N . GLY A 1 507 ? -3.998 -3.429 -3.548 1.00 91.00 507 GLY A N 1
ATOM 3811 C CA . GLY A 1 507 ? -5.069 -4.403 -3.804 1.00 91.00 507 GLY A CA 1
ATOM 3812 C C . GLY A 1 507 ? -6.399 -4.078 -3.107 1.00 91.00 507 GLY A C 1
ATOM 3813 O O . GLY A 1 507 ? -7.417 -4.664 -3.459 1.00 91.00 507 GLY A O 1
ATOM 3814 N N . PHE A 1 508 ? -6.418 -3.102 -2.199 1.00 94.06 508 PHE A N 1
ATOM 3815 C CA . PHE A 1 508 ? -7.604 -2.479 -1.604 1.00 94.06 508 PHE A CA 1
ATOM 3816 C C . PHE A 1 508 ? -7.490 -0.949 -1.746 1.00 94.06 508 PHE A C 1
ATOM 3818 O O . PHE A 1 508 ? -7.606 -0.176 -0.793 1.00 94.06 508 PHE A O 1
ATOM 3825 N N . SER A 1 509 ? -7.161 -0.524 -2.965 1.00 88.00 509 SER A N 1
ATOM 3826 C CA . SER A 1 509 ? -6.770 0.840 -3.302 1.00 88.00 509 SER A CA 1
ATOM 3827 C C . SER A 1 509 ? -7.983 1.775 -3.293 1.00 88.00 509 SER A C 1
ATOM 3829 O O . SER A 1 509 ? -8.954 1.556 -4.020 1.00 88.00 509 SER A O 1
ATOM 3831 N N . LEU A 1 510 ? -7.929 2.848 -2.499 1.00 90.25 510 LEU A N 1
ATOM 3832 C CA . LEU A 1 510 ? -9.011 3.837 -2.428 1.00 90.25 510 LEU A CA 1
ATOM 3833 C C . LEU A 1 510 ? -9.160 4.600 -3.752 1.00 90.25 510 LEU A C 1
ATOM 3835 O O . LEU A 1 510 ? -8.192 4.776 -4.493 1.00 90.25 510 LEU A O 1
ATOM 3839 N N . ARG A 1 511 ? -10.350 5.152 -4.013 1.00 87.81 511 ARG A N 1
ATOM 3840 C CA . ARG A 1 511 ? -10.539 6.145 -5.082 1.00 87.81 511 ARG A CA 1
ATOM 3841 C C . ARG A 1 511 ? -9.907 7.489 -4.694 1.00 87.81 511 ARG A C 1
ATOM 3843 O O . ARG A 1 511 ? -10.055 7.948 -3.559 1.00 87.81 511 ARG A O 1
ATOM 3850 N N . SER A 1 512 ? -9.235 8.117 -5.653 1.00 84.06 512 SER A N 1
ATOM 3851 C CA . SER A 1 512 ? -8.710 9.484 -5.596 1.00 84.06 512 SER A CA 1
ATOM 3852 C C . SER A 1 512 ? -9.827 10.522 -5.447 1.00 84.06 512 SER A C 1
ATOM 3854 O O . SER A 1 512 ? -10.935 10.330 -5.939 1.00 84.06 512 SER A O 1
ATOM 3856 N N . ALA A 1 513 ? -9.515 11.672 -4.846 1.00 76.25 513 ALA A N 1
ATOM 3857 C CA . ALA A 1 513 ? -10.384 12.851 -4.911 1.00 76.25 513 ALA A CA 1
ATOM 3858 C C . ALA A 1 513 ? -10.344 13.551 -6.291 1.00 76.25 513 ALA A C 1
ATOM 3860 O O . ALA A 1 513 ? -11.169 14.417 -6.565 1.00 76.25 513 ALA A O 1
ATOM 3861 N N . VAL A 1 514 ? -9.382 13.193 -7.153 1.00 76.12 514 VAL A N 1
ATOM 3862 C CA . VAL A 1 514 ? -9.193 13.749 -8.502 1.00 76.12 514 VAL A CA 1
ATOM 3863 C C . VAL A 1 514 ? -8.954 12.621 -9.508 1.00 76.12 514 VAL A C 1
ATOM 3865 O O . VAL A 1 514 ? -7.958 11.895 -9.427 1.00 76.12 514 VAL A O 1
ATOM 3868 N N . ASP A 1 515 ? -9.843 12.504 -10.495 1.00 82.12 515 ASP A N 1
ATOM 3869 C CA . ASP A 1 515 ? -9.746 11.528 -11.586 1.00 82.12 515 ASP A CA 1
ATOM 3870 C C . ASP A 1 515 ? -8.799 12.028 -12.697 1.00 82.12 515 ASP A C 1
ATOM 3872 O O . ASP A 1 515 ? -9.203 12.458 -13.786 1.00 82.12 515 ASP A O 1
ATOM 3876 N N . GLU A 1 516 ? -7.497 11.970 -12.395 1.00 78.81 516 GLU A N 1
ATOM 3877 C CA . GLU A 1 516 ? -6.368 12.285 -13.294 1.00 78.81 516 GLU A CA 1
ATOM 3878 C C . GLU A 1 516 ? -6.499 11.638 -14.686 1.00 78.81 516 GLU A C 1
ATOM 3880 O O . GLU A 1 516 ? -6.106 12.225 -15.694 1.00 78.81 516 GLU A O 1
ATOM 3885 N N . MET A 1 517 ? -7.069 10.431 -14.753 1.00 70.06 517 MET A N 1
ATOM 3886 C CA . MET A 1 517 ? -7.186 9.648 -15.986 1.00 70.06 517 MET A CA 1
ATOM 3887 C C . MET A 1 517 ? -8.392 10.023 -16.857 1.00 70.06 517 MET A C 1
ATOM 3889 O O . MET A 1 517 ? -8.450 9.593 -18.006 1.00 70.06 517 MET A O 1
ATOM 3893 N N . GLY A 1 518 ? -9.370 10.768 -16.327 1.00 70.00 518 GLY A N 1
ATOM 3894 C CA . GLY A 1 518 ? -10.717 10.854 -16.917 1.00 70.00 518 GLY A CA 1
ATOM 3895 C C . GLY A 1 518 ? -11.608 9.641 -16.617 1.00 70.00 518 GLY A C 1
ATOM 3896 O O . GLY A 1 518 ? -12.772 9.623 -16.999 1.00 70.00 518 GLY A O 1
ATOM 3897 N N . THR A 1 519 ? -11.071 8.667 -15.888 1.00 74.56 519 THR A N 1
ATOM 3898 C CA . THR A 1 519 ? -11.750 7.516 -15.288 1.00 74.56 519 THR A CA 1
ATOM 3899 C C . THR A 1 519 ? -11.368 7.453 -13.810 1.00 74.56 519 THR A C 1
ATOM 3901 O O . THR A 1 519 ? -10.423 8.130 -13.411 1.00 74.56 519 THR A O 1
ATOM 3904 N N . GLU A 1 520 ? -12.039 6.596 -13.036 1.00 80.31 520 GLU A N 1
ATOM 3905 C CA . GLU A 1 520 ? -11.708 6.292 -11.635 1.00 80.31 520 GLU A CA 1
ATOM 3906 C C . GLU A 1 520 ? -10.191 6.116 -11.426 1.00 80.31 520 GLU A C 1
ATOM 3908 O O . GLU A 1 520 ? -9.605 5.110 -11.834 1.00 80.31 520 GLU A O 1
ATOM 3913 N N . THR A 1 521 ? -9.549 7.100 -10.795 1.00 83.50 521 THR A N 1
ATOM 3914 C CA . THR A 1 521 ? -8.139 7.019 -10.402 1.00 83.50 521 THR A CA 1
ATOM 3915 C C . THR A 1 521 ? -8.057 6.389 -9.014 1.00 83.50 521 THR A C 1
ATOM 3917 O O . THR A 1 521 ? -8.718 6.852 -8.085 1.00 83.50 521 THR A O 1
ATOM 3920 N N . ARG A 1 522 ? -7.231 5.350 -8.845 1.00 85.44 522 ARG A N 1
ATOM 3921 C CA . ARG A 1 522 ? -6.960 4.718 -7.541 1.00 85.44 522 ARG A CA 1
ATOM 3922 C C . ARG A 1 522 ? -5.671 5.251 -6.918 1.00 85.44 522 ARG A C 1
ATOM 3924 O O . ARG A 1 522 ? -4.798 5.739 -7.634 1.00 85.44 522 ARG A O 1
ATOM 3931 N N . VAL A 1 523 ? -5.582 5.193 -5.590 1.00 86.06 523 VAL A N 1
ATOM 3932 C CA . VAL A 1 523 ? -4.462 5.746 -4.817 1.00 86.06 523 VAL A CA 1
ATOM 3933 C C . VAL A 1 523 ? -3.773 4.675 -3.970 1.00 86.06 523 VAL A C 1
ATOM 3935 O O . VAL A 1 523 ? -4.364 4.104 -3.055 1.00 86.06 523 VAL A O 1
ATOM 3938 N N . ASP A 1 524 ? -2.495 4.439 -4.266 1.00 85.88 524 ASP A N 1
ATOM 3939 C CA . ASP A 1 524 ? -1.632 3.465 -3.593 1.00 85.88 524 ASP A CA 1
ATOM 3940 C C . ASP A 1 524 ? -0.364 4.157 -3.072 1.00 85.88 524 ASP A C 1
ATOM 3942 O O . ASP A 1 524 ? 0.368 4.806 -3.822 1.00 85.88 524 ASP A O 1
ATOM 3946 N N . GLY A 1 525 ? -0.091 4.028 -1.773 1.00 89.69 525 GLY A N 1
ATOM 3947 C CA . GLY A 1 525 ? 1.091 4.601 -1.128 1.00 89.69 525 GLY A CA 1
ATOM 3948 C C . GLY A 1 525 ? 0.978 4.618 0.395 1.00 89.69 525 GLY A C 1
ATOM 3949 O O . GLY A 1 525 ? -0.091 4.880 0.943 1.00 89.69 525 GLY A O 1
ATOM 3950 N N . VAL A 1 526 ? 2.088 4.370 1.098 1.00 91.94 526 VAL A N 1
ATOM 3951 C CA . VAL A 1 526 ? 2.101 4.211 2.570 1.00 91.94 526 VAL A CA 1
ATOM 3952 C C . VAL A 1 526 ? 1.539 5.440 3.293 1.00 91.94 526 VAL A C 1
ATOM 3954 O O . VAL A 1 526 ? 0.739 5.303 4.215 1.00 91.94 526 VAL A O 1
ATOM 3957 N N . SER A 1 527 ? 1.863 6.645 2.817 1.00 89.69 527 SER A N 1
ATOM 3958 C CA . SER A 1 527 ? 1.343 7.908 3.355 1.00 89.69 527 SER A CA 1
ATOM 3959 C C . SER A 1 527 ? -0.171 8.089 3.172 1.00 89.69 527 SER A C 1
ATOM 3961 O O . SER A 1 527 ? -0.784 8.830 3.939 1.00 89.69 527 SER A O 1
ATOM 3963 N N . ILE A 1 528 ? -0.794 7.405 2.203 1.00 91.62 528 ILE A N 1
ATOM 3964 C CA . ILE A 1 528 ? -2.253 7.358 2.032 1.00 91.62 528 ILE A CA 1
ATOM 3965 C C . ILE A 1 528 ? -2.868 6.359 3.012 1.00 91.62 528 ILE A C 1
ATOM 3967 O O . ILE A 1 528 ? -3.876 6.675 3.649 1.00 91.62 528 ILE A O 1
ATOM 3971 N N . TYR A 1 529 ? -2.238 5.191 3.183 1.00 94.81 529 TYR A N 1
ATOM 3972 C CA . TYR A 1 529 ? -2.694 4.171 4.130 1.00 94.81 529 TYR A CA 1
ATOM 3973 C C . TYR A 1 529 ? -2.658 4.711 5.569 1.00 94.81 529 TYR A C 1
ATOM 3975 O O . TYR A 1 529 ? -3.629 4.559 6.298 1.00 94.81 529 TYR A O 1
ATOM 3983 N N . HIS A 1 530 ? -1.589 5.425 5.948 1.00 95.62 530 HIS A N 1
ATOM 3984 C CA . HIS A 1 530 ? -1.397 6.034 7.279 1.00 95.62 530 HIS A CA 1
ATOM 3985 C C . HIS A 1 530 ? -2.225 7.309 7.516 1.00 95.62 530 HIS A C 1
ATOM 3987 O O . HIS A 1 530 ? -2.289 7.803 8.642 1.00 95.62 530 HIS A O 1
ATOM 3993 N N . ARG A 1 531 ? -2.841 7.875 6.469 1.00 93.62 531 ARG A N 1
ATOM 3994 C CA . ARG A 1 531 ? -3.698 9.069 6.561 1.00 93.62 531 ARG A CA 1
ATOM 3995 C C . ARG A 1 531 ? -5.148 8.722 6.250 1.00 93.62 531 ARG A C 1
ATOM 3997 O O . ARG A 1 531 ? -5.863 8.319 7.158 1.00 93.62 531 ARG A O 1
ATOM 4004 N N . ARG A 1 532 ? -5.583 8.866 4.993 1.00 94.62 532 ARG A N 1
ATOM 4005 C CA . ARG A 1 532 ? -6.994 8.708 4.601 1.00 94.62 532 ARG A CA 1
ATOM 4006 C C . ARG A 1 532 ? -7.518 7.304 4.878 1.00 94.62 532 ARG A C 1
ATOM 4008 O O . ARG A 1 532 ? -8.587 7.175 5.451 1.00 94.62 532 ARG A O 1
ATOM 4015 N N . GLY A 1 533 ? -6.761 6.267 4.525 1.00 95.81 533 GLY A N 1
ATOM 4016 C CA . GLY A 1 533 ? -7.208 4.885 4.712 1.00 95.81 533 GLY A CA 1
ATOM 4017 C C . GLY A 1 533 ? -7.421 4.521 6.180 1.00 95.81 533 GLY A C 1
ATOM 4018 O O . GLY A 1 533 ? -8.515 4.120 6.561 1.00 95.81 533 GLY A O 1
ATOM 4019 N N . ALA A 1 534 ? -6.416 4.752 7.022 1.00 97.75 534 ALA A N 1
ATOM 4020 C CA . ALA A 1 534 ? -6.535 4.560 8.462 1.00 97.75 534 ALA A CA 1
ATOM 4021 C C . ALA A 1 534 ? -7.613 5.450 9.109 1.00 97.75 534 ALA A C 1
ATOM 4023 O O . ALA A 1 534 ? -8.280 5.003 10.033 1.00 97.75 534 ALA A O 1
ATOM 4024 N N . ALA A 1 535 ? -7.818 6.682 8.630 1.00 97.44 535 ALA A N 1
ATOM 4025 C CA . ALA A 1 535 ? -8.860 7.565 9.157 1.00 97.44 535 ALA A CA 1
ATOM 4026 C C . ALA A 1 535 ? -10.285 7.093 8.798 1.00 97.44 535 ALA A C 1
ATOM 4028 O O . ALA A 1 535 ? -11.149 7.132 9.665 1.00 97.44 535 ALA A O 1
ATOM 4029 N N . LEU A 1 536 ? -10.512 6.570 7.584 1.00 97.75 536 LEU A N 1
ATOM 4030 C CA . LEU A 1 536 ? -11.786 5.939 7.198 1.00 97.75 536 LEU A CA 1
ATOM 4031 C C . LEU A 1 536 ? -12.047 4.645 7.994 1.00 97.75 536 LEU A C 1
ATOM 4033 O O . LEU A 1 536 ? -13.180 4.370 8.378 1.00 97.75 536 LEU A O 1
ATOM 4037 N N . VAL A 1 537 ? -10.999 3.865 8.290 1.00 98.38 537 VAL A N 1
ATOM 4038 C CA . VAL A 1 537 ? -11.107 2.694 9.178 1.00 98.38 537 VAL A CA 1
ATOM 4039 C C . VAL A 1 537 ? -11.490 3.114 10.599 1.00 98.38 537 VAL A C 1
ATOM 4041 O O . VAL A 1 537 ? -12.412 2.543 11.170 1.00 98.38 537 VAL A O 1
ATOM 4044 N N . LEU A 1 538 ? -10.836 4.130 11.167 1.00 98.62 538 LEU A N 1
ATOM 4045 C CA . LEU A 1 538 ? -11.169 4.624 12.508 1.00 98.62 538 LEU A CA 1
ATOM 4046 C C . LEU A 1 538 ? -12.571 5.254 12.561 1.00 98.62 538 LEU A C 1
ATOM 4048 O O . LEU A 1 538 ? -13.258 5.088 13.563 1.00 98.62 538 LEU A O 1
ATOM 4052 N N . GLU A 1 539 ? -13.039 5.888 11.481 1.00 98.00 539 GLU A N 1
ATOM 4053 C CA . GLU A 1 539 ? -14.424 6.365 11.369 1.00 98.00 539 GLU A CA 1
ATOM 4054 C C . GLU A 1 539 ? -15.431 5.209 11.418 1.00 98.00 539 GLU A C 1
ATOM 4056 O O . GLU A 1 539 ? -16.470 5.313 12.066 1.00 98.00 539 GLU A O 1
ATOM 4061 N N . ALA A 1 540 ? -15.127 4.088 10.758 1.00 97.69 540 ALA A N 1
ATOM 4062 C CA . ALA A 1 540 ? -15.983 2.908 10.793 1.00 97.69 540 ALA A CA 1
ATOM 4063 C C . ALA A 1 540 ? -16.051 2.263 12.190 1.00 97.69 540 ALA A C 1
ATOM 4065 O O . ALA A 1 540 ? -17.091 1.700 12.519 1.00 97.69 540 ALA A O 1
ATOM 4066 N N . LEU A 1 541 ? -14.979 2.364 12.989 1.00 97.88 541 LEU A N 1
ATOM 4067 C CA . LEU A 1 541 ? -14.884 1.827 14.355 1.00 97.88 541 LEU A CA 1
ATOM 4068 C C . LEU A 1 541 ? -15.508 2.737 15.430 1.00 97.88 541 LEU A C 1
ATOM 4070 O O . LEU A 1 541 ? -16.080 2.221 16.387 1.00 97.88 541 LEU A O 1
ATOM 4074 N N . PHE A 1 542 ? -15.350 4.061 15.300 1.00 97.19 542 PHE A N 1
ATOM 4075 C CA . PHE A 1 542 ? -15.608 5.043 16.371 1.00 97.19 542 PHE A CA 1
ATOM 4076 C C . PHE A 1 542 ? -16.527 6.211 15.968 1.00 97.19 542 PHE A C 1
ATOM 4078 O O . PHE A 1 542 ? -16.851 7.053 16.801 1.00 97.19 542 PHE A O 1
ATOM 4085 N N . GLY A 1 543 ? -16.960 6.289 14.706 1.00 95.94 543 GLY A N 1
ATOM 4086 C CA . GLY A 1 543 ? -17.793 7.378 14.189 1.00 95.94 543 GLY A CA 1
ATOM 4087 C C . GLY A 1 543 ? -17.009 8.608 13.691 1.00 95.94 543 GLY A C 1
ATOM 4088 O O . GLY A 1 543 ? -15.779 8.621 13.691 1.00 95.94 543 GLY A O 1
ATOM 4089 N N . PRO A 1 544 ? -17.707 9.669 13.237 1.00 95.50 544 PRO A N 1
ATOM 4090 C CA . PRO A 1 544 ? -17.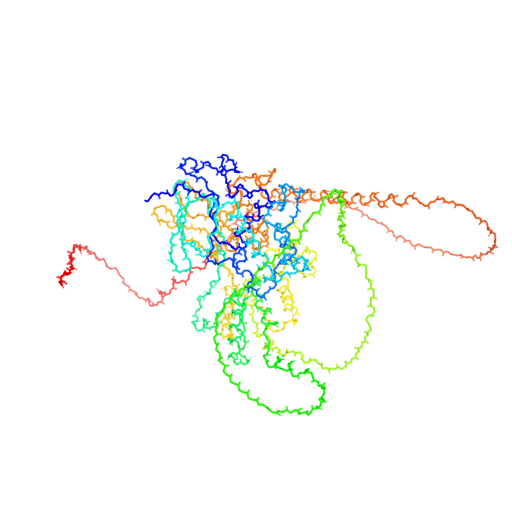091 10.833 12.584 1.00 95.50 544 PRO A CA 1
ATOM 4091 C C . PRO A 1 544 ? -16.260 11.725 13.522 1.00 95.50 544 PRO A C 1
ATOM 4093 O O . PRO A 1 544 ? -15.475 12.539 13.051 1.00 95.50 544 PRO A O 1
ATOM 4096 N N . GLU A 1 545 ? -16.374 11.548 14.839 1.00 93.69 545 GLU A N 1
ATOM 4097 C CA . GLU A 1 545 ? -15.580 12.236 15.870 1.00 93.69 545 GLU A CA 1
ATOM 4098 C C . GLU A 1 545 ? -14.054 12.069 15.708 1.00 93.69 545 GLU A C 1
ATOM 4100 O O . GLU A 1 545 ? -13.282 12.916 16.160 1.00 93.69 545 GLU A O 1
ATOM 4105 N N . VAL A 1 546 ? -13.599 11.059 14.954 1.00 96.31 546 VAL A N 1
ATOM 4106 C CA . VAL A 1 546 ? -12.190 10.906 14.533 1.00 96.31 546 VAL A CA 1
ATOM 4107 C C . VAL A 1 546 ? -11.685 12.032 13.609 1.00 96.31 546 VAL A C 1
ATOM 4109 O O . VAL A 1 546 ? -10.488 12.101 13.316 1.00 96.31 546 VAL A O 1
ATOM 4112 N N . TYR A 1 547 ? -12.583 12.909 13.146 1.00 96.62 547 TYR A N 1
ATOM 4113 C CA . TYR A 1 547 ? -12.312 14.091 12.326 1.00 96.62 547 TYR A CA 1
ATOM 4114 C C . TYR A 1 547 ? -12.432 15.420 13.102 1.00 96.62 547 TYR A C 1
ATOM 4116 O O . TYR A 1 547 ? -12.465 16.490 12.485 1.00 96.62 547 TYR A O 1
ATOM 4124 N N . GLY A 1 548 ? -12.477 15.379 14.440 1.00 94.50 548 GLY A N 1
ATOM 4125 C CA . GLY A 1 548 ? -12.536 16.580 15.279 1.00 94.50 548 GLY A CA 1
ATOM 4126 C C . GLY A 1 548 ? -13.870 17.312 15.126 1.00 94.50 548 GLY A C 1
ATOM 4127 O O . GLY A 1 548 ? -14.929 16.707 15.276 1.00 94.50 548 GLY A O 1
ATOM 4128 N N . THR A 1 549 ? -13.852 18.602 14.778 1.00 94.94 549 THR A N 1
ATOM 4129 C CA . THR A 1 549 ? -15.083 19.382 14.512 1.00 94.94 549 THR A CA 1
ATOM 4130 C C . THR A 1 549 ? -15.710 19.117 13.134 1.00 94.94 549 THR A C 1
ATOM 4132 O O . THR A 1 549 ? -16.582 19.872 12.699 1.00 94.94 549 THR A O 1
ATOM 4135 N N . SER A 1 550 ? -15.239 18.113 12.388 1.00 96.75 550 SER A N 1
ATOM 4136 C CA . SER A 1 550 ? -15.618 17.860 10.988 1.00 96.75 550 SER A CA 1
ATOM 4137 C C . SER A 1 550 ? -16.459 16.596 10.823 1.00 96.75 550 SER A C 1
ATOM 4139 O O . SER A 1 550 ? -16.312 15.636 11.567 1.00 96.75 550 SER A O 1
ATOM 4141 N N . SER A 1 551 ? -17.325 16.572 9.812 1.00 94.44 551 SER A N 1
ATOM 4142 C CA . SER A 1 551 ? -18.202 15.433 9.505 1.00 94.44 551 SER A CA 1
ATOM 4143 C C . SER A 1 551 ? -17.549 14.361 8.623 1.00 94.44 551 SER A C 1
ATOM 4145 O O . SER A 1 551 ? -18.062 13.247 8.518 1.00 94.44 551 SER A O 1
ATOM 4147 N N . SER A 1 552 ? -16.435 14.690 7.960 1.00 94.88 552 SER A N 1
ATOM 4148 C CA . SER A 1 552 ? -15.757 13.820 6.992 1.00 94.88 552 SER A CA 1
ATOM 4149 C C . SER A 1 552 ? -14.255 14.102 6.891 1.00 94.88 552 SER A C 1
ATOM 4151 O O . SER A 1 552 ? -13.784 15.193 7.227 1.00 94.88 552 SER A O 1
ATOM 4153 N N . PHE A 1 553 ? -13.502 13.136 6.352 1.00 93.44 553 PHE A N 1
ATOM 4154 C CA . PHE A 1 553 ? -12.071 13.288 6.078 1.00 93.44 553 PHE A CA 1
ATOM 4155 C C . PHE A 1 553 ? -11.781 14.445 5.105 1.00 93.44 553 PHE A C 1
ATOM 4157 O O . PHE A 1 553 ? -10.836 15.208 5.305 1.00 93.44 553 PHE A O 1
ATOM 4164 N N . GLU A 1 554 ? -12.578 14.589 4.045 1.00 92.31 554 GLU A N 1
ATOM 4165 C CA . GLU A 1 554 ? -12.402 15.631 3.032 1.00 92.31 554 GLU A CA 1
ATOM 4166 C C . GLU A 1 554 ? -12.605 17.043 3.608 1.00 92.31 554 GLU A C 1
ATOM 4168 O O . GLU A 1 554 ? -11.788 17.924 3.326 1.00 92.31 554 GLU A O 1
ATOM 4173 N N . GLU A 1 555 ? -13.621 17.232 4.459 1.00 94.25 555 GLU A N 1
ATOM 4174 C CA . GLU A 1 555 ? -13.883 18.481 5.189 1.00 94.25 555 GLU A CA 1
ATOM 4175 C C . GLU A 1 555 ? -12.766 18.788 6.200 1.00 94.25 555 GLU A C 1
ATOM 4177 O O . GLU A 1 555 ? -12.271 19.916 6.256 1.00 94.25 555 GLU A O 1
ATOM 4182 N N . MET A 1 556 ? -12.320 17.778 6.956 1.00 94.94 556 MET A N 1
ATOM 4183 C CA . MET A 1 556 ? -11.198 17.890 7.894 1.00 94.94 556 MET A CA 1
ATOM 4184 C C . MET A 1 556 ? -9.929 18.369 7.173 1.00 94.94 556 MET A C 1
ATOM 4186 O O . MET A 1 556 ? -9.239 19.266 7.658 1.00 94.94 556 MET A O 1
ATOM 4190 N N . VAL A 1 557 ? -9.620 17.828 5.989 1.00 92.31 557 VAL A N 1
ATOM 4191 C CA . VAL A 1 557 ? -8.491 18.306 5.172 1.00 92.31 557 VAL A CA 1
ATOM 4192 C C . VAL A 1 557 ? -8.702 19.757 4.723 1.00 92.31 557 VAL A C 1
ATOM 4194 O O . VAL A 1 557 ? -7.778 20.558 4.828 1.00 92.31 557 VAL A O 1
ATOM 4197 N N . GLU A 1 558 ? -9.904 20.127 4.277 1.00 92.12 558 GLU A N 1
ATOM 4198 C CA . GLU A 1 558 ? -10.201 21.481 3.782 1.00 92.12 558 GLU A CA 1
ATOM 4199 C C . GLU A 1 558 ? -10.124 22.562 4.866 1.00 92.12 558 GLU A C 1
ATOM 4201 O O . GLU A 1 558 ? -9.510 23.607 4.632 1.00 92.12 558 GLU A O 1
ATOM 4206 N N . LYS A 1 559 ? -10.657 22.310 6.070 1.00 94.00 559 LYS A N 1
ATOM 4207 C CA . LYS A 1 559 ? -10.502 23.223 7.218 1.00 94.00 559 LYS A CA 1
ATOM 4208 C C . LYS A 1 559 ? -9.033 23.418 7.585 1.00 94.00 559 LYS A C 1
ATOM 4210 O O . LYS A 1 559 ? -8.592 24.550 7.783 1.00 94.00 559 LYS A O 1
ATOM 4215 N N . ASN A 1 560 ? -8.268 22.329 7.646 1.00 93.06 560 ASN A N 1
ATOM 4216 C CA . ASN A 1 560 ? -6.856 22.373 8.017 1.00 93.06 560 ASN A CA 1
ATOM 4217 C C . ASN A 1 560 ? -5.992 23.080 6.955 1.00 93.06 560 ASN A C 1
ATOM 4219 O O . ASN A 1 560 ? -5.146 23.904 7.309 1.00 93.06 560 ASN A O 1
ATOM 4223 N N . ASP A 1 561 ? -6.232 22.840 5.662 1.00 91.06 561 ASP A N 1
ATOM 4224 C CA . ASP A 1 561 ? -5.550 23.561 4.579 1.00 91.06 561 ASP A CA 1
ATOM 4225 C C . ASP A 1 561 ? -5.936 25.050 4.538 1.00 91.06 561 ASP A C 1
ATOM 4227 O O . ASP A 1 561 ? -5.071 25.896 4.295 1.00 91.06 561 ASP A O 1
ATOM 4231 N N . LYS A 1 562 ? -7.199 25.400 4.828 1.00 91.31 562 LYS A N 1
ATOM 4232 C CA . LYS A 1 562 ? -7.644 26.796 4.978 1.00 91.31 562 LYS A CA 1
ATOM 4233 C C . LYS A 1 562 ? -6.913 27.489 6.135 1.00 91.31 562 LYS A C 1
ATOM 4235 O O . LYS A 1 562 ? -6.216 28.475 5.894 1.00 91.31 562 LYS A O 1
ATOM 4240 N N . LYS A 1 563 ? -6.972 26.922 7.346 1.00 90.31 563 LYS A N 1
ATOM 4241 C CA . LYS A 1 563 ? -6.299 27.437 8.556 1.00 90.31 563 LYS A CA 1
ATOM 4242 C C . LYS A 1 563 ? -4.796 27.633 8.328 1.00 90.31 563 LYS A C 1
ATOM 4244 O O . LYS A 1 563 ? -4.219 28.651 8.707 1.00 90.31 563 LYS A O 1
ATOM 4249 N N . LYS A 1 564 ? -4.152 26.689 7.633 1.00 88.94 564 LYS A N 1
ATOM 4250 C CA . LYS A 1 564 ? -2.736 26.770 7.247 1.00 88.94 564 LYS A CA 1
ATOM 4251 C C . LYS A 1 564 ? -2.441 27.939 6.297 1.00 88.94 564 LYS A C 1
ATOM 4253 O O . LYS A 1 564 ? -1.428 28.611 6.486 1.00 88.94 564 LYS A O 1
ATOM 4258 N N . ARG A 1 565 ? -3.301 28.199 5.303 1.00 88.25 565 ARG A N 1
ATOM 4259 C CA . ARG A 1 565 ? -3.167 29.345 4.379 1.00 88.25 565 ARG A CA 1
ATOM 4260 C C . ARG A 1 565 ? -3.360 30.680 5.103 1.00 88.25 565 ARG A C 1
ATOM 4262 O O . ARG A 1 565 ? -2.588 31.602 4.867 1.00 88.25 565 ARG A O 1
ATOM 4269 N N . GLU A 1 566 ? -4.317 30.763 6.022 1.00 90.50 566 GLU A N 1
ATOM 4270 C CA . GLU A 1 566 ? -4.574 31.957 6.845 1.00 90.50 566 GLU A CA 1
ATOM 4271 C C . GLU A 1 566 ? -3.370 32.283 7.748 1.00 90.50 566 GLU A C 1
ATOM 4273 O O . GLU A 1 566 ? -2.854 33.400 7.720 1.00 90.50 566 GLU A O 1
ATOM 4278 N N . VAL A 1 567 ? -2.817 31.282 8.445 1.00 87.69 567 VAL A N 1
ATOM 4279 C CA . VAL A 1 567 ? -1.587 31.430 9.250 1.00 87.69 567 VAL A CA 1
ATOM 4280 C C . VAL A 1 567 ? -0.364 31.798 8.392 1.00 87.69 567 VAL A C 1
ATOM 4282 O O . VAL A 1 567 ? 0.529 32.503 8.866 1.00 87.69 567 VAL A O 1
ATOM 4285 N N . GLN A 1 568 ? -0.293 31.345 7.136 1.00 86.75 568 GLN A N 1
ATOM 4286 C CA . GLN A 1 568 ? 0.759 31.755 6.198 1.00 86.75 568 GLN A CA 1
ATOM 4287 C C . GLN A 1 568 ? 0.587 33.208 5.732 1.00 86.75 568 GLN A C 1
ATOM 4289 O O . GLN A 1 568 ? 1.578 33.936 5.692 1.00 86.75 568 GLN A O 1
ATOM 4294 N N . ALA A 1 569 ? -0.643 33.647 5.446 1.00 88.38 569 ALA A N 1
ATOM 4295 C CA . ALA A 1 569 ? -0.944 35.029 5.074 1.00 88.38 569 ALA A CA 1
ATOM 4296 C C . ALA A 1 569 ? -0.584 36.005 6.206 1.00 88.38 569 ALA A C 1
ATOM 4298 O O . ALA A 1 569 ? 0.214 36.911 5.984 1.00 88.38 569 ALA A O 1
ATOM 4299 N N . MET A 1 570 ? -1.045 35.743 7.435 1.00 87.31 570 MET A N 1
ATOM 4300 C CA . MET A 1 570 ? -0.723 36.559 8.619 1.00 87.31 570 MET A CA 1
ATOM 4301 C C . MET A 1 570 ? 0.789 36.656 8.884 1.00 87.31 570 MET A C 1
ATOM 4303 O O . MET A 1 570 ? 1.289 37.698 9.304 1.00 87.31 570 MET A O 1
ATOM 4307 N N . LYS A 1 571 ? 1.550 35.581 8.629 1.00 84.50 571 LYS A N 1
ATOM 4308 C CA . LYS A 1 571 ? 3.018 35.591 8.766 1.00 84.50 571 LYS A CA 1
ATOM 4309 C C . LYS A 1 571 ? 3.701 36.398 7.657 1.00 84.50 571 LYS A C 1
ATOM 4311 O O . LYS A 1 571 ? 4.668 37.094 7.948 1.00 84.50 571 LYS A O 1
ATOM 4316 N N . ALA A 1 572 ? 3.199 36.344 6.423 1.00 84.12 572 ALA A N 1
ATOM 4317 C CA . ALA A 1 572 ? 3.713 37.151 5.314 1.00 84.12 572 ALA A CA 1
ATOM 4318 C C . ALA A 1 572 ? 3.384 38.647 5.474 1.00 84.12 572 ALA A C 1
ATOM 4320 O O . ALA A 1 572 ? 4.221 39.493 5.176 1.00 84.12 572 ALA A O 1
ATOM 4321 N N . GLU A 1 573 ? 2.197 38.972 5.985 1.00 84.56 573 GLU A N 1
ATOM 4322 C CA . GLU A 1 573 ? 1.781 40.334 6.333 1.00 84.56 573 GLU A CA 1
ATOM 4323 C C . GLU A 1 573 ? 2.640 40.900 7.471 1.00 84.56 573 GLU A C 1
ATOM 4325 O O . GLU A 1 573 ? 3.263 41.945 7.309 1.00 84.56 573 GLU A O 1
ATOM 4330 N N . LYS A 1 574 ? 2.804 40.154 8.574 1.00 81.62 574 LYS A N 1
ATOM 4331 C CA . LYS A 1 574 ? 3.681 40.570 9.679 1.00 81.62 574 LYS A CA 1
ATOM 4332 C C . LYS A 1 574 ? 5.144 40.753 9.249 1.00 81.62 574 LYS A C 1
ATOM 4334 O O . LYS A 1 574 ? 5.823 41.610 9.802 1.00 81.62 574 LYS A O 1
ATOM 4339 N N . ALA A 1 575 ? 5.626 39.981 8.272 1.00 78.81 575 ALA A N 1
ATOM 4340 C CA . ALA A 1 575 ? 6.968 40.153 7.715 1.00 78.81 575 ALA A CA 1
ATOM 4341 C C . ALA A 1 575 ? 7.110 41.442 6.882 1.00 78.81 575 ALA A C 1
ATOM 4343 O O . ALA A 1 575 ? 8.145 42.094 6.973 1.00 78.81 575 ALA A O 1
ATOM 4344 N N . ARG A 1 576 ? 6.077 41.839 6.121 1.00 77.75 576 ARG A N 1
ATOM 4345 C CA . ARG A 1 576 ? 6.061 43.110 5.367 1.00 77.75 576 ARG A CA 1
ATOM 4346 C C . ARG A 1 576 ? 6.004 44.316 6.295 1.00 77.75 576 ARG A C 1
ATOM 4348 O O . ARG A 1 576 ? 6.853 45.193 6.213 1.00 77.75 576 ARG A O 1
ATOM 4355 N N . ASN A 1 577 ? 5.086 44.292 7.258 1.00 75.56 577 ASN A N 1
ATOM 4356 C CA . ASN A 1 577 ? 4.927 45.383 8.219 1.00 75.56 577 ASN A CA 1
ATOM 4357 C C . ASN A 1 577 ? 6.181 45.558 9.105 1.00 75.56 577 ASN A C 1
ATOM 4359 O O . ASN A 1 577 ? 6.399 46.636 9.647 1.00 75.56 577 ASN A O 1
ATOM 4363 N N . ALA A 1 578 ? 7.013 44.517 9.248 1.00 68.94 578 ALA A N 1
ATOM 4364 C CA . ALA A 1 578 ? 8.334 44.620 9.866 1.00 68.94 578 ALA A CA 1
ATOM 4365 C C . ALA A 1 578 ? 9.385 45.244 8.926 1.00 68.94 578 ALA A C 1
ATOM 4367 O O . ALA A 1 578 ? 10.133 46.110 9.365 1.00 68.94 578 ALA A O 1
ATOM 4368 N N . SER A 1 579 ? 9.426 44.863 7.640 1.00 59.34 579 SER A N 1
ATOM 4369 C CA . SER A 1 579 ? 10.364 45.465 6.676 1.00 59.34 579 SER A CA 1
ATOM 4370 C C . SER A 1 579 ? 10.066 46.933 6.362 1.00 59.34 579 SER A C 1
ATOM 4372 O O . SER A 1 579 ? 10.993 47.679 6.063 1.00 59.34 579 SER A O 1
ATOM 4374 N N . ASP A 1 580 ? 8.802 47.352 6.449 1.00 56.94 580 ASP A N 1
ATOM 4375 C CA . ASP A 1 580 ? 8.416 48.751 6.244 1.00 56.94 580 ASP A CA 1
ATOM 4376 C C . ASP A 1 580 ? 8.789 49.624 7.464 1.00 56.94 580 ASP A C 1
ATOM 4378 O O . ASP A 1 580 ? 9.152 50.787 7.301 1.00 56.94 580 ASP A O 1
ATOM 4382 N N . ALA A 1 581 ? 8.791 49.058 8.680 1.00 52.50 581 ALA A N 1
ATOM 4383 C CA . ALA A 1 581 ? 9.159 49.764 9.914 1.00 52.50 581 ALA A CA 1
ATOM 4384 C C . ALA A 1 581 ? 10.670 50.059 10.034 1.00 52.50 581 ALA A C 1
ATOM 4386 O O . ALA A 1 581 ? 11.048 51.122 10.526 1.00 52.50 581 ALA A O 1
ATOM 4387 N N . ASP A 1 582 ? 11.536 49.166 9.539 1.00 48.88 582 ASP A N 1
ATOM 4388 C CA . ASP A 1 582 ? 12.992 49.399 9.478 1.00 48.88 582 ASP A CA 1
ATOM 4389 C C . ASP A 1 582 ? 13.384 50.466 8.425 1.00 48.88 582 ASP A C 1
ATOM 4391 O O . ASP A 1 582 ? 14.533 50.909 8.380 1.00 48.88 582 ASP A O 1
ATOM 4395 N N . GLY A 1 583 ? 12.446 50.909 7.576 1.00 43.81 583 GLY A N 1
ATOM 4396 C CA . GLY A 1 583 ? 12.686 51.907 6.529 1.00 43.81 583 GLY A CA 1
ATOM 4397 C C . GLY A 1 583 ? 12.707 53.370 6.997 1.00 43.81 583 GLY A C 1
ATOM 4398 O O . GLY A 1 583 ? 13.168 54.230 6.247 1.00 43.81 583 GLY A O 1
ATOM 4399 N N . GLU A 1 584 ? 12.226 53.679 8.207 1.00 41.91 584 GLU A N 1
ATOM 4400 C CA . GLU A 1 584 ? 11.862 55.055 8.602 1.00 41.91 584 GLU A CA 1
ATOM 4401 C C . GLU A 1 584 ? 12.809 55.719 9.634 1.00 41.91 584 GLU A C 1
ATOM 4403 O O . GLU A 1 584 ? 12.463 56.727 10.247 1.00 41.91 584 GLU A O 1
ATOM 4408 N N . GLN A 1 585 ? 14.038 55.207 9.827 1.00 40.84 585 GLN A N 1
ATOM 4409 C CA . GLN A 1 585 ? 15.003 55.755 10.807 1.00 40.84 585 GLN A CA 1
ATOM 4410 C C . GLN A 1 585 ? 16.431 56.028 10.279 1.00 40.84 585 GLN A C 1
ATOM 4412 O O . GLN A 1 585 ? 17.408 55.536 10.845 1.00 40.84 585 GLN A O 1
ATOM 4417 N N . THR A 1 586 ? 16.625 56.869 9.246 1.00 38.06 586 THR A N 1
ATOM 4418 C CA . THR A 1 586 ? 17.972 57.450 8.967 1.00 38.06 586 THR A CA 1
ATOM 4419 C C . THR A 1 586 ? 17.988 58.821 8.247 1.00 38.06 586 THR A C 1
ATOM 4421 O O . THR A 1 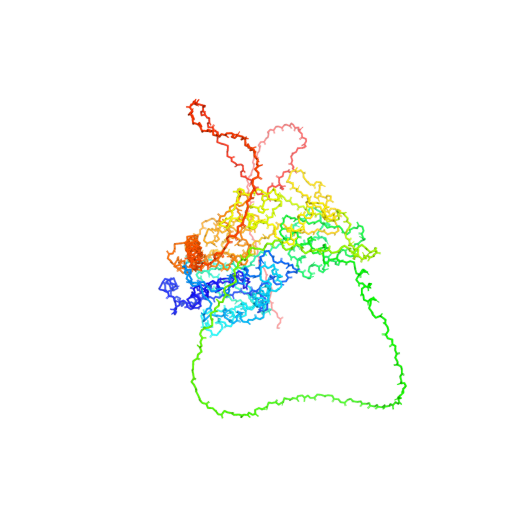586 ? 18.601 58.943 7.190 1.00 38.06 586 THR A O 1
ATOM 4424 N N . LEU A 1 587 ? 17.388 59.894 8.797 1.00 35.94 587 LEU A N 1
ATOM 4425 C CA . LEU A 1 587 ? 17.604 61.274 8.282 1.00 35.94 587 LEU A CA 1
ATOM 4426 C C . LEU A 1 587 ? 17.637 62.399 9.350 1.00 35.94 587 LEU A C 1
ATOM 4428 O O . LEU A 1 587 ? 16.829 63.321 9.339 1.00 35.94 587 LEU A O 1
ATOM 4432 N N . LEU A 1 588 ? 18.652 62.376 10.221 1.00 32.06 588 LEU A N 1
ATOM 4433 C CA . LEU A 1 588 ? 19.205 63.522 10.976 1.00 32.06 588 LEU A CA 1
ATOM 4434 C C . LEU A 1 588 ? 20.721 63.225 11.136 1.00 32.06 588 LEU A C 1
ATOM 4436 O O . LEU A 1 588 ? 21.056 62.089 11.446 1.00 32.06 588 LEU A O 1
ATOM 4440 N N . SER A 1 589 ? 21.722 64.101 10.960 1.00 30.98 589 SER A N 1
ATOM 4441 C CA . SER A 1 589 ? 21.798 65.577 11.011 1.00 30.98 589 SER A CA 1
ATOM 4442 C C . SER A 1 589 ? 23.084 66.104 10.259 1.00 30.98 589 SER A C 1
ATOM 4444 O O . SER A 1 589 ? 23.315 65.580 9.170 1.00 30.98 589 SER A O 1
ATOM 4446 N N . PRO A 1 590 ? 23.872 67.164 10.616 1.00 43.03 590 PRO A N 1
ATOM 4447 C CA . PRO A 1 590 ? 24.054 68.275 9.660 1.00 43.03 590 PRO A CA 1
ATOM 4448 C C . PRO A 1 590 ? 25.488 68.804 9.347 1.00 43.03 590 PRO A C 1
ATOM 4450 O O . PRO A 1 590 ? 26.375 68.864 10.192 1.00 43.03 590 PRO A O 1
ATOM 4453 N N . SER A 1 591 ? 25.609 69.445 8.172 1.00 27.84 591 SER A N 1
ATOM 4454 C CA . SER A 1 591 ? 26.502 70.587 7.837 1.00 27.84 591 SER A CA 1
ATOM 4455 C C . SER A 1 591 ? 28.043 70.429 7.751 1.00 27.84 591 SER A C 1
ATOM 4457 O O . SER A 1 591 ? 28.716 70.187 8.748 1.00 27.84 591 SER A O 1
ATOM 4459 N N . ARG A 1 592 ? 28.631 70.812 6.595 1.00 28.59 592 ARG A N 1
ATOM 4460 C CA . ARG A 1 592 ? 29.516 72.007 6.461 1.00 28.59 592 ARG A CA 1
ATOM 4461 C C . ARG A 1 592 ? 29.961 72.322 5.012 1.00 28.59 592 ARG A C 1
ATOM 4463 O O . ARG A 1 592 ? 30.169 71.454 4.180 1.00 28.59 592 ARG A O 1
ATOM 4470 N N . SER A 1 593 ? 30.101 73.621 4.758 1.00 27.64 593 SER A N 1
ATOM 4471 C CA . SER A 1 593 ? 30.411 74.365 3.518 1.00 27.64 593 SER A CA 1
ATOM 4472 C C . SER A 1 593 ? 31.728 74.064 2.766 1.00 27.64 593 SER A C 1
ATOM 4474 O O . SER A 1 593 ? 32.761 73.965 3.429 1.00 27.64 593 SER A O 1
ATOM 4476 N N . ARG A 1 594 ? 31.745 74.221 1.420 1.00 27.12 594 ARG A N 1
ATOM 4477 C CA . ARG A 1 594 ? 32.370 75.376 0.690 1.00 27.12 594 ARG A CA 1
ATOM 4478 C C . ARG A 1 594 ? 32.331 75.275 -0.863 1.00 27.12 594 ARG A C 1
ATOM 4480 O O . ARG A 1 594 ? 32.740 74.277 -1.433 1.00 27.12 594 ARG A O 1
ATOM 4487 N N . ILE A 1 595 ? 31.863 76.352 -1.516 1.00 28.20 595 ILE A N 1
ATOM 4488 C CA . ILE A 1 595 ? 32.560 77.229 -2.507 1.00 28.20 595 ILE A CA 1
ATOM 4489 C C . ILE A 1 595 ? 33.788 76.627 -3.255 1.00 28.20 595 ILE A C 1
ATOM 4491 O O . ILE A 1 595 ? 34.697 76.167 -2.575 1.00 28.20 595 ILE A O 1
ATOM 4495 N N . SER A 1 596 ? 34.011 76.757 -4.583 1.00 26.95 596 SER A N 1
ATOM 4496 C CA . SER A 1 596 ? 33.203 77.173 -5.766 1.00 26.95 596 SER A CA 1
ATOM 4497 C C . SER A 1 596 ? 34.014 77.037 -7.089 1.00 26.95 596 SER A C 1
ATOM 4499 O O . SER A 1 596 ? 35.237 77.155 -7.043 1.00 26.95 596 SER A O 1
ATOM 4501 N N . ARG A 1 597 ? 33.354 76.881 -8.263 1.00 26.81 597 ARG A N 1
ATOM 4502 C CA . ARG A 1 597 ? 33.558 77.629 -9.551 1.00 26.81 597 ARG A CA 1
ATOM 4503 C C . ARG A 1 597 ? 32.754 77.024 -10.731 1.00 26.81 597 ARG A C 1
ATOM 4505 O O . ARG A 1 597 ? 31.954 76.123 -10.508 1.00 26.81 597 ARG A O 1
ATOM 4512 N N . SER A 1 598 ? 32.841 77.620 -11.930 1.00 26.67 598 SER A N 1
ATOM 4513 C CA . SER A 1 598 ? 31.717 77.741 -12.888 1.00 26.67 598 SER A CA 1
ATOM 4514 C C . SER A 1 598 ? 32.073 77.662 -14.389 1.00 26.67 598 SER A C 1
ATOM 4516 O O . SER A 1 598 ? 33.106 78.187 -14.794 1.00 26.67 598 SER A O 1
ATOM 4518 N N . GLY A 1 599 ? 31.138 77.152 -15.210 1.00 25.34 599 GLY A N 1
ATOM 4519 C CA . GLY A 1 599 ? 31.089 77.215 -16.692 1.00 25.34 599 GLY A CA 1
ATOM 4520 C C . GLY A 1 599 ? 30.302 76.007 -17.253 1.00 25.34 599 GLY A C 1
ATOM 4521 O O . GLY A 1 599 ? 30.607 74.894 -16.851 1.00 25.34 599 GLY A O 1
ATOM 4522 N N . SER A 1 600 ? 29.172 76.113 -17.975 1.00 26.61 600 SER A N 1
ATOM 4523 C CA . SER A 1 600 ? 28.855 76.809 -19.250 1.00 26.61 600 SER A CA 1
ATOM 4524 C C . SER A 1 600 ? 29.341 76.041 -20.494 1.00 26.61 600 SER A C 1
ATOM 4526 O O . SER A 1 600 ? 30.518 75.705 -20.523 1.00 26.61 600 SER A O 1
ATOM 4528 N N . VAL A 1 601 ? 28.571 75.752 -21.564 1.00 29.08 601 VAL A N 1
ATOM 4529 C CA . VAL A 1 601 ? 27.119 75.817 -21.926 1.00 29.08 601 VAL A CA 1
ATOM 4530 C C . VAL A 1 601 ? 26.949 74.945 -23.203 1.00 29.08 601 VAL A C 1
ATOM 4532 O O . VAL A 1 601 ? 27.857 75.019 -24.018 1.00 29.08 601 VAL A O 1
ATOM 4535 N N . THR A 1 602 ? 25.838 74.197 -23.420 1.00 25.20 602 THR A N 1
ATOM 4536 C CA . THR A 1 602 ? 25.096 74.052 -24.725 1.00 25.20 602 THR A CA 1
ATOM 4537 C C . THR A 1 602 ? 24.057 72.902 -24.797 1.00 25.20 602 THR A C 1
ATOM 4539 O O . THR A 1 602 ? 24.401 71.756 -24.540 1.00 25.20 602 THR A O 1
ATOM 4542 N N . ALA A 1 603 ? 22.879 73.222 -25.369 1.00 29.66 603 ALA A N 1
ATOM 4543 C CA . ALA A 1 603 ? 22.103 72.437 -26.367 1.00 29.66 603 ALA A CA 1
ATOM 4544 C C . ALA A 1 603 ? 21.331 71.127 -25.976 1.00 29.66 603 ALA A C 1
ATOM 4546 O O . ALA A 1 603 ? 21.599 70.546 -24.927 1.00 29.66 603 ALA A O 1
ATOM 4547 N N . PRO A 1 604 ? 20.285 70.718 -26.755 1.00 41.72 604 PRO A N 1
ATOM 4548 C CA . PRO A 1 604 ? 19.074 70.096 -26.172 1.00 41.72 604 PRO A CA 1
ATOM 4549 C C . PRO A 1 604 ? 18.443 68.896 -26.954 1.00 41.72 604 PRO A C 1
ATOM 4551 O O . PRO A 1 604 ? 19.041 68.362 -27.880 1.00 41.72 604 PRO A O 1
ATOM 4554 N N . LEU A 1 605 ? 17.173 68.581 -26.611 1.00 24.75 605 LEU A N 1
ATOM 4555 C CA . LEU A 1 605 ? 16.094 67.895 -27.378 1.00 24.75 605 LEU A CA 1
ATOM 4556 C C . LEU A 1 605 ? 15.764 66.400 -27.118 1.00 24.75 605 LEU A C 1
ATOM 4558 O O . LEU A 1 605 ? 16.592 65.502 -27.202 1.00 24.75 605 LEU A O 1
ATOM 4562 N N . SER A 1 606 ? 14.461 66.170 -26.884 1.00 33.28 606 SER A N 1
ATOM 4563 C CA . SER A 1 606 ? 13.671 64.925 -27.089 1.00 33.28 606 SER A CA 1
ATOM 4564 C C . SER A 1 606 ? 12.780 65.124 -28.362 1.00 33.28 606 SER A C 1
ATOM 4566 O O . SER A 1 606 ? 13.140 66.046 -29.100 1.00 33.28 606 SER A O 1
ATOM 4568 N N . PRO A 1 607 ? 11.638 64.432 -28.689 1.00 47.12 607 PRO A N 1
ATOM 4569 C CA . PRO A 1 607 ? 10.709 63.540 -27.943 1.00 47.12 607 PRO A CA 1
ATOM 4570 C C . PRO A 1 607 ? 10.408 62.217 -28.755 1.00 47.12 607 PRO A C 1
ATOM 4572 O O . PRO A 1 607 ? 11.370 61.683 -29.288 1.00 47.12 607 PRO A O 1
ATOM 4575 N N . MET A 1 608 ? 9.234 61.551 -28.919 1.00 27.59 608 MET A N 1
ATOM 4576 C CA . MET A 1 608 ? 7.827 61.749 -28.492 1.00 27.59 608 MET A CA 1
ATOM 4577 C C . MET A 1 608 ? 6.909 60.488 -28.639 1.00 27.59 608 MET A C 1
ATOM 4579 O O . MET A 1 608 ? 6.636 60.089 -29.763 1.00 27.59 608 MET A O 1
ATOM 4583 N N . ALA A 1 609 ? 6.312 59.994 -27.534 1.00 26.17 609 ALA A N 1
ATOM 4584 C CA . ALA A 1 609 ? 4.918 59.458 -27.424 1.00 26.17 609 ALA A CA 1
ATOM 4585 C C . ALA A 1 609 ? 4.448 58.294 -28.377 1.00 26.17 609 ALA A C 1
ATOM 4587 O O . ALA A 1 609 ? 5.279 57.740 -29.093 1.00 26.17 609 ALA A O 1
ATOM 4588 N N . PRO A 1 610 ? 3.150 57.866 -28.428 1.00 38.62 610 PRO A N 1
ATOM 4589 C CA . PRO A 1 610 ? 1.970 58.143 -27.580 1.00 38.62 610 PRO A CA 1
ATOM 4590 C C . PRO A 1 610 ? 1.214 56.869 -27.074 1.00 38.62 610 PRO A C 1
ATOM 4592 O O . PRO A 1 610 ? 1.789 55.787 -26.985 1.00 38.62 610 PRO A O 1
ATOM 4595 N N . THR A 1 611 ? -0.077 56.996 -26.705 1.00 26.66 611 THR A N 1
ATOM 4596 C CA . THR A 1 611 ? -0.807 56.070 -25.800 1.00 26.66 611 THR A CA 1
ATOM 4597 C C . THR A 1 611 ? -2.246 55.709 -26.248 1.00 26.66 611 THR A C 1
ATOM 4599 O O . THR A 1 611 ? -2.919 56.520 -26.873 1.00 26.66 611 THR A O 1
ATOM 4602 N N . ALA A 1 612 ? -2.749 54.561 -25.754 1.00 26.53 612 ALA A N 1
ATOM 4603 C CA . ALA A 1 612 ? -4.155 54.225 -25.412 1.00 26.53 612 ALA A CA 1
ATOM 4604 C C . ALA A 1 612 ? -5.244 53.984 -26.495 1.00 26.53 612 ALA A C 1
ATOM 4606 O O . ALA A 1 612 ? -5.484 54.820 -27.359 1.00 26.53 612 ALA A O 1
ATOM 4607 N N . ARG A 1 613 ? -6.071 52.933 -26.283 1.00 24.55 613 ARG A N 1
ATOM 4608 C CA . ARG A 1 613 ? -7.533 53.043 -26.001 1.00 24.55 613 ARG A CA 1
ATOM 4609 C C . ARG A 1 613 ? -8.215 51.699 -25.659 1.00 24.55 613 ARG A C 1
ATOM 4611 O O . ARG A 1 613 ? -7.672 50.633 -25.920 1.00 24.55 613 ARG A O 1
ATOM 4618 N N . VAL A 1 614 ? -9.419 51.783 -25.080 1.00 26.58 614 VAL A N 1
ATOM 4619 C CA . VAL A 1 614 ? -10.342 50.672 -24.750 1.00 26.58 614 VAL A CA 1
ATOM 4620 C C . VAL A 1 614 ? -11.630 50.823 -25.571 1.00 26.58 614 VAL A C 1
ATOM 4622 O O . VAL A 1 614 ? -12.087 51.949 -25.764 1.00 26.58 614 VAL A O 1
ATOM 4625 N N . ILE A 1 615 ? -12.238 49.716 -26.020 1.00 24.39 615 ILE A N 1
ATOM 4626 C CA . ILE A 1 615 ? -13.576 49.683 -26.645 1.00 24.39 615 ILE A CA 1
ATOM 4627 C C . ILE A 1 615 ? -14.371 48.471 -26.124 1.00 24.39 615 ILE A C 1
ATOM 4629 O O . ILE A 1 615 ? -13.829 47.378 -25.991 1.00 24.39 615 ILE A O 1
ATOM 4633 N N . VAL A 1 616 ? -15.669 48.671 -25.876 1.00 26.66 616 VAL A N 1
ATOM 4634 C CA . VAL A 1 616 ? -16.673 47.638 -25.548 1.00 26.66 616 VAL A CA 1
ATOM 4635 C C . VAL A 1 616 ? -17.725 47.598 -26.663 1.00 26.66 616 VAL A C 1
ATOM 4637 O O . VAL A 1 616 ? -18.091 48.656 -27.174 1.00 26.66 616 VAL A O 1
ATOM 4640 N N . ARG A 1 617 ? -18.257 46.416 -27.017 1.00 23.08 617 ARG A N 1
ATOM 4641 C CA . ARG A 1 617 ? -19.516 46.273 -27.784 1.00 23.08 617 ARG A CA 1
ATOM 4642 C C . ARG A 1 617 ? -20.195 44.914 -27.554 1.00 23.08 617 ARG A C 1
ATOM 4644 O O . ARG A 1 617 ? -19.576 43.993 -27.034 1.00 23.08 617 ARG A O 1
ATOM 4651 N N . GLN A 1 618 ? -21.486 44.837 -27.883 1.00 23.19 618 GLN A N 1
ATOM 4652 C CA . GLN A 1 618 ? -22.413 43.758 -27.503 1.00 23.19 618 GLN A CA 1
ATOM 4653 C C . GLN A 1 618 ? -22.796 42.835 -28.683 1.00 23.19 618 GLN A C 1
ATOM 4655 O O . GLN A 1 618 ? -22.654 43.205 -29.847 1.00 23.19 618 GLN A O 1
ATOM 4660 N N . SER A 1 619 ? -23.318 41.647 -28.354 1.00 30.27 619 SER A N 1
ATOM 4661 C CA . SER A 1 619 ? -23.949 40.645 -29.244 1.00 30.27 619 SER A CA 1
ATOM 4662 C C . SER A 1 619 ? -25.262 41.167 -29.882 1.00 30.27 619 SER A C 1
ATOM 4664 O O . SER A 1 619 ? -25.799 42.142 -29.350 1.00 30.27 619 SER A O 1
ATOM 4666 N N . PRO A 1 620 ? -25.849 40.541 -30.944 1.00 34.16 620 PRO A N 1
ATOM 4667 C CA . PRO A 1 620 ? -26.542 39.230 -30.806 1.00 34.16 620 PRO A CA 1
ATOM 4668 C C . PRO A 1 620 ? -26.680 38.333 -32.077 1.00 34.16 620 PRO A C 1
ATOM 4670 O O . PRO A 1 620 ? -26.606 38.829 -33.197 1.00 34.16 620 PRO A O 1
ATOM 4673 N N . SER A 1 621 ? -27.043 37.038 -31.920 1.00 24.84 621 SER A N 1
ATOM 4674 C CA . SER A 1 621 ? -28.220 36.404 -32.597 1.00 24.84 621 SER A CA 1
ATOM 4675 C C . SER A 1 621 ? -28.410 34.882 -32.378 1.00 24.84 621 SER A C 1
ATOM 4677 O O . SER A 1 621 ? -27.480 34.149 -32.074 1.00 24.84 621 SER A O 1
ATOM 4679 N N . LYS A 1 622 ? -29.676 34.446 -32.499 1.00 24.58 622 LYS A N 1
ATOM 4680 C CA . LYS A 1 622 ? -30.324 33.186 -32.051 1.00 24.58 622 LYS A CA 1
ATOM 4681 C C . LYS A 1 622 ? -30.182 31.941 -32.970 1.00 24.58 622 LYS A C 1
ATOM 4683 O O . LYS A 1 622 ? -30.010 32.089 -34.172 1.00 24.58 622 LYS A O 1
ATOM 4688 N N . LYS A 1 623 ? -30.569 30.774 -32.399 1.00 24.72 623 LYS A N 1
ATOM 4689 C CA . LYS A 1 623 ? -30.925 29.452 -33.009 1.00 24.72 623 LYS A CA 1
ATOM 4690 C C . LYS A 1 623 ? -29.735 28.590 -33.497 1.00 24.72 623 LYS A C 1
ATOM 4692 O O . LYS A 1 623 ? -28.691 29.132 -33.812 1.00 24.72 623 LYS A O 1
ATOM 4697 N N . LEU A 1 624 ? -29.817 27.249 -33.556 1.00 23.69 624 LEU A N 1
ATOM 4698 C CA . LEU A 1 624 ? -30.926 26.297 -33.299 1.00 23.69 624 LEU A CA 1
ATOM 4699 C C . LEU A 1 624 ? -30.630 25.307 -32.144 1.00 23.69 624 LEU A C 1
ATOM 4701 O O . LEU A 1 624 ? -29.494 25.158 -31.711 1.00 23.69 624 LEU A O 1
ATOM 4705 N N . GLN A 1 625 ? -31.665 24.592 -31.682 1.00 26.36 625 GLN A N 1
ATOM 4706 C CA . GLN A 1 625 ? -31.530 23.385 -30.853 1.00 26.36 625 GLN A CA 1
ATOM 4707 C C . GLN A 1 625 ? -31.387 22.133 -31.731 1.00 26.36 625 GLN A C 1
ATOM 4709 O O . GLN A 1 625 ? -32.110 21.999 -32.717 1.00 26.36 625 GLN A O 1
ATOM 4714 N N . GLN A 1 626 ? -30.592 21.153 -31.293 1.00 25.12 626 GLN A N 1
ATOM 4715 C CA . GLN A 1 626 ? -30.817 19.750 -31.654 1.00 25.12 626 GLN A CA 1
ATOM 4716 C C . GLN A 1 626 ? -30.385 18.834 -30.500 1.00 25.12 626 GLN A C 1
ATOM 4718 O O . GLN A 1 626 ? -29.265 18.930 -30.002 1.00 25.12 626 GLN A O 1
ATOM 4723 N N . LYS A 1 627 ? -31.289 17.958 -30.043 1.00 29.66 627 LYS A N 1
ATOM 4724 C CA . LYS A 1 627 ? -30.959 16.896 -29.081 1.00 29.66 627 LYS A CA 1
ATOM 4725 C C . LYS A 1 627 ? -30.159 15.810 -29.797 1.00 29.66 627 LYS A C 1
ATOM 4727 O O . LYS A 1 627 ? -30.613 15.310 -30.823 1.00 29.66 627 LYS A O 1
ATOM 4732 N N . LYS A 1 628 ? -29.065 15.357 -29.186 1.00 24.00 628 LYS A N 1
ATOM 4733 C CA . LYS A 1 628 ? -28.484 14.045 -29.477 1.00 24.00 628 LYS A CA 1
ATOM 4734 C C . LYS A 1 628 ? -28.032 13.381 -28.181 1.00 24.00 628 LYS A C 1
ATOM 4736 O O . LYS A 1 628 ? -27.275 13.964 -27.412 1.00 24.00 628 LYS A O 1
ATOM 4741 N N . SER A 1 629 ? -28.559 12.192 -27.916 1.00 33.28 629 SER A N 1
ATOM 4742 C CA . SER A 1 629 ? -28.291 11.399 -26.716 1.00 33.28 629 SER A CA 1
ATOM 4743 C C . SER A 1 629 ? -27.268 10.312 -27.035 1.00 33.28 629 SER A C 1
ATOM 4745 O O . SER A 1 629 ? -27.605 9.130 -27.081 1.00 33.28 629 SER A O 1
ATOM 4747 N N . ASP A 1 630 ? -26.028 10.718 -27.300 1.00 25.16 630 ASP A N 1
ATOM 4748 C CA . ASP A 1 630 ? -24.943 9.783 -27.595 1.00 25.16 630 ASP A CA 1
ATOM 4749 C C . ASP A 1 630 ? -24.378 9.234 -26.266 1.00 25.16 630 ASP A C 1
ATOM 4751 O O . ASP A 1 630 ? -23.527 9.839 -25.613 1.00 25.16 630 ASP A O 1
ATOM 4755 N N . SER A 1 631 ? -24.905 8.085 -25.830 1.00 26.53 631 SER A N 1
ATOM 4756 C CA . SER A 1 631 ? -24.421 7.346 -24.660 1.00 26.53 631 SER A CA 1
ATOM 4757 C C . SER A 1 631 ? -22.992 6.846 -24.886 1.00 26.53 631 SER A C 1
ATOM 4759 O O . SER A 1 631 ? -22.744 6.102 -25.837 1.00 26.53 631 SER A O 1
ATOM 4761 N N . ALA A 1 632 ? -22.059 7.207 -24.002 1.00 25.50 632 ALA A N 1
ATOM 4762 C CA . ALA A 1 632 ? -20.681 6.728 -24.087 1.00 25.50 632 ALA A CA 1
ATOM 4763 C C . ALA A 1 632 ? -20.621 5.186 -23.973 1.00 25.50 632 ALA A C 1
ATOM 4765 O O . ALA A 1 632 ? -21.254 4.628 -23.073 1.00 25.50 632 ALA A O 1
ATOM 4766 N N . PRO A 1 633 ? -19.870 4.485 -24.846 1.00 24.75 633 PRO A N 1
ATOM 4767 C CA . PRO A 1 633 ? -19.844 3.027 -24.860 1.00 24.75 633 PRO A CA 1
ATOM 4768 C C . PRO A 1 633 ? -19.151 2.467 -23.612 1.00 24.75 633 PRO A C 1
ATOM 4770 O O . PRO A 1 633 ? -17.955 2.668 -23.386 1.00 24.75 633 PRO A O 1
ATOM 4773 N N . THR A 1 634 ? -19.904 1.721 -22.808 1.00 30.73 634 THR A N 1
ATOM 4774 C CA . THR A 1 634 ? -19.386 0.933 -21.688 1.00 30.73 634 THR A CA 1
ATOM 4775 C C . THR A 1 634 ? -18.655 -0.303 -22.215 1.00 30.73 634 THR A C 1
ATOM 4777 O O . THR A 1 634 ? -19.269 -1.230 -22.735 1.00 30.73 634 THR A O 1
ATOM 4780 N N . ASN A 1 635 ? -17.327 -0.334 -22.078 1.00 29.77 635 ASN A N 1
ATOM 4781 C CA . ASN A 1 635 ? -16.522 -1.484 -22.499 1.00 29.77 635 ASN A CA 1
ATOM 4782 C C . ASN A 1 635 ? -16.837 -2.733 -21.643 1.00 29.77 635 ASN A C 1
ATOM 4784 O O . ASN A 1 635 ? -16.646 -2.679 -20.424 1.00 29.77 635 ASN A O 1
ATOM 4788 N N . PRO A 1 636 ? -17.265 -3.862 -22.242 1.00 27.22 636 PRO A N 1
ATOM 4789 C CA . PRO A 1 636 ? -17.468 -5.116 -21.522 1.00 27.22 636 PRO A CA 1
ATOM 4790 C C . PRO A 1 636 ? -16.128 -5.803 -21.173 1.00 27.22 636 PRO A C 1
ATOM 4792 O O . PRO A 1 636 ? -15.103 -5.537 -21.808 1.00 27.22 636 PRO A O 1
ATOM 4795 N N . PRO A 1 637 ? -16.102 -6.697 -20.166 1.00 30.75 637 PRO A N 1
ATOM 4796 C CA . PRO A 1 637 ? -14.871 -7.321 -19.684 1.00 30.75 637 PRO A CA 1
ATOM 4797 C C . PRO A 1 637 ? -14.317 -8.405 -20.622 1.00 30.75 637 PRO A C 1
ATOM 4799 O O . PRO A 1 637 ? -15.050 -9.124 -21.304 1.00 30.75 637 PRO A O 1
ATOM 4802 N N . VAL A 1 638 ? -12.993 -8.589 -20.578 1.00 32.28 638 VAL A N 1
ATOM 4803 C CA . VAL A 1 638 ? -12.250 -9.597 -21.357 1.00 32.28 638 VAL A CA 1
ATOM 4804 C C . VAL A 1 638 ? -12.467 -11.005 -20.778 1.00 32.28 638 VAL A C 1
ATOM 4806 O O . VAL A 1 638 ? -11.600 -11.560 -20.106 1.00 32.28 638 VAL A O 1
ATOM 4809 N N . LYS A 1 639 ? -13.654 -11.582 -21.012 1.00 29.39 639 LYS A N 1
ATOM 4810 C CA . LYS A 1 639 ? -13.932 -13.015 -20.772 1.00 29.39 639 LYS A CA 1
ATOM 4811 C C . LYS A 1 639 ? -14.895 -13.679 -21.774 1.00 29.39 639 LYS A C 1
ATOM 4813 O O . LYS A 1 639 ? -15.099 -14.885 -21.692 1.00 29.39 639 LYS A O 1
ATOM 4818 N N . LEU A 1 640 ? -15.448 -12.944 -22.747 1.00 31.20 640 LEU A N 1
ATOM 4819 C CA . LEU A 1 640 ? -16.209 -13.519 -23.869 1.00 31.20 640 LEU A CA 1
ATOM 4820 C C . LEU A 1 640 ? -15.379 -13.535 -25.161 1.00 31.20 640 LEU A C 1
ATOM 4822 O O . LEU A 1 640 ? -15.462 -12.601 -25.952 1.00 31.20 640 LEU A O 1
ATOM 4826 N N . LEU A 1 641 ? -14.613 -14.611 -25.390 1.00 28.72 641 LEU A N 1
ATOM 4827 C CA . LEU A 1 641 ? -14.136 -14.982 -26.737 1.00 28.72 641 LEU A CA 1
ATOM 4828 C C . LEU A 1 641 ? -13.671 -16.455 -26.865 1.00 28.72 641 LEU A C 1
ATOM 4830 O O . LEU A 1 641 ? -12.738 -16.754 -27.600 1.00 28.72 641 LEU A O 1
ATOM 4834 N N . LEU A 1 642 ? -14.335 -17.392 -26.170 1.00 31.64 642 LEU A N 1
ATOM 4835 C CA . LEU A 1 642 ? -14.025 -18.838 -26.239 1.00 31.64 642 LEU A CA 1
ATOM 4836 C C . LEU A 1 642 ? -15.170 -19.734 -26.760 1.00 31.64 642 LEU A C 1
ATOM 4838 O O . LEU A 1 642 ? -15.029 -20.951 -26.803 1.00 31.64 642 LEU A O 1
ATOM 4842 N N . LEU A 1 643 ? -16.288 -19.151 -27.209 1.00 33.72 643 LEU A N 1
ATOM 4843 C CA . LEU A 1 643 ? -17.433 -19.883 -27.771 1.00 33.72 643 LEU A CA 1
ATOM 4844 C C . LEU A 1 643 ? -17.946 -19.224 -29.063 1.00 33.72 643 LEU A C 1
ATOM 4846 O O . LEU A 1 643 ? -18.937 -18.499 -29.032 1.00 33.72 643 LEU A O 1
ATOM 4850 N N . ARG A 1 644 ? -17.260 -19.475 -30.195 1.00 30.34 644 ARG A N 1
ATOM 4851 C CA . ARG A 1 644 ? -17.818 -19.436 -31.574 1.00 30.34 644 ARG A CA 1
ATOM 4852 C C . ARG A 1 644 ? -16.797 -19.865 -32.649 1.00 30.34 644 ARG A C 1
ATOM 4854 O O . ARG A 1 644 ? -16.238 -19.033 -33.355 1.00 30.34 644 ARG A O 1
ATOM 4861 N N . ARG A 1 645 ? -16.597 -21.179 -32.824 1.00 27.09 645 ARG A N 1
ATOM 4862 C CA . ARG A 1 645 ? -16.091 -21.794 -34.077 1.00 27.09 645 ARG A CA 1
ATOM 4863 C C . ARG A 1 645 ? -16.585 -23.243 -34.222 1.00 27.09 645 ARG A C 1
ATOM 4865 O O . ARG A 1 645 ? -15.851 -24.178 -33.931 1.00 27.09 645 ARG A O 1
ATOM 4872 N N . ARG A 1 646 ? -17.837 -23.408 -34.669 1.00 29.20 646 ARG A N 1
ATOM 4873 C CA . ARG A 1 646 ? -18.396 -24.625 -35.305 1.00 29.20 646 ARG A CA 1
ATOM 4874 C C . ARG A 1 646 ? -19.781 -24.307 -35.893 1.00 29.20 646 ARG A C 1
ATOM 4876 O O . ARG A 1 646 ? -20.797 -24.607 -35.285 1.00 29.20 646 ARG A O 1
ATOM 4883 N N . ALA A 1 647 ? -19.789 -23.609 -37.031 1.00 24.66 647 ALA A N 1
ATOM 4884 C CA . ALA A 1 647 ? -20.936 -23.431 -37.933 1.00 24.66 647 ALA A CA 1
ATOM 4885 C C . ALA A 1 647 ? -20.467 -22.657 -39.181 1.00 24.66 647 ALA A C 1
ATOM 4887 O O . ALA A 1 647 ? -20.301 -21.443 -39.098 1.00 24.66 647 ALA A O 1
ATOM 4888 N N . SER A 1 648 ? -20.175 -23.371 -40.276 1.00 24.00 648 SER A N 1
ATOM 4889 C CA . SER A 1 648 ? -20.178 -22.908 -41.685 1.00 24.00 648 SER A CA 1
ATOM 4890 C C . SER A 1 648 ? -19.328 -23.853 -42.547 1.00 24.00 648 SER A C 1
ATOM 4892 O O . SER A 1 648 ? -18.238 -23.497 -42.995 1.00 24.00 648 SER A O 1
ATOM 4894 N N . ALA A 1 649 ? -19.841 -25.057 -42.768 1.00 26.00 649 ALA A N 1
ATOM 4895 C CA . ALA A 1 649 ? -19.524 -25.880 -43.928 1.00 26.00 649 ALA A CA 1
ATOM 4896 C C . ALA A 1 649 ? -20.834 -26.551 -44.363 1.00 26.00 649 ALA A C 1
ATOM 4898 O O . ALA A 1 649 ? -21.662 -26.853 -43.506 1.00 26.00 649 ALA A O 1
ATOM 4899 N N . ASP A 1 650 ? -20.982 -26.711 -45.673 1.00 26.97 650 ASP A N 1
ATOM 4900 C CA . ASP A 1 650 ? -21.989 -27.487 -46.400 1.00 26.97 650 ASP A CA 1
ATOM 4901 C C . ASP A 1 650 ? -23.477 -27.171 -46.161 1.00 26.97 650 ASP A C 1
ATOM 4903 O O . ASP A 1 650 ? -24.095 -27.464 -45.140 1.00 26.97 650 ASP A O 1
ATOM 4907 N N . SER A 1 651 ? -24.071 -26.593 -47.204 1.00 26.00 651 SER A N 1
ATOM 4908 C CA . SER A 1 651 ? -25.508 -26.416 -47.385 1.00 26.00 651 SER A CA 1
ATOM 4909 C C . SER A 1 651 ? -26.076 -27.497 -48.307 1.00 26.00 651 SER A C 1
ATOM 4911 O O . SER A 1 651 ? -25.704 -27.533 -49.482 1.00 26.00 651 SER A O 1
ATOM 4913 N N . SER A 1 652 ? -27.057 -28.274 -47.846 1.00 26.08 652 SER A N 1
ATOM 4914 C CA . SER A 1 652 ? -27.975 -29.000 -48.737 1.00 26.08 652 SER A CA 1
ATOM 4915 C C . SER A 1 652 ? -29.280 -29.423 -48.042 1.00 26.08 652 SER A C 1
ATOM 4917 O O . SER A 1 652 ? -29.276 -30.105 -47.028 1.00 26.08 652 SER A O 1
ATOM 4919 N N . THR A 1 653 ? -30.389 -28.961 -48.629 1.00 25.97 653 THR A N 1
ATOM 4920 C CA . THR A 1 653 ? -31.713 -29.606 -48.804 1.00 25.97 653 THR A CA 1
ATOM 4921 C C . THR A 1 653 ? -32.307 -30.611 -47.794 1.00 25.97 653 THR A C 1
ATOM 4923 O O . THR A 1 653 ? -31.726 -31.649 -47.509 1.00 25.97 653 THR A O 1
ATOM 4926 N N . MET A 1 654 ? -33.612 -30.386 -47.564 1.00 26.00 654 MET A N 1
ATOM 4927 C CA . MET A 1 654 ? -34.720 -31.341 -47.331 1.00 26.00 654 MET A CA 1
ATOM 4928 C C . MET A 1 654 ? -35.220 -31.664 -45.902 1.00 26.00 654 MET A C 1
ATOM 4930 O O . MET A 1 654 ? -34.657 -32.462 -45.167 1.00 26.00 654 MET A O 1
ATOM 4934 N N . GLU A 1 655 ? -36.415 -31.102 -45.659 1.00 26.52 655 GLU A N 1
ATOM 4935 C CA . GLU A 1 655 ? -37.640 -31.729 -45.123 1.00 26.52 655 GLU A CA 1
ATOM 4936 C C . GLU A 1 655 ? -37.819 -32.060 -43.630 1.00 26.52 655 GLU A C 1
ATOM 4938 O O . GLU A 1 655 ? -36.899 -32.195 -42.830 1.00 26.52 655 GLU A O 1
ATOM 4943 N N . LEU A 1 656 ? -39.107 -32.097 -43.260 1.00 28.41 656 LEU A N 1
ATOM 4944 C CA . LEU A 1 656 ? -39.628 -32.374 -41.927 1.00 28.41 656 LEU A CA 1
ATOM 4945 C C . LEU A 1 656 ? -39.910 -33.872 -41.784 1.00 28.41 656 LEU A C 1
ATOM 4947 O O . LEU A 1 656 ? -40.559 -34.460 -42.644 1.00 28.41 656 LEU A O 1
ATOM 4951 N N . SER A 1 657 ? -39.636 -34.434 -40.609 1.00 25.19 657 SER A N 1
ATOM 4952 C CA . SER A 1 657 ? -40.575 -35.389 -40.008 1.00 25.19 657 SER A CA 1
ATOM 4953 C C . SER A 1 657 ? -40.489 -35.364 -38.482 1.00 25.19 657 SER A C 1
ATOM 4955 O O . SER A 1 657 ? -39.417 -35.291 -37.887 1.00 25.19 657 SER A O 1
ATOM 4957 N N . THR A 1 658 ? -41.655 -35.376 -37.845 1.00 27.23 658 THR A N 1
ATOM 4958 C CA . THR A 1 658 ? -41.829 -35.590 -36.405 1.00 27.23 658 THR A CA 1
ATOM 4959 C C . THR A 1 658 ? -41.757 -37.076 -36.070 1.00 27.23 658 THR A C 1
ATOM 4961 O O . THR A 1 658 ? -42.264 -37.871 -36.854 1.00 27.23 658 THR A O 1
ATOM 4964 N N . VAL A 1 659 ? -41.324 -37.424 -34.854 1.00 27.70 659 VAL A N 1
ATOM 4965 C CA . VAL A 1 659 ? -42.032 -38.356 -33.945 1.00 27.70 659 VAL A CA 1
ATOM 4966 C C . VAL A 1 659 ? -41.375 -38.293 -32.555 1.00 27.70 659 VAL A C 1
ATOM 4968 O O . VAL A 1 659 ? -40.202 -37.945 -32.435 1.00 27.70 659 VAL A O 1
ATOM 4971 N N . ALA A 1 660 ? -42.150 -38.558 -31.502 1.00 26.95 660 ALA A N 1
ATOM 4972 C CA . ALA A 1 660 ? -41.703 -38.568 -30.105 1.00 26.95 660 ALA A CA 1
ATOM 4973 C C . ALA A 1 660 ? -41.524 -40.003 -29.576 1.00 26.95 660 ALA A C 1
ATOM 4975 O O . ALA A 1 660 ? -41.989 -40.939 -30.221 1.00 26.95 660 ALA A O 1
ATOM 4976 N N . LEU A 1 661 ? -40.943 -40.159 -28.377 1.00 27.64 661 LEU A N 1
ATOM 4977 C CA . LEU A 1 661 ? -41.431 -41.090 -27.342 1.00 27.64 661 LEU A CA 1
ATOM 4978 C C . LEU A 1 661 ? -40.768 -40.825 -25.971 1.00 27.64 661 LEU A C 1
ATOM 4980 O O . LEU A 1 661 ? -39.837 -40.026 -25.871 1.00 27.64 661 LEU A O 1
ATOM 4984 N N . GLU A 1 662 ? -41.321 -41.437 -24.920 1.00 28.38 662 GLU A N 1
ATOM 4985 C CA . GLU A 1 662 ? -41.137 -41.091 -23.495 1.00 28.38 662 GLU A CA 1
ATOM 4986 C C . GLU A 1 662 ? -40.293 -42.118 -22.679 1.00 28.38 662 GLU A C 1
ATOM 4988 O O . GLU A 1 662 ? -39.859 -43.122 -23.248 1.00 28.38 662 GLU A O 1
ATOM 4993 N N . PRO A 1 663 ? -39.981 -41.864 -21.381 1.00 55.34 663 PRO A N 1
ATOM 4994 C CA . PRO A 1 663 ? -38.878 -42.528 -20.664 1.00 55.34 663 PRO A CA 1
ATOM 4995 C C . PRO A 1 663 ? -39.269 -43.599 -19.616 1.00 55.34 663 PRO A C 1
ATOM 4997 O O . PRO A 1 663 ? -40.408 -43.682 -19.167 1.00 55.34 663 PRO A O 1
ATOM 5000 N N . ALA A 1 664 ? -38.252 -44.320 -19.121 1.00 26.73 664 ALA A N 1
ATOM 5001 C CA . ALA A 1 664 ? -38.187 -44.977 -17.801 1.00 26.73 664 ALA A CA 1
ATOM 5002 C C . ALA A 1 664 ? -36.705 -44.972 -17.321 1.00 26.73 664 ALA A C 1
ATOM 5004 O O . ALA A 1 664 ? -35.832 -45.037 -18.185 1.00 26.73 664 ALA A O 1
ATOM 5005 N N . ALA A 1 665 ? -36.260 -44.815 -16.060 1.00 29.28 665 ALA A N 1
ATOM 5006 C CA . ALA A 1 665 ? -36.815 -44.827 -14.686 1.00 29.28 665 ALA A CA 1
ATOM 5007 C C . ALA A 1 665 ? -36.455 -46.089 -13.856 1.00 29.28 665 ALA A C 1
ATOM 5009 O O . ALA A 1 665 ? -36.522 -47.187 -14.397 1.00 29.28 665 ALA A O 1
ATOM 5010 N N . VAL A 1 666 ? -36.184 -45.898 -12.542 1.00 29.53 666 VAL A N 1
ATOM 5011 C CA . VAL A 1 666 ? -36.024 -46.923 -11.459 1.00 29.53 666 VAL A CA 1
ATOM 5012 C C . VAL A 1 666 ? -34.704 -47.743 -11.511 1.00 29.53 666 VAL A C 1
ATOM 5014 O O . VAL A 1 666 ? -34.350 -48.206 -12.586 1.00 29.53 666 VAL A O 1
ATOM 5017 N N . GLU A 1 667 ? -33.924 -48.061 -10.454 1.00 30.62 667 GLU A N 1
ATOM 5018 C CA . GLU A 1 667 ? -33.582 -47.554 -9.081 1.00 30.62 667 GLU A CA 1
ATOM 5019 C C . GLU A 1 667 ? -32.344 -48.428 -8.586 1.00 30.62 667 GLU A C 1
ATOM 5021 O O . GLU A 1 667 ? -31.698 -49.006 -9.467 1.00 30.62 667 GLU A O 1
ATOM 5026 N N . PRO A 1 668 ? -31.887 -48.518 -7.302 1.00 51.50 668 PRO A N 1
ATOM 5027 C CA . PRO A 1 668 ? -30.478 -48.830 -6.958 1.00 51.50 668 PRO A CA 1
ATOM 5028 C C . PRO A 1 668 ? -30.219 -50.201 -6.284 1.00 51.50 668 PRO A C 1
ATOM 5030 O O . PRO A 1 668 ? -31.156 -50.912 -5.942 1.00 51.50 668 PRO A O 1
ATOM 5033 N N . GLU A 1 669 ? -28.945 -50.503 -5.957 1.00 28.36 669 GLU A N 1
ATOM 5034 C CA . GLU A 1 669 ? -28.589 -51.331 -4.780 1.00 28.36 669 GLU A CA 1
ATOM 5035 C C . GLU A 1 669 ? -27.157 -51.063 -4.226 1.00 28.36 669 GLU A C 1
ATOM 5037 O O . GLU A 1 669 ? -26.549 -50.044 -4.565 1.00 28.36 669 GLU A O 1
ATOM 5042 N N . SER A 1 670 ? -26.665 -51.875 -3.270 1.00 29.86 670 SER A N 1
ATOM 5043 C CA . SER A 1 670 ? -25.981 -51.355 -2.065 1.00 29.86 670 SER A CA 1
ATOM 5044 C C . SER A 1 670 ? -24.685 -52.049 -1.569 1.00 29.86 670 SER A C 1
ATOM 5046 O O . SER A 1 670 ? -24.350 -53.161 -1.949 1.00 29.86 670 SER A O 1
ATOM 5048 N N . SER A 1 671 ? -24.004 -51.365 -0.629 1.00 31.20 671 SER A N 1
ATOM 5049 C CA . SER A 1 671 ? -23.165 -51.848 0.504 1.00 31.20 671 SER A CA 1
ATOM 5050 C C . SER A 1 671 ? -22.229 -53.075 0.392 1.00 31.20 671 SER A C 1
ATOM 5052 O O . SER A 1 671 ? -22.698 -54.198 0.241 1.00 31.20 671 SER A O 1
ATOM 5054 N N . ALA A 1 672 ? -20.955 -52.901 0.792 1.00 30.97 672 ALA A N 1
ATOM 5055 C CA . ALA A 1 672 ? -20.202 -53.907 1.570 1.00 30.97 672 ALA A CA 1
ATOM 5056 C C . ALA A 1 672 ? -18.986 -53.315 2.331 1.00 30.97 672 ALA A C 1
ATOM 5058 O O . ALA A 1 672 ? -18.282 -52.449 1.816 1.00 30.97 672 ALA A O 1
ATOM 5059 N N . LEU A 1 673 ? -18.708 -53.843 3.532 1.00 34.03 673 LEU A N 1
ATOM 5060 C CA . LEU A 1 673 ? -17.459 -53.708 4.306 1.00 34.03 673 LEU A CA 1
ATOM 5061 C C . LEU A 1 673 ? -17.137 -55.078 4.949 1.00 34.03 673 LEU A C 1
ATOM 5063 O O . LEU A 1 673 ? -18.070 -55.718 5.434 1.00 34.03 673 LEU A O 1
ATOM 5067 N N . PRO A 1 674 ? -15.868 -55.530 5.009 1.00 44.47 674 PRO A N 1
ATOM 5068 C CA . PRO A 1 674 ? -15.470 -56.735 5.747 1.00 44.47 674 PRO A CA 1
ATOM 5069 C C . PRO A 1 674 ? -14.949 -56.426 7.169 1.00 44.47 674 PRO A C 1
ATOM 5071 O O . PRO A 1 674 ? -14.467 -55.324 7.436 1.00 44.47 674 PRO A O 1
ATOM 5074 N N . GLN A 1 675 ? -15.002 -57.411 8.076 1.00 37.25 675 GLN A N 1
ATOM 5075 C CA . GLN A 1 675 ? -14.588 -57.290 9.486 1.00 37.25 675 GLN A CA 1
ATOM 5076 C C . GLN A 1 675 ? -13.491 -58.293 9.913 1.00 37.25 675 GLN A C 1
ATOM 5078 O O . GLN A 1 675 ? -13.478 -59.438 9.479 1.00 37.25 675 GLN A O 1
ATOM 5083 N N . THR A 1 676 ? -12.620 -57.815 10.813 1.00 39.59 676 THR A N 1
ATOM 5084 C CA . THR A 1 676 ? -11.948 -58.490 11.956 1.00 39.59 676 THR A CA 1
ATOM 5085 C C . THR A 1 676 ? -11.514 -59.968 11.906 1.00 39.59 676 THR A C 1
ATOM 5087 O O . THR A 1 676 ? -12.348 -60.867 11.958 1.00 39.59 676 THR A O 1
ATOM 5090 N N . SER A 1 677 ? -10.209 -60.192 12.114 1.00 35.97 677 SER A N 1
ATOM 5091 C CA . SER A 1 677 ? -9.632 -61.121 13.121 1.00 35.97 677 SER A CA 1
ATOM 5092 C C . SER A 1 677 ? -8.101 -60.931 13.155 1.00 35.97 677 SER A C 1
ATOM 5094 O O . SER A 1 677 ? -7.528 -60.727 12.086 1.00 35.97 677 SER A O 1
ATOM 5096 N N . ALA A 1 678 ? -7.381 -60.993 14.278 1.00 41.72 678 ALA A N 1
ATOM 5097 C CA . ALA A 1 678 ? -7.758 -61.222 15.680 1.00 41.72 678 ALA A CA 1
ATOM 5098 C C . ALA A 1 678 ? -6.890 -60.350 16.613 1.00 41.72 678 ALA A C 1
ATOM 5100 O O . ALA A 1 678 ? -5.844 -59.860 16.129 1.00 41.72 678 ALA A O 1
#

InterPro domains:
  IPR036188 FAD/NAD(P)-binding domain superfamily [G3DSA:3.50.50.60] (149-497)
  IPR036188 FAD/NAD(P)-binding domain superfamily [SSF51905] (5-267)

Organism: NCBI:txid1317064

Secondary structure (DSSP, 8-state):
-PPPSEEEEEEEE-TTTTHHHHHHHHHHTT-HHHHH-HHHHS-TTTSHHHHHHTPEEEEEEEE-SS-TTTTTTGGGGGB-SEEEEEHHHHHHHHT--BTTSSS-B--TTSTHHHHHTSHHHHHHHHHTTSEEEHHHHHHHHHHHHHHHHHHHHHHHTTT-EEESSEEEEEEEE-TTS-EEEEEEETTTT--EEEEEEEEEEE---EE-PPPP-SSGGGGGGEEEHHHHTBHHHHHHHHHHHHHS-GGG--EEEE-SSHHHHHHHHHHHHH-B-HHHHHHHHHSS---------------------------------------------PPPPP----------------------PPPBSSPTT-EEEEESSPPPB-BSSHHHHHHTT---S---TTS-BSTTTSB-HHHHHHHHHHHTTS--SEEEEE--SSS-HHHHHHHHHH-SEEEE-S--EE-PPPEEETT--B--B-EETTEEPB-TTSBB-B-S--SSSPPEEEE-BTTBPEEPSS-TTSS--EE--HHHIIIIIHHHHHHHHH-GGGGTT-SSHHHHHHHHHHHHHHHHHHHHHHHHHHHHHTTS----------------------------------------------PPP-PPPTT--SS-----S-----------------------------

Sequence (678 aa):
MAINEEVYKAVVVGGGPAGIGVFVRAARGGLLPRLLNPDKHGTTKDTELSTQLGFKQMGVVVLHSGGAETFGGGNLGEYIINSNTFACGLLASVLDEKPDLDPPESIKNMFLEKVRVHESAKRLEEIGAAPGNLTEIGRFLRRVGACLIEEISDKASDTSKVLLHTAAVKYEALENGLIRVKAQRTNGSGDTVILHTEHLILAMGGTQELPSLDNPAYHSKLFASDFCLREDGFAKLKEHLLALPTGERKVCIVGGSHSSFSVAWLLLNKFMDPKATATRKVSQIPGSPKTQSLSDPQKNNKDSETPFATPQLASIGAPVTAAAPVSPLTIKKCETATSTIAKVKRTSLAGANDTSSPKSIFNPKDIMILHRSPVRCYYGSKKEAEVDGVDASRVDRSGCVNTFTGLREDAKRLFKSVKSGREVRVRLFQVNQQGSQALTDKAYATAGAIVWGAGYKTNMLPGSDEEGNSLVFHQDNGVVKLDNKARLQLLGPFKGKRPSILGLGLGFSLRSAVDEMGTETRVDGVSIYHRRGAALVLEALFGPEVYGTSSSFEEMVEKNDKKKREVQAMKAEKARNASDADGEQTLLSPSRSRISRSGSVTAPLSPMAPTARVIVRQSPSKKLQQKKSDSAPTNPPVKLLLLRRRASADSSTMELSTVALEPAAVEPESSALPQTSA